Protein AF-0000000066505431 (afdb_homodimer)

Structure (mmCIF, N/CA/C/O backbone):
data_AF-0000000066505431-model_v1
#
loop_
_entity.id
_entity.type
_entity.pdbx_description
1 polymer 'Uncharacterized protein'
#
loop_
_atom_site.group_PDB
_atom_site.id
_atom_site.type_symbol
_atom_site.label_atom_id
_atom_site.label_alt_id
_atom_site.label_comp_id
_atom_site.label_asym_id
_atom_site.label_entity_id
_atom_site.label_seq_id
_atom_site.pdbx_PDB_ins_code
_atom_site.Cartn_x
_atom_site.Cartn_y
_atom_site.Cartn_z
_atom_site.occupancy
_atom_site.B_iso_or_equiv
_atom_site.auth_seq_id
_atom_site.auth_comp_id
_atom_site.auth_asym_id
_atom_site.auth_atom_id
_atom_site.pdbx_PDB_model_num
ATOM 1 N N . MET A 1 1 ? -15.086 11.805 -38.344 1 49.03 1 MET A N 1
ATOM 2 C CA . MET A 1 1 ? -14.008 11.016 -37.75 1 49.03 1 MET A CA 1
ATOM 3 C C . MET A 1 1 ? -12.883 11.922 -37.25 1 49.03 1 MET A C 1
ATOM 5 O O . MET A 1 1 ? -12.414 11.766 -36.125 1 49.03 1 MET A O 1
ATOM 9 N N . ASN A 1 2 ? -12.562 12.859 -38.062 1 56.5 2 ASN A N 1
ATOM 10 C CA . ASN A 1 2 ? -11.492 13.805 -37.75 1 56.5 2 ASN A CA 1
ATOM 11 C C . ASN A 1 2 ? -11.859 14.695 -36.594 1 56.5 2 ASN A C 1
ATOM 13 O O . ASN A 1 2 ? -11.023 14.977 -35.719 1 56.5 2 ASN A O 1
ATOM 17 N N . LEU A 1 3 ? -13.102 15.062 -36.594 1 54.44 3 LEU A N 1
ATOM 18 C CA . LEU A 1 3 ? -13.547 15.953 -35.531 1 54.44 3 LEU A CA 1
ATOM 19 C C . LEU A 1 3 ? -13.547 15.25 -34.188 1 54.44 3 LEU A C 1
ATOM 21 O O . LEU A 1 3 ? -13.141 15.828 -33.156 1 54.44 3 LEU A O 1
ATOM 25 N N . ILE A 1 4 ? -13.938 14.062 -34.219 1 53.78 4 ILE A N 1
ATOM 26 C CA . ILE A 1 4 ? -14.016 13.297 -32.969 1 53.78 4 ILE A CA 1
ATOM 27 C C . ILE A 1 4 ? -12.617 13.086 -32.406 1 53.78 4 ILE A C 1
ATOM 29 O O . ILE A 1 4 ? -12.398 13.234 -31.203 1 53.78 4 ILE A O 1
ATOM 33 N N . ILE A 1 5 ? -11.789 12.836 -33.281 1 57.16 5 ILE A N 1
ATOM 34 C CA . ILE A 1 5 ? -10.406 12.594 -32.875 1 57.16 5 ILE A CA 1
ATOM 35 C C . ILE A 1 5 ? -9.789 13.883 -32.344 1 57.16 5 ILE A C 1
ATOM 37 O O . ILE A 1 5 ? -9.055 13.875 -31.344 1 57.16 5 ILE A O 1
ATOM 41 N N . THR A 1 6 ? -10.07 14.969 -33.062 1 56.75 6 THR A N 1
ATOM 42 C CA . THR A 1 6 ? -9.578 16.266 -32.625 1 56.75 6 THR A CA 1
ATOM 43 C C . THR A 1 6 ? -10.141 16.594 -31.234 1 56.75 6 THR A C 1
ATOM 45 O O . THR A 1 6 ? -9.406 17.078 -30.359 1 56.75 6 THR A O 1
ATOM 48 N N . LEU A 1 7 ? -11.305 16.312 -31.109 1 54.47 7 LEU A N 1
ATOM 49 C CA . LEU A 1 7 ? -11.953 16.609 -29.844 1 54.47 7 LEU A CA 1
ATOM 50 C C . LEU A 1 7 ? -11.367 15.742 -28.719 1 54.47 7 LEU A C 1
ATOM 52 O O . LEU A 1 7 ? -11.156 16.219 -27.609 1 54.47 7 LEU A O 1
ATOM 56 N N . ILE A 1 8 ? -11.117 14.625 -29.125 1 58 8 ILE A N 1
ATOM 57 C CA . ILE A 1 8 ? -10.523 13.719 -28.141 1 58 8 ILE A CA 1
ATOM 58 C C . ILE A 1 8 ? -9.109 14.188 -27.797 1 58 8 ILE A C 1
ATOM 60 O O . ILE A 1 8 ? -8.719 14.172 -26.625 1 58 8 ILE A O 1
ATOM 64 N N . GLY A 1 9 ? -8.453 14.594 -28.797 1 58.84 9 GLY A N 1
ATOM 65 C CA . GLY A 1 9 ? -7.117 15.117 -28.578 1 58.84 9 GLY A CA 1
ATOM 66 C C . GLY A 1 9 ? -7.102 16.328 -27.672 1 58.84 9 GLY A C 1
ATOM 67 O O . GLY A 1 9 ? -6.273 16.422 -26.75 1 58.84 9 GLY A O 1
ATOM 68 N N . ILE A 1 10 ? -7.891 17.266 -28.016 1 58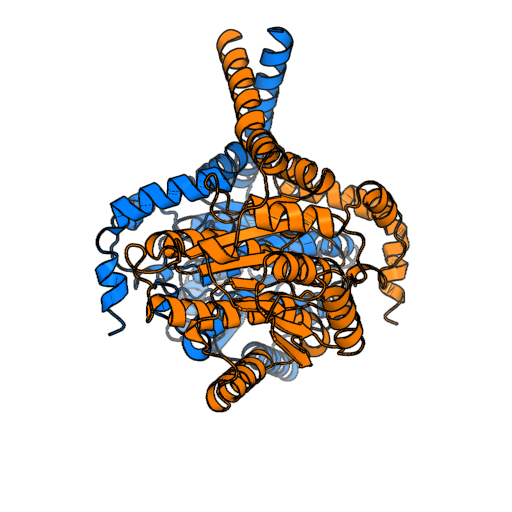.25 10 ILE A N 1
ATOM 69 C CA . ILE A 1 10 ? -7.977 18.484 -27.203 1 58.25 10 ILE A CA 1
ATOM 70 C C . ILE A 1 10 ? -8.359 18.109 -25.781 1 58.25 10 ILE A C 1
ATOM 72 O O . ILE A 1 10 ? -7.762 18.609 -24.812 1 58.25 10 ILE A O 1
ATOM 76 N N . LYS A 1 11 ? -9.219 17.25 -25.688 1 56.12 11 LYS A N 1
ATOM 77 C CA . LYS A 1 11 ? -9.664 16.844 -24.359 1 56.12 11 LYS A CA 1
ATOM 78 C C . LYS A 1 11 ? -8.547 16.156 -23.578 1 56.12 11 LYS A C 1
ATOM 80 O O . LYS A 1 11 ? -8.406 16.344 -22.375 1 56.12 11 LYS A O 1
ATOM 85 N N . PHE A 1 12 ? -7.848 15.5 -24.422 1 62.41 12 PHE A N 1
ATOM 86 C CA . PHE A 1 12 ? -6.719 14.844 -23.781 1 62.41 12 PHE A CA 1
ATOM 87 C C . PHE A 1 12 ? -5.703 15.875 -23.281 1 62.41 12 PHE A C 1
ATOM 89 O O . PHE A 1 12 ? -5.191 15.766 -22.172 1 62.41 12 PHE A O 1
ATOM 96 N N . ILE A 1 13 ? -5.457 16.797 -24.156 1 62.59 13 ILE A N 1
ATOM 97 C CA . ILE A 1 13 ? -4.523 17.844 -23.766 1 62.59 13 ILE A CA 1
ATOM 98 C C . ILE A 1 13 ? -5.07 18.594 -22.562 1 62.59 13 ILE A C 1
ATOM 100 O O . ILE A 1 13 ? -4.332 18.891 -21.609 1 62.59 13 ILE A O 1
ATOM 104 N N . ILE A 1 14 ? -6.246 18.906 -22.641 1 60.41 14 ILE A N 1
ATOM 105 C CA . ILE A 1 14 ? -6.887 19.609 -21.547 1 60.41 14 ILE A CA 1
ATOM 106 C C . ILE A 1 14 ? -6.828 18.75 -20.281 1 60.41 14 ILE A C 1
ATOM 108 O O . ILE A 1 14 ? -6.531 19.266 -19.188 1 60.41 14 ILE A O 1
ATOM 112 N N . PHE A 1 15 ? -6.969 17.547 -20.562 1 62.16 15 PHE A N 1
ATOM 113 C CA . PHE A 1 15 ? -6.938 16.625 -19.438 1 62.16 15 PHE A CA 1
ATOM 114 C C . PHE A 1 15 ? -5.551 16.578 -18.812 1 62.16 15 PHE A C 1
ATOM 116 O O . PHE A 1 15 ? -5.418 16.641 -17.578 1 62.16 15 PHE A O 1
ATOM 123 N N . LEU A 1 16 ? -4.633 16.484 -19.672 1 65.38 16 LEU A N 1
ATOM 124 C CA . LEU A 1 16 ? -3.254 16.5 -19.188 1 65.38 16 LEU A CA 1
ATOM 125 C C . LEU A 1 16 ? -2.955 17.797 -18.438 1 65.38 16 LEU A C 1
ATOM 127 O O . LEU A 1 16 ? -2.336 17.766 -17.375 1 65.38 16 LEU A O 1
ATOM 131 N N . ILE A 1 17 ? -3.416 18.781 -19.016 1 64.19 17 ILE A N 1
ATOM 132 C CA . ILE A 1 17 ? -3.15 20.094 -18.438 1 64.19 17 ILE A CA 1
ATOM 133 C C . ILE A 1 17 ? -3.877 20.219 -17.094 1 64.19 17 ILE A C 1
ATOM 135 O O . ILE A 1 17 ? -3.289 20.656 -16.109 1 64.19 17 ILE A O 1
ATOM 139 N N . LEU A 1 18 ? -5.047 19.797 -17.078 1 62.47 18 LEU A N 1
ATOM 140 C CA . LEU A 1 18 ? -5.879 20 -15.898 1 62.47 18 LEU A CA 1
ATOM 141 C C . LEU A 1 18 ? -5.441 19.094 -14.758 1 62.47 18 LEU A C 1
ATOM 143 O O . LEU A 1 18 ? -5.438 19.5 -13.594 1 62.47 18 LEU A O 1
ATOM 147 N N . ASN A 1 19 ? -4.98 18 -15.133 1 64.5 19 ASN A N 1
ATOM 148 C CA . ASN A 1 19 ? -4.781 17.031 -14.062 1 64.5 19 ASN A CA 1
ATOM 149 C C . ASN A 1 19 ? -3.33 17 -13.594 1 64.5 19 ASN A C 1
ATOM 151 O O . ASN A 1 19 ? -3.061 16.781 -12.406 1 64.5 19 ASN A O 1
ATOM 155 N N . TYR A 1 20 ? -2.496 17.312 -14.492 1 68.25 20 TYR A N 1
ATOM 156 C CA . TYR A 1 20 ? -1.1 17.094 -14.125 1 68.25 20 TYR A CA 1
ATOM 157 C C . TYR A 1 20 ? -0.352 18.422 -14.047 1 68.25 20 TYR A C 1
ATOM 159 O O . TYR A 1 20 ? 0.606 18.562 -13.281 1 68.25 20 TYR A O 1
ATOM 167 N N . ILE A 1 21 ? -0.882 19.328 -14.766 1 74 21 ILE A N 1
ATOM 168 C CA . ILE A 1 21 ? -0.105 20.562 -14.852 1 74 21 ILE A CA 1
ATOM 169 C C . ILE A 1 21 ? -0.743 21.641 -13.977 1 74 21 ILE A C 1
ATOM 171 O O . ILE A 1 21 ? -0.051 22.328 -13.219 1 74 21 ILE A O 1
ATOM 175 N N . LEU A 1 22 ? -2.004 21.719 -14 1 78 22 LEU A N 1
ATOM 176 C CA . LEU A 1 22 ? -2.701 22.828 -13.344 1 78 22 LEU A CA 1
ATOM 177 C C . LEU A 1 22 ? -2.488 22.781 -11.836 1 78 22 LEU A C 1
ATOM 179 O O . LEU A 1 22 ? -2.16 23.812 -11.227 1 78 22 LEU A O 1
ATOM 183 N N . PRO A 1 23 ? -2.598 21.609 -11.25 1 77.44 23 PRO A N 1
ATOM 184 C CA . PRO A 1 23 ? -2.34 21.609 -9.812 1 77.44 23 PRO A CA 1
ATOM 185 C C . PRO A 1 23 ? -0.921 22.047 -9.461 1 77.44 23 PRO A C 1
ATOM 187 O O . PRO A 1 23 ? -0.712 22.734 -8.453 1 77.44 23 PRO A O 1
ATOM 190 N N . ASN A 1 24 ? -0.057 21.703 -10.242 1 79.31 24 ASN A N 1
ATOM 191 C CA . ASN A 1 24 ? 1.325 22.109 -10.008 1 79.31 24 ASN A CA 1
ATOM 192 C C . ASN A 1 24 ? 1.494 23.625 -10.125 1 79.31 24 ASN A C 1
ATOM 194 O O . ASN A 1 24 ? 2.137 24.25 -9.281 1 79.31 24 ASN A O 1
ATOM 198 N N . ILE A 1 25 ? 0.875 24.156 -11.086 1 82.81 25 ILE A N 1
ATOM 199 C CA . ILE A 1 25 ? 0.976 25.594 -11.32 1 82.81 25 ILE A CA 1
ATOM 200 C C . ILE A 1 25 ? 0.284 26.359 -10.188 1 82.81 25 ILE A C 1
ATOM 202 O O . ILE A 1 25 ? 0.818 27.344 -9.68 1 82.81 25 ILE A O 1
ATOM 206 N N . LEU A 1 26 ? -0.803 25.828 -9.797 1 86.62 26 LEU A N 1
ATOM 207 C CA . LEU A 1 26 ? -1.568 26.5 -8.75 1 86.62 26 LEU A CA 1
ATOM 208 C C . LEU A 1 26 ? -0.814 26.469 -7.422 1 86.62 26 LEU A C 1
ATOM 210 O O . LEU A 1 26 ? -0.715 27.484 -6.734 1 86.62 26 LEU A O 1
ATOM 214 N N . ILE A 1 27 ? -0.223 25.344 -7.137 1 89.44 27 ILE A N 1
ATOM 215 C CA . ILE A 1 27 ? 0.47 25.188 -5.859 1 89.44 27 ILE A CA 1
ATOM 216 C C . ILE A 1 27 ? 1.789 25.953 -5.895 1 89.44 27 ILE A C 1
ATOM 218 O O . ILE A 1 27 ? 2.145 26.641 -4.926 1 89.44 27 ILE A O 1
ATOM 222 N N . MET A 1 28 ? 2.459 25.875 -6.957 1 84.62 28 MET A N 1
ATOM 223 C CA . MET A 1 28 ? 3.742 26.562 -7.074 1 84.62 28 MET A CA 1
ATOM 224 C C . MET A 1 28 ? 3.555 28.078 -7.027 1 84.62 28 MET A C 1
ATOM 226 O O . MET A 1 28 ? 4.426 28.812 -6.543 1 84.62 28 MET A O 1
ATOM 230 N N . GLY A 1 29 ? 2.461 28.516 -7.484 1 87.25 29 GLY A N 1
ATOM 231 C CA . GLY A 1 29 ? 2.184 29.938 -7.492 1 87.25 29 GLY A CA 1
ATOM 232 C C . GLY A 1 29 ? 1.552 30.438 -6.207 1 87.25 29 GLY A C 1
ATOM 233 O O . GLY A 1 29 ? 1.418 31.641 -5.996 1 87.25 29 GLY A O 1
ATOM 234 N N . SER A 1 30 ? 1.207 29.531 -5.355 1 91.31 30 SER A N 1
ATOM 235 C CA . SER A 1 30 ? 0.547 29.891 -4.105 1 91.31 30 SER A CA 1
ATOM 236 C C . SER A 1 30 ? 1.563 30.266 -3.031 1 91.31 30 SER A C 1
ATOM 238 O O . SER A 1 30 ? 2.713 29.828 -3.076 1 91.31 30 SER A O 1
ATOM 240 N N . ARG A 1 31 ? 1.166 31.109 -2.133 1 91.62 31 ARG A N 1
ATOM 241 C CA . ARG A 1 31 ? 1.974 31.422 -0.96 1 91.62 31 ARG A CA 1
ATOM 242 C C . ARG A 1 31 ? 1.764 30.391 0.146 1 91.62 31 ARG A C 1
ATOM 244 O O . ARG A 1 31 ? 0.761 29.672 0.153 1 91.62 31 ARG A O 1
ATOM 251 N N . ASP A 1 32 ? 2.68 30.359 1.025 1 94 32 ASP A N 1
ATOM 252 C CA . ASP A 1 32 ? 2.537 29.5 2.197 1 94 32 ASP A CA 1
ATOM 253 C C . ASP A 1 32 ? 1.276 29.859 2.984 1 94 32 ASP A C 1
ATOM 255 O O . ASP A 1 32 ? 0.952 31.031 3.152 1 94 32 ASP A O 1
ATOM 259 N N . GLN A 1 33 ? 0.61 28.828 3.352 1 95.81 33 GLN A N 1
ATOM 260 C CA . GLN A 1 33 ? -0.486 29.031 4.293 1 95.81 33 GLN A CA 1
ATOM 261 C C . GLN A 1 33 ? 0.038 29.25 5.707 1 95.81 33 GLN A C 1
ATOM 263 O O . GLN A 1 33 ? 1.168 28.875 6.023 1 95.81 33 GLN A O 1
ATOM 268 N N . ASP A 1 34 ? -0.69 29.969 6.52 1 95.62 34 ASP A N 1
ATOM 269 C CA . ASP A 1 34 ? -0.387 30.125 7.941 1 95.62 34 ASP A CA 1
ATOM 270 C C . ASP A 1 34 ? -0.918 28.953 8.75 1 95.62 34 ASP A C 1
ATOM 272 O O . ASP A 1 34 ? -2.062 28.969 9.203 1 95.62 34 ASP A O 1
ATOM 276 N N . PHE A 1 35 ? -0.098 27.938 8.977 1 96.88 35 PHE A N 1
ATOM 277 C CA . PHE A 1 35 ? -0.519 26.703 9.641 1 96.88 35 PHE A CA 1
ATOM 278 C C . PHE A 1 35 ? -0.917 26.984 11.086 1 96.88 35 PHE A C 1
ATOM 280 O O . PHE A 1 35 ? -1.815 26.328 11.617 1 96.88 35 PHE A O 1
ATOM 287 N N . LYS A 1 36 ? -0.24 27.953 11.703 1 94 36 LYS A N 1
ATOM 288 C CA . LYS A 1 36 ? -0.58 28.281 13.086 1 94 36 LYS A CA 1
ATOM 289 C C . LYS A 1 36 ? -2.02 28.766 13.195 1 94 36 LYS A C 1
ATOM 291 O O . LYS A 1 36 ? -2.775 28.312 14.047 1 94 36 LYS A O 1
ATOM 296 N N . LYS A 1 37 ? -2.371 29.625 12.312 1 93.5 37 LYS A N 1
ATOM 297 C CA . LYS A 1 37 ? -3.719 30.188 12.305 1 93.5 37 LYS A CA 1
ATOM 298 C C . LYS A 1 37 ? -4.742 29.156 11.852 1 93.5 37 LYS A C 1
ATOM 300 O O . LYS A 1 37 ? -5.852 29.094 12.391 1 93.5 37 LYS A O 1
ATOM 305 N N . LYS A 1 38 ? -4.387 28.328 10.953 1 94.56 38 LYS A N 1
ATOM 306 C CA . LYS A 1 38 ? -5.328 27.391 10.344 1 94.56 38 LYS A CA 1
ATOM 307 C C . LYS A 1 38 ? -5.543 26.172 11.227 1 94.56 38 LYS A C 1
ATOM 309 O O . LYS A 1 38 ? -6.656 25.641 11.32 1 94.56 38 LYS A O 1
ATOM 314 N N . TYR A 1 39 ? -4.473 25.719 11.875 1 95 39 TYR A N 1
ATOM 315 C CA . TYR A 1 39 ? -4.562 24.406 12.523 1 95 39 TYR A CA 1
ATOM 316 C C . TYR A 1 39 ? -4.266 24.516 14.016 1 95 39 TYR A C 1
ATOM 318 O O . TYR A 1 39 ? -4.938 23.891 14.836 1 95 39 TYR A O 1
ATOM 326 N N . GLY A 1 40 ? -3.1 25.219 14.359 1 92.81 40 GLY A N 1
ATOM 327 C CA . GLY A 1 40 ? -2.822 25.328 15.781 1 92.81 40 GLY A CA 1
ATOM 328 C C . GLY A 1 40 ? -1.35 25.516 16.094 1 92.81 40 GLY A C 1
ATOM 329 O O . GLY A 1 40 ? -0.554 25.797 15.195 1 92.81 40 GLY A O 1
ATOM 330 N N . LYS A 1 41 ? -1.034 25.297 17.406 1 93.06 41 LYS A N 1
ATOM 331 C CA . LYS A 1 41 ? 0.246 25.812 17.875 1 93.06 41 LYS A CA 1
ATOM 332 C C . LYS A 1 41 ? 1.237 24.672 18.109 1 93.06 41 LYS A C 1
ATOM 334 O O . LYS A 1 41 ? 2.398 24.906 18.453 1 93.06 41 LYS A O 1
ATOM 339 N N . TRP A 1 42 ? 0.837 23.359 17.938 1 96.5 42 TRP A N 1
ATOM 340 C CA . TRP A 1 42 ? 1.734 22.234 18.172 1 96.5 42 TRP A CA 1
ATOM 341 C C . TRP A 1 42 ? 1.76 21.297 16.969 1 96.5 42 TRP A C 1
ATOM 343 O O . TRP A 1 42 ? 0.713 20.984 16.391 1 96.5 42 TRP A O 1
ATOM 353 N N . ALA A 1 43 ? 2.945 20.891 16.609 1 98.25 43 ALA A N 1
ATOM 354 C CA . ALA A 1 43 ? 3.143 19.922 15.531 1 98.25 43 ALA A CA 1
ATOM 355 C C . ALA A 1 43 ? 4.027 18.766 15.984 1 98.25 43 ALA A C 1
ATOM 357 O O . ALA A 1 43 ? 4.965 18.953 16.766 1 98.25 43 ALA A O 1
ATOM 358 N N . LEU A 1 44 ? 3.682 17.609 15.602 1 98.62 44 LEU A N 1
ATOM 359 C CA . LEU A 1 44 ? 4.539 16.438 15.75 1 98.62 44 LEU A CA 1
ATOM 360 C C . LEU A 1 44 ? 5.141 16.031 14.414 1 98.62 44 LEU A C 1
ATOM 362 O O . LEU A 1 44 ? 4.418 15.867 13.43 1 98.62 44 LEU A O 1
ATOM 366 N N . VAL A 1 45 ? 6.469 15.93 14.344 1 97.81 45 VAL A N 1
ATOM 367 C CA . VAL A 1 45 ? 7.184 15.57 13.125 1 97.81 45 VAL A CA 1
ATOM 368 C C . VAL A 1 45 ? 8.023 14.312 13.367 1 97.81 45 VAL A C 1
ATOM 370 O O . VAL A 1 45 ? 8.938 14.328 14.188 1 97.81 45 VAL A O 1
ATOM 373 N N . THR A 1 46 ? 7.719 13.242 12.688 1 97.25 46 THR A N 1
ATOM 374 C CA . THR A 1 46 ? 8.57 12.062 12.742 1 97.25 46 THR A CA 1
ATOM 375 C C . THR A 1 46 ? 9.688 12.156 11.711 1 97.25 46 THR A C 1
ATOM 377 O O . THR A 1 46 ? 9.5 12.719 10.625 1 97.25 46 THR A O 1
ATOM 380 N N . GLY A 1 47 ? 10.828 11.523 12.008 1 93.31 47 GLY A N 1
ATOM 381 C CA . GLY A 1 47 ? 11.969 11.672 11.117 1 93.31 47 GLY A CA 1
ATOM 382 C C . GLY A 1 47 ? 12.406 13.117 10.953 1 93.31 47 GLY A C 1
ATOM 383 O O . GLY A 1 47 ? 12.578 13.602 9.836 1 93.31 47 GLY A O 1
ATOM 384 N N . SER A 1 48 ? 12.602 13.789 12.055 1 91 48 SER A N 1
ATOM 385 C CA . SER A 1 48 ? 12.734 15.242 12.055 1 91 48 SER A CA 1
ATOM 386 C C . SER A 1 48 ? 14.195 15.656 11.977 1 91 48 SER A C 1
ATOM 388 O O . SER A 1 48 ? 14.508 16.844 11.852 1 91 48 SER A O 1
ATOM 390 N N . SER A 1 49 ? 15.117 14.75 11.961 1 82.38 49 SER A N 1
ATOM 391 C CA . SER A 1 49 ? 16.5 15.109 12.227 1 82.38 49 SER A CA 1
ATOM 392 C C . SER A 1 49 ? 17.266 15.391 10.938 1 82.38 49 SER A C 1
ATOM 394 O O . SER A 1 49 ? 18.391 15.883 10.969 1 82.38 49 SER A O 1
ATOM 396 N N . SER A 1 50 ? 16.672 15.055 9.781 1 83.5 50 SER A N 1
ATOM 397 C CA . SER A 1 50 ? 17.422 15.258 8.547 1 83.5 50 SER A CA 1
ATOM 398 C C . SER A 1 50 ? 16.484 15.43 7.352 1 83.5 50 SER A C 1
ATOM 400 O O . SER A 1 50 ? 15.273 15.227 7.473 1 83.5 50 SER A O 1
ATOM 402 N N . GLY A 1 51 ? 17.047 15.984 6.336 1 89.56 51 GLY A N 1
ATOM 403 C CA . GLY A 1 51 ? 16.359 16.031 5.051 1 89.56 51 GLY A CA 1
ATOM 404 C C . GLY A 1 51 ? 15.047 16.781 5.094 1 89.56 51 GLY A C 1
ATOM 405 O O . GLY A 1 51 ? 15 17.922 5.543 1 89.56 51 GLY A O 1
ATOM 406 N N . ILE A 1 52 ? 14.039 16.141 4.648 1 93.62 52 ILE A N 1
ATOM 407 C CA . ILE A 1 52 ? 12.711 16.734 4.559 1 93.62 52 ILE A CA 1
ATOM 408 C C . ILE A 1 52 ? 12.203 17.062 5.957 1 93.62 52 ILE A C 1
ATOM 410 O O . ILE A 1 52 ? 11.625 18.125 6.18 1 93.62 52 ILE A O 1
ATOM 414 N N . GLY A 1 53 ? 12.508 16.188 6.945 1 94.06 53 GLY A N 1
ATOM 415 C CA . GLY A 1 53 ? 12.055 16.391 8.312 1 94.06 53 GLY A CA 1
ATOM 416 C C . GLY A 1 53 ? 12.648 17.641 8.953 1 94.06 53 GLY A C 1
ATOM 417 O O . GLY A 1 53 ? 11.938 18.406 9.609 1 94.06 53 GLY A O 1
ATOM 418 N N . LYS A 1 54 ? 13.906 17.812 8.711 1 91.62 54 LYS A N 1
ATOM 419 C CA . LYS A 1 54 ? 14.562 19.016 9.211 1 91.62 54 LYS A CA 1
ATOM 420 C C . LYS A 1 54 ? 13.969 20.281 8.594 1 91.62 54 LYS A C 1
ATOM 422 O O . LYS A 1 54 ? 13.711 21.25 9.297 1 91.62 54 LYS A O 1
ATOM 427 N N . SER A 1 55 ? 13.734 20.234 7.324 1 93.94 55 SER A N 1
ATOM 428 C CA . SER A 1 55 ? 13.148 21.359 6.609 1 93.94 55 SER A CA 1
ATOM 429 C C . SER A 1 55 ? 11.734 21.656 7.102 1 93.94 55 SER A C 1
ATOM 431 O O . SER A 1 55 ? 11.352 22.828 7.254 1 93.94 55 SER A O 1
ATOM 433 N N . ILE A 1 56 ? 10.945 20.625 7.391 1 96.56 56 ILE A N 1
ATOM 434 C CA . ILE A 1 56 ? 9.609 20.781 7.945 1 96.56 56 ILE A CA 1
ATOM 435 C C . ILE A 1 56 ? 9.68 21.5 9.289 1 96.56 56 ILE A C 1
ATOM 437 O O . ILE A 1 56 ? 8.938 22.453 9.531 1 96.56 56 ILE A O 1
ATOM 441 N N . SER A 1 57 ? 10.617 21.047 10.094 1 94.06 57 SER A N 1
ATOM 442 C CA . SER A 1 57 ? 10.766 21.594 11.438 1 94.06 57 SER A CA 1
ATOM 443 C C . SER A 1 57 ? 11.109 23.078 11.391 1 94.06 57 SER A C 1
ATOM 445 O O . SER A 1 57 ? 10.531 23.891 12.133 1 94.06 57 SER A O 1
ATOM 447 N N . HIS A 1 58 ? 11.977 23.422 10.492 1 92.75 58 HIS A N 1
ATOM 448 C CA . HIS A 1 58 ? 12.352 24.828 10.328 1 92.75 58 HIS A CA 1
ATOM 449 C C . HIS A 1 58 ? 11.164 25.672 9.891 1 92.75 58 HIS A C 1
ATOM 451 O O . HIS A 1 58 ? 10.953 26.766 10.414 1 92.75 58 HIS A O 1
ATOM 457 N N . ARG A 1 59 ? 10.43 25.156 8.93 1 94.75 59 ARG A N 1
ATOM 458 C CA . ARG A 1 59 ? 9.297 25.906 8.398 1 94.75 59 ARG A CA 1
ATOM 459 C C . ARG A 1 59 ? 8.219 26.109 9.461 1 94.75 59 ARG A C 1
ATOM 461 O O . ARG A 1 59 ? 7.652 27.188 9.578 1 94.75 59 ARG A O 1
ATOM 468 N N . LEU A 1 60 ? 7.953 25.094 10.258 1 95.81 60 LEU A N 1
ATOM 469 C CA . LEU A 1 60 ? 6.973 25.188 11.336 1 95.81 60 LEU A CA 1
ATOM 470 C C . LEU A 1 60 ? 7.406 26.203 12.383 1 95.81 60 LEU A C 1
ATOM 472 O O . LEU A 1 60 ? 6.605 27.047 12.812 1 95.81 60 LEU A O 1
ATOM 476 N N . ALA A 1 61 ? 8.633 26.156 12.766 1 93.12 61 ALA A N 1
ATOM 477 C CA . ALA A 1 61 ? 9.172 27.094 13.75 1 93.12 61 ALA A CA 1
ATOM 478 C C . ALA A 1 61 ? 9.07 28.531 13.25 1 93.12 61 ALA A C 1
ATOM 480 O O . ALA A 1 61 ? 8.766 29.453 14.016 1 93.12 61 ALA A O 1
ATOM 481 N N . SER A 1 62 ? 9.289 28.688 11.977 1 91.25 62 SER A N 1
ATOM 482 C CA . SER A 1 62 ? 9.227 30.016 11.383 1 91.25 62 SER A CA 1
ATOM 483 C C . SER A 1 62 ? 7.82 30.594 11.453 1 91.25 62 SER A C 1
ATOM 485 O O . SER A 1 62 ? 7.633 31.812 11.383 1 91.25 62 SER A O 1
ATOM 487 N N . GLN A 1 63 ? 6.824 29.766 11.617 1 93 63 GLN A N 1
ATOM 488 C CA . GLN A 1 63 ? 5.438 30.203 11.711 1 93 63 GLN A CA 1
ATOM 489 C C . GLN A 1 63 ? 4.988 30.281 13.172 1 93 63 GLN A C 1
ATOM 491 O O . GLN A 1 63 ? 3.801 30.469 13.445 1 93 63 GLN A O 1
ATOM 496 N N . GLY A 1 64 ? 5.941 30.047 14.094 1 91.38 64 GLY A N 1
ATOM 497 C CA . GLY A 1 64 ? 5.66 30.172 15.516 1 91.38 64 GLY A CA 1
ATOM 498 C C . GLY A 1 64 ? 4.969 28.953 16.094 1 91.38 64 GLY A C 1
ATOM 499 O O . GLY A 1 64 ? 4.191 29.062 17.047 1 91.38 64 GLY A O 1
ATOM 500 N N . ILE A 1 65 ? 5.152 27.797 15.516 1 94.56 65 ILE A N 1
ATOM 501 C CA . ILE A 1 65 ? 4.527 26.562 15.969 1 94.56 65 ILE A CA 1
ATOM 502 C C . ILE A 1 65 ? 5.52 25.766 16.812 1 94.56 65 ILE A C 1
ATOM 504 O O . ILE A 1 65 ? 6.664 25.562 16.391 1 94.56 65 ILE A O 1
ATOM 508 N N . SER A 1 66 ? 5.113 25.359 18.047 1 95.06 66 SER A N 1
ATOM 509 C CA . SER A 1 66 ? 5.93 24.5 18.891 1 95.06 66 SER A CA 1
ATOM 510 C C . SER A 1 66 ? 6.035 23.094 18.328 1 95.06 66 SER A C 1
ATOM 512 O O . SER A 1 66 ? 5.117 22.625 17.656 1 95.06 66 SER A O 1
ATOM 514 N N . LEU A 1 67 ? 7.207 22.43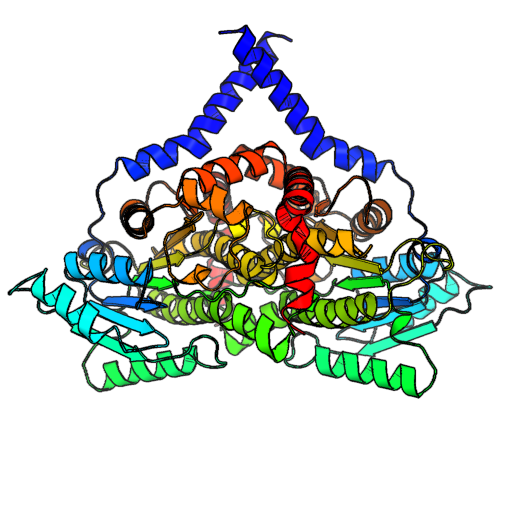8 18.641 1 95.75 67 LEU A N 1
ATOM 515 C CA . LEU A 1 67 ? 7.496 21.219 17.891 1 95.75 67 LEU A CA 1
ATOM 516 C C . LEU A 1 67 ? 7.754 20.062 18.844 1 95.75 67 LEU A C 1
ATOM 518 O O . LEU A 1 67 ? 8.422 20.219 19.859 1 95.75 67 LEU A O 1
ATOM 522 N N . ILE A 1 68 ? 7.117 18.938 18.547 1 96.94 68 ILE A N 1
ATOM 523 C CA . ILE A 1 68 ? 7.547 17.625 19.031 1 96.94 68 ILE A CA 1
ATOM 524 C C . ILE A 1 68 ? 8.352 16.906 17.938 1 96.94 68 ILE A C 1
ATOM 526 O O . ILE A 1 68 ? 7.797 16.516 16.906 1 96.94 68 ILE A O 1
ATOM 530 N N . LEU A 1 69 ? 9.656 16.75 18.234 1 95.25 69 LEU A N 1
ATOM 531 C CA . LEU A 1 69 ? 10.594 16.203 17.25 1 95.25 69 LEU A CA 1
ATOM 532 C C . LEU A 1 69 ? 10.945 14.75 17.594 1 95.25 69 LEU A C 1
ATOM 534 O O . LEU A 1 69 ? 11.461 14.461 18.672 1 95.25 69 LEU A O 1
ATOM 538 N N . VAL A 1 70 ? 10.625 13.828 16.641 1 96.12 70 VAL A N 1
ATOM 539 C CA . VAL A 1 70 ? 10.906 12.414 16.859 1 96.12 70 VAL A CA 1
ATOM 540 C C . VAL A 1 70 ? 11.969 11.945 15.867 1 96.12 70 VAL A C 1
ATOM 542 O O . VAL A 1 70 ? 11.82 12.109 14.656 1 96.12 70 VAL A O 1
ATOM 545 N N . ALA A 1 71 ? 13.039 11.367 16.344 1 93.19 71 ALA A N 1
ATOM 546 C CA . ALA A 1 71 ? 14.086 10.805 15.492 1 93.19 71 ALA A CA 1
ATOM 547 C C . ALA A 1 71 ? 14.891 9.742 16.234 1 93.19 71 ALA A C 1
ATOM 549 O O . ALA A 1 71 ? 14.789 9.625 17.453 1 93.19 71 ALA A O 1
ATOM 550 N N . LYS A 1 72 ? 15.617 8.953 15.438 1 89.94 72 LYS A N 1
ATOM 551 C CA . LYS A 1 72 ? 16.406 7.867 16 1 89.94 72 LYS A CA 1
ATOM 552 C C . LYS A 1 72 ? 17.656 8.398 16.703 1 89.94 72 LYS A C 1
ATOM 554 O O . LYS A 1 72 ? 18.078 7.848 17.719 1 89.94 72 LYS A O 1
ATOM 559 N N . ASP A 1 73 ? 18.312 9.398 16.062 1 81.25 73 ASP A N 1
ATOM 560 C CA . ASP A 1 73 ? 19.531 9.977 16.625 1 81.25 73 ASP A CA 1
ATOM 561 C C . ASP A 1 73 ? 19.297 11.414 17.062 1 81.25 73 ASP A C 1
ATOM 563 O O . ASP A 1 73 ? 18.578 12.172 16.406 1 81.25 73 ASP A O 1
ATOM 567 N N . ASP A 1 74 ? 19.641 11.703 18.219 1 67.81 74 ASP A N 1
ATOM 568 C CA . ASP A 1 74 ? 19.406 13.008 18.828 1 67.81 74 ASP A CA 1
ATOM 569 C C . ASP A 1 74 ? 20.547 13.969 18.531 1 67.81 74 ASP A C 1
ATOM 571 O O . ASP A 1 74 ? 20.5 15.133 18.922 1 67.81 74 ASP A O 1
ATOM 575 N N . GLN A 1 75 ? 21.531 13.523 17.812 1 71.06 75 GLN A N 1
ATOM 576 C CA . GLN A 1 75 ? 22.719 14.344 17.719 1 71.06 75 GLN A CA 1
ATOM 577 C C . GLN A 1 75 ? 22.422 15.68 17.031 1 71.06 75 GLN A C 1
ATOM 579 O O . GLN A 1 75 ? 23.078 16.688 17.328 1 71.06 75 GLN A O 1
ATOM 584 N N . TYR A 1 76 ? 21.281 15.672 16.328 1 73.31 76 TYR A N 1
ATOM 585 C CA . TYR A 1 76 ? 21.141 16.891 15.547 1 73.31 76 TYR A CA 1
ATOM 586 C C . TYR A 1 76 ? 19.969 17.734 16.062 1 73.31 76 TYR A C 1
ATOM 588 O O . TYR A 1 76 ? 19.656 18.781 15.492 1 73.31 76 TYR A O 1
ATOM 596 N N . PHE A 1 77 ? 19.422 17.344 17.219 1 82.44 77 PHE A N 1
ATOM 597 C CA . PHE A 1 77 ? 18.266 18.078 17.719 1 82.44 77 PHE A CA 1
ATOM 598 C C . PHE A 1 77 ? 18.672 19.453 18.25 1 82.44 77 PHE A C 1
ATOM 600 O O . PHE A 1 77 ? 18.078 20.469 17.891 1 82.44 77 PHE A O 1
ATOM 607 N N . ASN A 1 78 ? 19.719 19.328 19 1 79.88 78 ASN A N 1
ATOM 608 C CA . ASN A 1 78 ? 20.172 20.547 19.641 1 79.88 78 ASN A CA 1
ATOM 609 C C . ASN A 1 78 ? 20.672 21.562 18.609 1 79.88 78 ASN A C 1
ATOM 611 O O . ASN A 1 78 ? 20.375 22.766 18.734 1 79.88 78 ASN A O 1
ATOM 615 N N . GLU A 1 79 ? 21.344 21 17.703 1 81.31 79 GLU A N 1
ATOM 616 C CA . GLU A 1 79 ? 21.844 21.891 16.656 1 81.31 79 GLU A CA 1
ATOM 617 C C . GLU A 1 79 ? 20.688 22.516 15.875 1 81.31 79 GLU A C 1
ATOM 619 O O . GLU A 1 79 ? 20.703 23.719 15.602 1 81.31 79 GLU A O 1
ATOM 624 N N . MET A 1 80 ? 19.75 21.734 15.562 1 81.38 80 MET A N 1
ATOM 625 C CA . MET A 1 80 ? 18.594 22.219 14.812 1 81.38 80 MET A CA 1
ATOM 626 C C . MET A 1 80 ? 17.812 23.234 15.633 1 81.38 80 MET A C 1
ATOM 628 O O . MET A 1 80 ? 17.422 24.297 15.109 1 81.38 80 MET A O 1
ATOM 632 N N . VAL A 1 81 ? 17.656 22.938 16.859 1 82.19 81 VAL A N 1
ATOM 633 C CA . VAL A 1 81 ? 16.906 23.812 17.75 1 82.19 81 VAL A CA 1
ATOM 634 C C . VAL A 1 81 ? 17.641 25.141 17.906 1 82.19 81 VAL A C 1
ATOM 636 O O . VAL A 1 81 ? 17.016 26.219 17.859 1 82.19 81 VAL A O 1
ATOM 639 N N . ASN A 1 82 ? 18.891 24.984 18.031 1 81.69 82 ASN A N 1
ATOM 640 C CA . ASN A 1 82 ? 19.703 26.203 18.156 1 81.69 82 ASN A CA 1
ATOM 641 C C . ASN A 1 82 ? 19.641 27.047 16.891 1 81.69 82 ASN A C 1
ATOM 643 O O . ASN A 1 82 ? 19.562 28.266 16.953 1 81.69 82 ASN A O 1
ATOM 647 N N . GLU A 1 83 ? 19.719 26.391 15.836 1 82.56 83 GLU A N 1
ATOM 648 C CA . GLU A 1 83 ? 19.609 27.078 14.547 1 82.56 83 GLU A CA 1
ATOM 649 C C . GLU A 1 83 ? 18.281 27.812 14.422 1 82.56 83 GLU A C 1
ATOM 651 O O . GLU A 1 83 ? 18.234 28.953 13.953 1 82.56 83 GLU A O 1
ATOM 656 N N . ILE A 1 84 ? 17.297 27.172 14.836 1 80.88 84 ILE A N 1
ATOM 657 C CA . ILE A 1 84 ? 15.953 27.719 14.742 1 80.88 84 ILE A CA 1
ATOM 658 C C . ILE A 1 84 ? 15.828 28.922 15.68 1 80.88 84 ILE A C 1
ATOM 660 O O . ILE A 1 84 ? 15.312 29.969 15.297 1 80.88 84 ILE A O 1
ATOM 664 N N . LYS A 1 85 ? 16.344 28.781 16.875 1 78.38 85 LYS A N 1
ATOM 665 C CA . LYS A 1 85 ? 16.281 29.844 17.859 1 78.38 85 LYS A CA 1
ATOM 666 C C . LYS A 1 85 ? 17.062 31.078 17.406 1 78.38 85 LYS A C 1
ATOM 668 O O . LYS A 1 85 ? 16.641 32.219 17.609 1 78.38 85 LYS A O 1
ATOM 673 N N . ASN A 1 86 ? 18.188 30.781 16.875 1 81 86 ASN A N 1
ATOM 674 C CA . ASN A 1 86 ? 19.031 31.875 16.406 1 81 86 ASN A CA 1
ATOM 675 C C . ASN A 1 86 ? 18.406 32.594 15.227 1 81 86 ASN A C 1
ATOM 677 O O . ASN A 1 86 ? 18.531 33.812 15.102 1 81 86 ASN A O 1
ATOM 681 N N . LYS A 1 87 ? 17.922 31.797 14.375 1 78.31 87 LYS A N 1
ATOM 682 C CA . LYS A 1 87 ? 17.359 32.344 13.156 1 78.31 87 LYS A CA 1
ATOM 683 C C . LYS A 1 87 ? 16.094 33.156 13.453 1 78.31 87 LYS A C 1
ATOM 685 O O . LYS A 1 87 ? 15.828 34.156 12.82 1 78.31 87 LYS A O 1
ATOM 690 N N . TYR A 1 88 ? 15.43 32.594 14.367 1 70.81 88 TYR A N 1
ATOM 691 C CA . TYR A 1 88 ? 14.141 33.219 14.609 1 70.81 88 TYR A CA 1
ATOM 692 C C . TYR A 1 88 ? 14.117 33.875 15.984 1 70.81 88 TYR A C 1
ATOM 694 O O . TYR A 1 88 ? 13.062 34.344 16.453 1 70.81 88 TYR A O 1
ATOM 702 N N . LYS A 1 89 ? 15.555 34.656 16.344 1 59.12 89 LYS A N 1
ATOM 703 C CA . LYS A 1 89 ? 15.938 35.406 17.531 1 59.12 89 LYS A CA 1
ATOM 704 C C . LYS A 1 89 ? 14.797 35.438 18.547 1 59.12 89 LYS A C 1
ATOM 706 O O . LYS A 1 89 ? 14.992 35.125 19.719 1 59.12 89 LYS A O 1
ATOM 711 N N . SER A 1 90 ? 14.227 36.594 18.734 1 48.56 90 SER A N 1
ATOM 712 C CA . SER A 1 90 ? 13.578 37.438 19.734 1 48.56 90 SER A CA 1
ATOM 713 C C . SER A 1 90 ? 12.367 36.719 20.344 1 48.56 90 SER A C 1
ATOM 715 O O . SER A 1 90 ? 12.211 36.688 21.562 1 48.56 90 SER A O 1
ATOM 717 N N . ASN A 1 91 ? 11.164 36.812 19.75 1 47.03 91 ASN A N 1
ATOM 718 C CA . ASN A 1 91 ? 9.781 36.906 20.219 1 47.03 91 ASN A CA 1
ATOM 719 C C . ASN A 1 91 ? 9.18 35.531 20.469 1 47.03 91 ASN A C 1
ATOM 721 O O . ASN A 1 91 ? 7.977 35.406 20.719 1 47.03 91 ASN A O 1
ATOM 725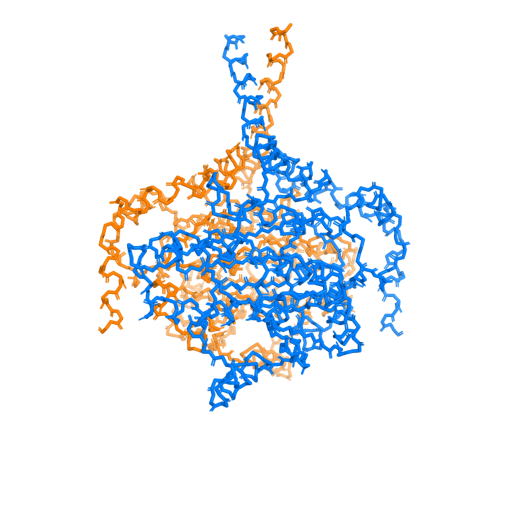 N N . ILE A 1 92 ? 9.797 34.281 20.031 1 57.25 92 ILE A N 1
ATOM 726 C CA . ILE A 1 92 ? 8.789 33.25 19.828 1 57.25 92 ILE A CA 1
ATOM 727 C C . ILE A 1 92 ? 8.883 32.219 20.953 1 57.25 92 ILE A C 1
ATOM 729 O O . ILE A 1 92 ? 9.945 31.656 21.188 1 57.25 92 ILE A O 1
ATOM 733 N N . ASN A 1 93 ? 8.148 32.375 21.984 1 78.12 93 ASN A N 1
ATOM 734 C CA . ASN A 1 93 ? 7.867 31.391 23.031 1 78.12 93 ASN A CA 1
ATOM 735 C C . ASN A 1 93 ? 7.562 30.016 22.438 1 78.12 93 ASN A C 1
ATOM 737 O O . ASN A 1 93 ? 6.461 29.484 22.609 1 78.12 93 ASN A O 1
ATOM 741 N N . LEU A 1 94 ? 8.602 29.516 21.625 1 88.56 94 LEU A N 1
ATOM 742 C CA . LEU A 1 94 ? 8.414 28.188 21.047 1 88.56 94 LEU A CA 1
ATOM 743 C C . LEU A 1 94 ? 9 27.109 21.953 1 88.56 94 LEU A C 1
ATOM 745 O O . LEU A 1 94 ? 10.062 27.297 22.547 1 88.56 94 LEU A O 1
ATOM 749 N N . LYS A 1 95 ? 8.367 26.078 22.094 1 91.69 95 LYS A N 1
ATOM 750 C CA . LYS A 1 95 ? 8.859 24.891 22.781 1 91.69 95 LYS A CA 1
ATOM 751 C C . LYS A 1 95 ? 9.289 23.812 21.797 1 91.69 95 LYS A C 1
ATOM 753 O O . LYS A 1 95 ? 8.625 23.594 20.781 1 91.69 95 LYS A O 1
ATOM 758 N N . PHE A 1 96 ? 10.438 23.234 22.062 1 92.5 96 PHE A N 1
ATOM 759 C CA . PHE A 1 96 ? 10.953 22.094 21.297 1 92.5 96 PHE A CA 1
ATOM 760 C C . PHE A 1 96 ? 11.094 20.859 22.188 1 92.5 96 PHE A C 1
ATOM 762 O O . PHE A 1 96 ? 11.898 20.859 23.125 1 92.5 96 PHE A O 1
ATOM 769 N N . LEU A 1 97 ? 10.281 19.906 21.953 1 93.75 97 LEU A N 1
ATOM 770 C CA . LEU A 1 97 ? 10.375 18.641 22.688 1 93.75 97 LEU A CA 1
ATOM 771 C C . LEU A 1 97 ? 10.961 17.547 21.812 1 93.75 97 LEU A C 1
ATOM 773 O O . LEU A 1 97 ? 10.398 17.203 20.766 1 93.75 97 LEU A O 1
ATOM 777 N N . SER A 1 98 ? 12.094 17.047 22.188 1 93 98 SER A N 1
ATOM 778 C CA . SER A 1 98 ? 12.773 16.016 21.406 1 93 98 SER A CA 1
ATOM 779 C C . SER A 1 98 ? 12.523 14.633 22.016 1 93 98 SER A C 1
ATOM 781 O O . SER A 1 98 ? 12.664 14.445 23.219 1 93 98 SER A O 1
ATOM 783 N N . ILE A 1 99 ? 12.117 13.734 21.203 1 94.75 99 ILE A N 1
ATOM 784 C CA . ILE A 1 99 ? 11.938 12.344 21.609 1 94.75 99 ILE A CA 1
ATOM 785 C C . ILE A 1 99 ? 12.852 11.445 20.766 1 94.75 99 ILE A C 1
ATOM 787 O O . ILE A 1 99 ? 12.633 11.266 19.578 1 94.75 99 ILE A O 1
ATOM 791 N N . LYS A 1 100 ? 13.93 10.969 21.406 1 94.38 100 LYS A N 1
ATOM 792 C CA . LYS A 1 100 ? 14.789 9.977 20.766 1 94.38 100 LYS A CA 1
ATOM 793 C C . LYS A 1 100 ? 14.133 8.602 20.75 1 94.38 100 LYS A C 1
ATOM 795 O O . LYS A 1 100 ? 13.961 7.977 21.797 1 94.38 100 LYS A O 1
ATOM 800 N N . LEU A 1 101 ? 13.766 8.156 19.531 1 95.31 101 LEU A N 1
ATOM 801 C CA . LEU A 1 101 ? 13.016 6.906 19.422 1 95.31 101 LEU A CA 1
ATOM 802 C C . LEU A 1 101 ? 13.25 6.258 18.062 1 95.31 101 LEU A C 1
ATOM 804 O O . LEU A 1 101 ? 13.188 6.926 17.031 1 95.31 101 LEU A O 1
ATOM 808 N N . ASP A 1 102 ? 13.555 4.984 18.078 1 95.19 102 ASP A N 1
ATOM 809 C CA . ASP A 1 102 ? 13.695 4.203 16.859 1 95.19 102 ASP A CA 1
ATOM 810 C C . ASP A 1 102 ? 12.352 3.645 16.406 1 95.19 102 ASP A C 1
ATOM 812 O O . ASP A 1 102 ? 11.883 2.633 16.938 1 95.19 102 ASP A O 1
ATOM 816 N N . LEU A 1 103 ? 11.828 4.246 15.375 1 95.5 103 LEU A N 1
ATOM 817 C CA . LEU A 1 103 ? 10.477 3.926 14.938 1 95.5 103 LEU A CA 1
ATOM 818 C C . LEU A 1 103 ? 10.453 2.648 14.102 1 95.5 103 LEU A C 1
ATOM 820 O O . LEU A 1 103 ? 9.398 2.217 13.641 1 95.5 103 LEU A O 1
ATOM 824 N N . THR A 1 104 ? 11.617 1.99 13.891 1 93.94 104 THR A N 1
ATOM 825 C CA . THR A 1 104 ? 11.664 0.688 13.234 1 93.94 104 THR A CA 1
ATOM 826 C C . THR A 1 104 ? 11.297 -0.423 14.211 1 93.94 104 THR A C 1
ATOM 828 O O . THR A 1 104 ? 11.055 -1.561 13.805 1 93.94 104 THR A O 1
ATOM 831 N N . LYS A 1 105 ? 11.312 -0.091 15.477 1 94 105 LYS A N 1
ATOM 832 C CA . LYS A 1 105 ? 11.055 -1.092 16.516 1 94 105 LYS A CA 1
ATOM 833 C C . LYS A 1 105 ? 9.562 -1.297 16.719 1 94 105 LYS A C 1
ATOM 835 O O . LYS A 1 105 ? 8.781 -0.341 16.672 1 94 105 LYS A O 1
ATOM 840 N N . PRO A 1 106 ? 9.359 -2.578 17.125 1 87.81 106 PRO A N 1
ATOM 841 C CA . PRO A 1 106 ? 7.961 -2.814 17.484 1 87.81 106 PRO A CA 1
ATOM 842 C C . PRO A 1 106 ? 7.516 -2.002 18.703 1 87.81 106 PRO A C 1
ATOM 844 O O . PRO A 1 106 ? 8.32 -1.724 19.594 1 87.81 106 PRO A O 1
ATOM 847 N N . GLU A 1 107 ? 6.414 -1.441 18.844 1 91.81 107 GLU A N 1
ATOM 848 C CA . GLU A 1 107 ? 5.801 -0.737 19.969 1 91.81 107 GLU A CA 1
ATOM 849 C C . GLU A 1 107 ? 6.344 0.683 20.094 1 91.81 107 GLU A C 1
ATOM 851 O O . GLU A 1 107 ? 6.113 1.354 21.094 1 91.81 107 GLU A O 1
ATOM 856 N N . SER A 1 108 ? 7.23 1.088 19.156 1 95.75 108 SER A N 1
ATOM 857 C CA . SER A 1 108 ? 7.824 2.42 19.188 1 95.75 108 SER A CA 1
ATOM 858 C C . SER A 1 108 ? 6.754 3.5 19.328 1 95.75 108 SER A C 1
ATOM 860 O O . SER A 1 108 ? 6.922 4.457 20.078 1 95.75 108 SER A O 1
ATOM 862 N N . VAL A 1 109 ? 5.598 3.35 18.688 1 97.38 109 VAL A N 1
ATOM 863 C CA . VAL A 1 109 ? 4.551 4.363 18.734 1 97.38 109 VAL A CA 1
ATOM 864 C C . VAL A 1 109 ? 3.893 4.371 20.109 1 97.38 109 VAL A C 1
ATOM 866 O O . VAL A 1 109 ? 3.518 5.434 20.609 1 97.38 109 VAL A O 1
ATOM 869 N N . LYS A 1 110 ? 3.756 3.213 20.719 1 96.81 110 LYS A N 1
ATOM 870 C CA . LYS A 1 110 ? 3.242 3.16 22.094 1 96.81 110 LYS A CA 1
ATOM 871 C C . LYS A 1 110 ? 4.152 3.924 23.047 1 96.81 110 LYS A C 1
ATOM 873 O O . LYS A 1 110 ? 3.67 4.648 23.922 1 96.81 110 LYS A O 1
ATOM 878 N N . GLU A 1 111 ? 5.43 3.734 22.875 1 97.81 111 GLU A N 1
ATOM 879 C CA . GLU A 1 111 ? 6.402 4.469 23.688 1 97.81 111 GLU A CA 1
ATOM 880 C C . GLU A 1 111 ? 6.297 5.973 23.438 1 97.81 111 GLU A C 1
ATOM 882 O O . GLU A 1 111 ? 6.383 6.766 24.375 1 97.81 111 GLU A O 1
ATOM 887 N N . LEU A 1 112 ? 6.117 6.328 22.172 1 98.12 112 LEU A N 1
ATOM 888 C CA . LEU A 1 112 ? 5.957 7.734 21.812 1 98.12 112 LEU A CA 1
ATOM 889 C C . LEU A 1 112 ? 4.734 8.336 22.5 1 98.12 112 LEU A C 1
ATOM 891 O O . LEU A 1 112 ? 4.809 9.438 23.047 1 98.12 112 LEU A O 1
ATOM 895 N N . ILE A 1 113 ? 3.617 7.633 22.516 1 97.88 113 ILE A N 1
ATOM 896 C CA . ILE A 1 113 ? 2.371 8.094 23.125 1 97.88 113 ILE A CA 1
ATOM 897 C C . ILE A 1 113 ? 2.549 8.242 24.625 1 97.88 113 ILE A C 1
ATOM 899 O O . ILE A 1 113 ? 2.064 9.203 25.234 1 97.88 113 ILE A O 1
ATOM 903 N N . LEU A 1 114 ? 3.273 7.312 25.203 1 98.06 114 LEU A N 1
ATOM 904 C CA . LEU A 1 114 ? 3.551 7.395 26.625 1 98.06 114 LEU A CA 1
ATOM 905 C C . LEU A 1 114 ? 4.348 8.656 26.953 1 98.06 114 LEU A C 1
ATOM 907 O O . LEU A 1 114 ? 4.074 9.328 27.953 1 98.06 114 LEU A O 1
ATOM 911 N N . LYS A 1 115 ? 5.285 8.961 26.141 1 97.88 115 LYS A N 1
ATOM 912 C CA . LYS A 1 115 ? 6.07 10.172 26.328 1 97.88 115 LYS A CA 1
ATOM 913 C C . LYS A 1 115 ? 5.199 11.422 26.219 1 97.88 115 LYS A C 1
ATOM 915 O O . LYS A 1 115 ? 5.375 12.383 26.969 1 97.88 115 LYS A O 1
ATOM 920 N N . LEU A 1 116 ? 4.32 11.438 25.266 1 98.38 116 LEU A N 1
ATOM 921 C CA . LEU A 1 116 ? 3.395 12.555 25.109 1 98.38 116 LEU A CA 1
ATOM 922 C C . LEU A 1 116 ? 2.529 12.727 26.344 1 98.38 116 LEU A C 1
ATOM 924 O O . LEU A 1 116 ? 2.297 13.844 26.797 1 98.38 116 LEU A O 1
ATOM 928 N N . LYS A 1 117 ? 2.088 11.609 26.875 1 98.06 117 LYS A N 1
ATOM 929 C CA . LYS A 1 117 ? 1.28 11.641 28.094 1 98.06 117 LYS A CA 1
ATOM 930 C C . LYS A 1 117 ? 2.084 12.188 29.266 1 98.06 117 LYS A C 1
ATOM 932 O O . LYS A 1 117 ? 1.543 12.891 30.125 1 98.06 117 LYS A O 1
ATOM 937 N N . GLU A 1 118 ? 3.322 11.805 29.266 1 98.12 118 GLU A N 1
ATOM 938 C CA . GLU A 1 118 ? 4.207 12.336 30.297 1 98.12 118 GLU A CA 1
ATOM 939 C C . GLU A 1 118 ? 4.344 13.852 30.188 1 98.12 118 GLU A C 1
ATOM 941 O O . GLU A 1 118 ? 4.305 14.562 31.188 1 98.12 118 GLU A O 1
ATOM 946 N N . PHE A 1 119 ? 4.523 14.328 28.969 1 97.88 119 PHE A N 1
ATOM 947 C CA . PHE A 1 119 ? 4.609 15.773 28.75 1 97.88 119 PHE A CA 1
ATOM 948 C C . PHE A 1 119 ? 3.344 16.469 29.234 1 97.88 119 PHE A C 1
ATOM 950 O O . PHE A 1 119 ? 3.41 17.562 29.812 1 97.88 119 PHE A O 1
ATOM 957 N N . GLU A 1 120 ? 2.211 15.883 28.969 1 97.75 120 GLU A N 1
ATOM 958 C CA . GLU A 1 120 ? 0.94 16.469 29.375 1 97.75 120 GLU A CA 1
ATOM 959 C C . GLU A 1 120 ? 0.809 16.469 30.906 1 97.75 120 GLU A C 1
ATOM 961 O O . GLU A 1 120 ? 0.379 17.469 31.484 1 97.75 120 GLU A O 1
ATOM 966 N N . SER A 1 121 ? 1.205 15.328 31.5 1 97.69 121 SER A N 1
ATOM 967 C CA . SER A 1 121 ? 1.141 15.219 32.938 1 97.69 121 SER A CA 1
ATOM 968 C C . SER A 1 121 ? 2.021 16.266 33.625 1 97.69 121 SER A C 1
ATOM 970 O O . SER A 1 121 ? 1.689 16.766 34.688 1 97.69 121 SER A O 1
ATOM 972 N N . ASN A 1 122 ? 3.07 16.641 33 1 97.62 122 ASN A N 1
ATOM 973 C CA . ASN A 1 122 ? 4.012 17.625 33.531 1 97.62 122 ASN A CA 1
ATOM 974 C C . ASN A 1 122 ? 3.637 19.047 33.094 1 97.62 122 ASN A C 1
ATOM 976 O O . ASN A 1 122 ? 4.434 19.969 33.25 1 97.62 122 ASN A O 1
ATOM 980 N N . LYS A 1 123 ? 2.512 19.172 32.438 1 96.62 123 LYS A N 1
ATOM 981 C CA . LYS A 1 123 ? 1.917 20.438 32.031 1 96.62 123 LYS A CA 1
ATOM 982 C C . LYS A 1 123 ? 2.789 21.172 31.016 1 96.62 123 LYS A C 1
ATOM 984 O O . LYS A 1 123 ? 2.859 22.406 31.016 1 96.62 123 LYS A O 1
ATOM 989 N N . ILE A 1 124 ? 3.436 20.375 30.25 1 95.5 124 ILE A N 1
ATOM 990 C CA . ILE A 1 124 ? 4.285 20.953 29.219 1 95.5 124 ILE A CA 1
ATOM 991 C C . ILE A 1 124 ? 3.449 21.266 27.984 1 95.5 124 ILE A C 1
ATOM 993 O O . ILE A 1 124 ? 3.689 22.266 27.297 1 95.5 124 ILE A O 1
ATOM 997 N N . LEU A 1 125 ? 2.508 20.359 27.719 1 95 125 LEU A N 1
ATOM 998 C CA . LEU A 1 125 ? 1.57 20.516 26.625 1 95 125 LEU A CA 1
ATOM 999 C C . LEU A 1 125 ? 0.27 19.781 26.891 1 95 125 LEU A C 1
ATOM 1001 O O . LEU A 1 125 ? 0.176 19.016 27.859 1 95 125 LEU A O 1
ATOM 1005 N N . LYS A 1 126 ? -0.703 20.094 26.141 1 95.31 126 LYS A N 1
ATOM 1006 C CA . LYS A 1 126 ? -1.907 19.281 26.062 1 95.31 126 LYS A CA 1
ATOM 1007 C C . LYS A 1 126 ? -1.969 18.516 24.75 1 95.31 126 LYS A C 1
ATOM 1009 O O . LYS A 1 126 ? -1.804 19.109 23.672 1 95.31 126 LYS A O 1
ATOM 1014 N N . ILE A 1 127 ? -2.23 17.281 24.828 1 96.62 127 ILE A N 1
ATOM 1015 C CA . ILE A 1 127 ? -2.221 16.422 23.656 1 96.62 127 ILE A CA 1
ATOM 1016 C C . ILE A 1 127 ? -3.273 16.906 22.656 1 96.62 127 ILE A C 1
ATOM 1018 O O . ILE A 1 127 ? -3.049 16.859 21.453 1 96.62 127 ILE A O 1
ATOM 1022 N N . ASN A 1 128 ? -4.375 17.391 23.156 1 93.5 128 ASN A N 1
ATOM 1023 C CA . ASN A 1 128 ? -5.457 17.859 22.297 1 93.5 128 ASN A CA 1
ATOM 1024 C C . ASN A 1 128 ? -5.043 19.094 21.484 1 93.5 128 ASN A C 1
ATOM 1026 O O . ASN A 1 128 ? -5.73 19.469 20.531 1 93.5 128 ASN A O 1
ATOM 1030 N N . GLU A 1 129 ? -3.922 19.703 21.828 1 93.94 129 GLU A N 1
ATOM 1031 C CA . GLU A 1 129 ? -3.449 20.891 21.125 1 93.94 129 GLU A CA 1
ATOM 1032 C C . GLU A 1 129 ? -2.545 20.516 19.953 1 93.94 129 GLU A C 1
ATOM 1034 O O . GLU A 1 129 ? -2.262 21.344 19.078 1 93.94 129 GLU A O 1
ATOM 1039 N N . ILE A 1 130 ? -2.111 19.281 19.891 1 97.19 130 ILE A N 1
ATOM 1040 C CA . ILE A 1 130 ? -1.325 18.797 18.766 1 97.19 130 ILE A CA 1
ATOM 1041 C C . ILE A 1 130 ? -2.242 18.531 17.578 1 97.19 130 ILE A C 1
ATOM 1043 O O . ILE A 1 130 ? -2.879 17.484 17.5 1 97.19 130 ILE A O 1
ATOM 1047 N N . ARG A 1 131 ? -2.279 19.484 16.641 1 97.12 131 ARG A N 1
ATOM 1048 C CA . ARG A 1 131 ? -3.262 19.391 15.562 1 97.12 131 ARG A CA 1
ATOM 1049 C C . ARG A 1 131 ? -2.578 19.281 14.203 1 97.12 131 ARG A C 1
ATOM 1051 O O . ARG A 1 131 ? -3.246 19.25 13.172 1 97.12 131 ARG A O 1
ATOM 1058 N N . ILE A 1 132 ? -1.231 19.281 14.25 1 98.56 132 ILE A N 1
ATOM 1059 C CA . ILE A 1 132 ? -0.445 19.141 13.023 1 98.56 132 ILE A CA 1
ATOM 1060 C C . ILE A 1 132 ? 0.454 17.922 13.125 1 98.56 132 ILE A C 1
ATOM 1062 O O . ILE A 1 132 ? 1.334 17.844 13.984 1 98.56 132 ILE A O 1
ATOM 1066 N N . LEU A 1 133 ? 0.208 16.922 12.273 1 98.81 133 LEU A N 1
ATOM 1067 C CA . LEU A 1 133 ? 0.968 15.68 12.281 1 98.81 133 LEU A CA 1
ATOM 1068 C C . LEU A 1 133 ? 1.686 15.477 10.953 1 98.81 133 LEU A C 1
ATOM 1070 O O . LEU A 1 133 ? 1.044 15.383 9.898 1 98.81 133 LEU A O 1
ATOM 1074 N N . PHE A 1 134 ? 3.004 15.469 10.984 1 98.81 134 PHE A N 1
ATOM 1075 C CA . PHE A 1 134 ? 3.811 15.094 9.836 1 98.81 134 PHE A CA 1
ATOM 1076 C C . PHE A 1 134 ? 4.328 13.664 9.984 1 98.81 134 PHE A C 1
ATOM 1078 O O . PHE A 1 134 ? 5.27 13.414 10.734 1 98.81 134 PHE A O 1
ATOM 1085 N N . ASN A 1 135 ? 3.711 12.758 9.297 1 98.56 135 ASN A N 1
ATOM 1086 C CA . ASN A 1 135 ? 4.27 11.422 9.102 1 98.56 135 ASN A CA 1
ATOM 1087 C C . ASN A 1 135 ? 5.371 11.422 8.047 1 98.56 135 ASN A C 1
ATOM 1089 O O . ASN A 1 135 ? 5.117 11.125 6.879 1 98.56 135 ASN A O 1
ATOM 1093 N N . ASN A 1 136 ? 6.59 11.672 8.5 1 97.38 136 ASN A N 1
ATOM 1094 C CA . ASN A 1 136 ? 7.672 11.93 7.559 1 97.38 136 ASN A CA 1
ATOM 1095 C C . ASN A 1 136 ? 8.766 10.867 7.664 1 97.38 136 ASN A C 1
ATOM 1097 O O . ASN A 1 136 ? 9.609 10.75 6.77 1 97.38 136 ASN A O 1
ATOM 1101 N N . VAL A 1 137 ? 8.742 10.07 8.719 1 93.44 137 VAL A N 1
ATOM 1102 C CA . VAL A 1 137 ? 9.82 9.109 8.938 1 93.44 137 VAL A CA 1
ATOM 1103 C C . VAL A 1 137 ? 9.867 8.117 7.781 1 93.44 137 VAL A C 1
ATOM 1105 O O . VAL A 1 137 ? 8.828 7.723 7.246 1 93.44 137 VAL A O 1
ATOM 1108 N N . GLY A 1 138 ? 11.016 7.797 7.402 1 90.38 138 GLY A N 1
ATOM 1109 C CA . GLY A 1 138 ? 11.234 6.789 6.375 1 90.38 138 GLY A CA 1
ATOM 1110 C C . GLY A 1 138 ? 12.516 6.008 6.562 1 90.38 138 GLY A C 1
ATOM 1111 O O . GLY A 1 138 ? 13.5 6.539 7.09 1 90.38 138 GLY A O 1
ATOM 1112 N N . TYR A 1 139 ? 12.492 4.84 6.219 1 86.56 139 TYR A N 1
ATOM 1113 C CA . TYR A 1 139 ? 13.625 3.916 6.254 1 86.56 139 TYR A CA 1
ATOM 1114 C C . TYR A 1 139 ? 13.68 3.072 4.988 1 86.56 139 TYR A C 1
ATOM 1116 O O . TYR A 1 139 ? 12.695 2.443 4.605 1 86.56 139 TYR A O 1
ATOM 1124 N N . VAL A 1 140 ? 14.836 3.182 4.242 1 84.94 140 VAL A N 1
ATOM 1125 C CA . VAL A 1 140 ? 14.945 2.42 3.004 1 84.94 140 VAL A CA 1
ATOM 1126 C C . VAL A 1 140 ? 16.266 1.639 2.996 1 84.94 140 VAL A C 1
ATOM 1128 O O . VAL A 1 140 ? 17.297 2.139 3.451 1 84.94 140 VAL A O 1
ATOM 1131 N N . THR A 1 141 ? 16.156 0.431 2.707 1 78.44 141 THR A N 1
ATOM 1132 C CA . THR A 1 141 ? 17.312 -0.375 2.34 1 78.44 141 THR A CA 1
ATOM 1133 C C . THR A 1 141 ? 17.219 -0.821 0.883 1 78.44 141 THR A C 1
ATOM 1135 O O . THR A 1 141 ? 16.156 -1.212 0.414 1 78.44 141 THR A O 1
ATOM 1138 N N . MET A 1 142 ? 18.25 -0.544 0.187 1 78.94 142 MET A N 1
ATOM 1139 C CA . MET A 1 142 ? 18.297 -1.008 -1.197 1 78.94 142 MET A CA 1
ATOM 1140 C C . MET A 1 142 ? 18.984 -2.365 -1.297 1 78.94 142 MET A C 1
ATOM 1142 O O . MET A 1 142 ? 20.188 -2.475 -1.05 1 78.94 142 MET A O 1
ATOM 1146 N N . GLU A 1 143 ? 18.266 -3.318 -1.478 1 81.5 143 GLU A N 1
ATOM 1147 C CA . GLU A 1 143 ? 18.734 -4.695 -1.61 1 81.5 143 GLU A CA 1
ATOM 1148 C C . GLU A 1 143 ? 17.734 -5.547 -2.389 1 81.5 143 GLU A C 1
ATOM 1150 O O . GLU A 1 143 ? 16.547 -5.207 -2.465 1 81.5 143 GLU A O 1
ATOM 1155 N N . GLY A 1 144 ? 18.312 -6.594 -3.004 1 85.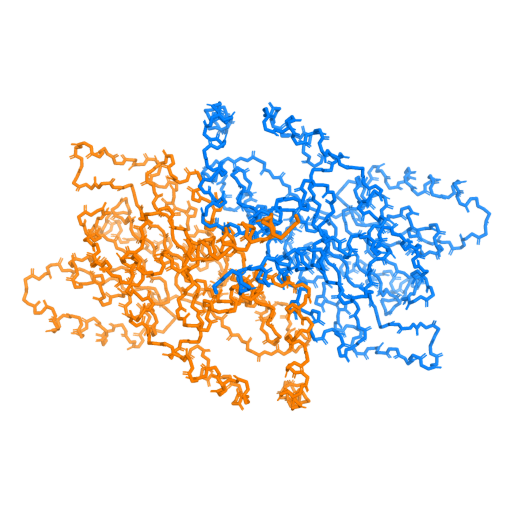06 144 GLY A N 1
ATOM 1156 C CA . GLY A 1 144 ? 17.406 -7.555 -3.619 1 85.06 144 GLY A CA 1
ATOM 1157 C C . GLY A 1 144 ? 16.438 -8.172 -2.637 1 85.06 144 GLY A C 1
ATOM 1158 O O . GLY A 1 144 ? 16.75 -8.344 -1.459 1 85.06 144 GLY A O 1
ATOM 1159 N N . PHE A 1 145 ? 15.242 -8.5 -3.15 1 90.38 145 PHE A N 1
ATOM 1160 C CA . PHE A 1 145 ? 14.195 -9.047 -2.293 1 90.38 145 PHE A CA 1
ATOM 1161 C C . PHE A 1 145 ? 14.68 -10.312 -1.597 1 90.38 145 PHE A C 1
ATOM 1163 O O . PHE A 1 145 ? 14.352 -10.555 -0.434 1 90.38 145 PHE A O 1
ATOM 1170 N N . ASN A 1 146 ? 15.516 -11.008 -2.264 1 88.06 146 ASN A N 1
ATOM 1171 C CA . ASN A 1 146 ? 16 -12.266 -1.715 1 88.06 146 ASN A CA 1
ATOM 1172 C C . ASN A 1 146 ? 17.188 -12.047 -0.779 1 88.06 146 ASN A C 1
ATOM 1174 O O . ASN A 1 146 ? 17.609 -12.977 -0.085 1 88.06 146 ASN A O 1
ATOM 1178 N N . GLN A 1 147 ? 17.688 -10.859 -0.709 1 85.56 147 GLN A N 1
ATOM 1179 C CA . GLN A 1 147 ? 18.891 -10.586 0.066 1 85.56 147 GLN A CA 1
ATOM 1180 C C . GLN A 1 147 ? 18.547 -10.156 1.489 1 85.56 147 GLN A C 1
ATOM 1182 O O . GLN A 1 147 ? 19.438 -9.992 2.326 1 85.56 147 GLN A O 1
ATOM 1187 N N . THR A 1 148 ? 17.312 -9.977 1.673 1 84.12 148 THR A N 1
ATOM 1188 C CA . THR A 1 148 ? 16.844 -9.594 3.002 1 84.12 148 THR A CA 1
ATOM 1189 C C . THR A 1 148 ? 15.805 -10.586 3.516 1 84.12 148 THR A C 1
ATOM 1191 O O . THR A 1 148 ? 15.125 -11.25 2.727 1 84.12 148 THR A O 1
ATOM 1194 N N . SER A 1 149 ? 15.836 -10.664 4.809 1 86 149 SER A N 1
ATOM 1195 C CA . SER A 1 149 ? 14.859 -11.562 5.41 1 86 149 SER A CA 1
ATOM 1196 C C . SER A 1 149 ? 13.648 -10.797 5.926 1 86 149 SER A C 1
ATOM 1198 O O . SER A 1 149 ? 13.727 -9.586 6.164 1 86 149 SER A O 1
ATOM 1200 N N . TYR A 1 150 ? 12.586 -11.492 6.078 1 90.88 150 TYR A N 1
ATOM 1201 C CA . TYR A 1 150 ? 11.344 -10.883 6.535 1 90.88 150 TYR A CA 1
ATOM 1202 C C . TYR A 1 150 ? 11.508 -10.289 7.93 1 90.88 150 TYR A C 1
ATOM 1204 O O . TYR A 1 150 ? 11.25 -9.094 8.141 1 90.88 150 TYR A O 1
ATOM 1212 N N . ASP A 1 151 ? 12.039 -11.062 8.891 1 85.81 151 ASP A N 1
ATOM 1213 C CA . ASP A 1 151 ? 12.047 -10.688 10.305 1 85.81 151 ASP A CA 1
ATOM 1214 C C . ASP A 1 151 ? 13.062 -9.578 10.57 1 85.81 151 ASP A C 1
ATOM 1216 O O . ASP A 1 151 ? 12.812 -8.695 11.391 1 85.81 151 ASP A O 1
ATOM 1220 N N . ASN A 1 152 ? 14.08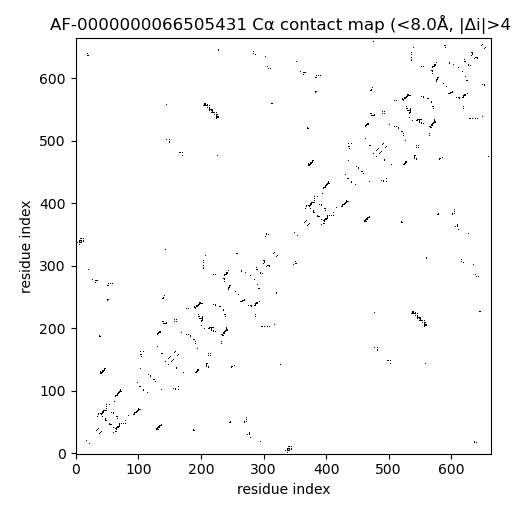6 -9.531 9.859 1 79.88 152 ASN A N 1
ATOM 1221 C CA . ASN A 1 152 ? 15.18 -8.625 10.203 1 79.88 152 ASN A CA 1
ATOM 1222 C C . ASN A 1 152 ? 15.102 -7.324 9.414 1 79.88 152 ASN A C 1
ATOM 1224 O O . ASN A 1 152 ? 15.516 -6.27 9.906 1 79.88 152 ASN A O 1
ATOM 1228 N N . ASP A 1 153 ? 14.547 -7.41 8.234 1 89.38 153 ASP A N 1
ATOM 1229 C CA . ASP A 1 153 ? 14.68 -6.246 7.359 1 89.38 153 ASP A CA 1
ATOM 1230 C C . ASP A 1 153 ? 13.312 -5.773 6.867 1 89.38 153 ASP A C 1
ATOM 1232 O O . ASP A 1 153 ? 12.922 -4.629 7.105 1 89.38 153 ASP A O 1
ATOM 1236 N N . LYS A 1 154 ? 12.633 -6.645 6.348 1 94 154 LYS A N 1
ATOM 1237 C CA . LYS A 1 154 ? 11.398 -6.258 5.668 1 94 154 LYS A CA 1
ATOM 1238 C C . LYS A 1 154 ? 10.352 -5.77 6.664 1 94 154 LYS A C 1
ATOM 1240 O O . LYS A 1 154 ? 9.68 -4.766 6.426 1 94 154 LYS A O 1
ATOM 1245 N N . LEU A 1 155 ? 10.273 -6.488 7.793 1 93.81 155 LEU A N 1
ATOM 1246 C CA . LEU A 1 155 ? 9.32 -6.09 8.82 1 93.81 155 LEU A CA 1
ATOM 1247 C C . LEU A 1 155 ? 9.688 -4.734 9.414 1 93.81 155 LEU A C 1
ATOM 1249 O O . LEU A 1 155 ? 8.805 -3.928 9.727 1 93.81 155 LEU A O 1
ATOM 1253 N N . LYS A 1 156 ? 10.977 -4.461 9.555 1 93.81 156 LYS A N 1
ATOM 1254 C CA . LYS A 1 156 ? 11.438 -3.168 10.055 1 93.81 156 LYS A CA 1
ATOM 1255 C C . LYS A 1 156 ? 11.039 -2.037 9.117 1 93.81 156 LYS A C 1
ATOM 1257 O O . LYS A 1 156 ? 10.617 -0.968 9.562 1 93.81 156 LYS A O 1
ATOM 1262 N N . MET A 1 157 ? 11.148 -2.299 7.883 1 94.69 157 MET A N 1
ATOM 1263 C CA . MET A 1 157 ? 10.773 -1.312 6.871 1 94.69 157 MET A CA 1
ATOM 1264 C C . MET A 1 157 ? 9.273 -1.038 6.906 1 94.69 157 MET A C 1
ATOM 1266 O O . MET A 1 157 ? 8.852 0.116 6.836 1 94.69 157 MET A O 1
ATOM 1270 N N . ILE A 1 158 ? 8.508 -2.127 7.047 1 96.94 158 ILE A N 1
ATOM 1271 C CA . ILE A 1 158 ? 7.059 -1.989 7.082 1 96.94 158 ILE A CA 1
ATOM 1272 C C . ILE A 1 158 ? 6.637 -1.27 8.359 1 96.94 158 ILE A C 1
ATOM 1274 O O . ILE A 1 158 ? 5.766 -0.4 8.328 1 96.94 158 ILE A O 1
ATOM 1278 N N . GLN A 1 159 ? 7.309 -1.595 9.438 1 96.31 159 GLN A N 1
ATOM 1279 C CA . GLN A 1 159 ? 7.039 -0.95 10.719 1 96.31 159 GLN A CA 1
ATOM 1280 C C . GLN A 1 159 ? 7.285 0.554 10.641 1 96.31 159 GLN A C 1
ATOM 1282 O O . GLN A 1 159 ? 6.418 1.351 11 1 96.31 159 GLN A O 1
ATOM 1287 N N . CYS A 1 160 ? 8.344 0.927 10.148 1 96.38 160 CYS A N 1
ATOM 1288 C CA . CYS A 1 160 ? 8.773 2.32 10.141 1 96.38 160 CYS A CA 1
ATOM 1289 C C . CYS A 1 160 ? 7.98 3.129 9.125 1 96.38 160 CYS A C 1
ATOM 1291 O O . CYS A 1 160 ? 7.504 4.223 9.43 1 96.38 160 CYS A O 1
ATOM 1293 N N . ASN A 1 161 ? 7.797 2.523 7.977 1 96.5 161 ASN A N 1
ATOM 1294 C CA . ASN A 1 161 ? 7.27 3.307 6.863 1 96.5 161 ASN A CA 1
ATOM 1295 C C . ASN A 1 161 ? 5.746 3.262 6.82 1 96.5 161 ASN A C 1
ATOM 1297 O O . ASN A 1 161 ? 5.113 4.102 6.18 1 96.5 161 ASN A O 1
ATOM 1301 N N . THR A 1 162 ? 5.145 2.271 7.469 1 97.25 162 THR A N 1
ATOM 1302 C CA . THR A 1 162 ? 3.701 2.107 7.324 1 97.25 162 THR A CA 1
ATOM 1303 C C . THR A 1 162 ? 3.021 2.066 8.688 1 97.25 162 THR A C 1
ATOM 1305 O O . THR A 1 162 ? 2.223 2.945 9.016 1 97.25 162 THR A O 1
ATOM 1308 N N . LEU A 1 163 ? 3.387 1.115 9.508 1 97.31 163 LEU A N 1
ATOM 1309 C CA . LEU A 1 163 ? 2.654 0.869 10.75 1 97.31 163 LEU A CA 1
ATOM 1310 C C . LEU A 1 163 ? 2.748 2.07 11.68 1 97.31 163 LEU A C 1
ATOM 1312 O O . LEU A 1 163 ? 1.778 2.41 12.359 1 97.31 163 LEU A O 1
ATOM 1316 N N . THR A 1 164 ? 3.893 2.715 11.68 1 97.94 164 THR A N 1
ATOM 1317 C CA . THR A 1 164 ? 4.086 3.902 12.5 1 97.94 164 THR A CA 1
ATOM 1318 C C . THR A 1 164 ? 3.1 5 12.109 1 97.94 164 THR A C 1
ATOM 1320 O O . THR A 1 164 ? 2.432 5.578 12.969 1 97.94 164 THR A O 1
ATOM 1323 N N . SER A 1 165 ? 2.957 5.25 10.844 1 98.06 165 SER A N 1
ATOM 1324 C CA . SER A 1 165 ? 2.064 6.297 10.359 1 98.06 165 SER A CA 1
ATOM 1325 C C . SER A 1 165 ? 0.605 5.957 10.641 1 98.06 165 SER A C 1
ATOM 1327 O O . SER A 1 165 ? -0.183 6.832 11 1 98.06 165 SER A O 1
ATOM 1329 N N . VAL A 1 166 ? 0.223 4.703 10.484 1 98.06 166 VAL A N 1
ATOM 1330 C CA . VAL A 1 166 ? -1.154 4.285 10.727 1 98.06 166 VAL A CA 1
ATOM 1331 C C . VAL A 1 166 ? -1.5 4.461 12.203 1 98.06 166 VAL A C 1
ATOM 1333 O O . VAL A 1 166 ? -2.551 5.012 12.539 1 98.06 166 VAL A O 1
ATOM 1336 N N . GLN A 1 167 ? -0.621 4.016 13.047 1 97.69 167 GLN A N 1
ATOM 1337 C CA . GLN A 1 167 ? -0.879 4.035 14.484 1 97.69 167 GLN A CA 1
ATOM 1338 C C . GLN A 1 167 ? -0.935 5.469 15.016 1 97.69 167 GLN A C 1
ATOM 1340 O O . GLN A 1 167 ? -1.814 5.809 15.805 1 97.69 167 GLN A O 1
ATOM 1345 N N . LEU A 1 168 ? -0.028 6.309 14.562 1 97.88 168 LEU A N 1
ATOM 1346 C CA . LEU A 1 168 ? -0.034 7.707 14.977 1 97.88 168 LEU A CA 1
ATOM 1347 C C . LEU A 1 168 ? -1.28 8.422 14.461 1 97.88 168 LEU A C 1
ATOM 1349 O O . LEU A 1 168 ? -1.904 9.195 15.195 1 97.88 168 LEU A O 1
ATOM 1353 N N . THR A 1 169 ? -1.586 8.172 13.203 1 98.25 169 THR A N 1
ATOM 1354 C CA . THR A 1 169 ? -2.783 8.766 12.617 1 98.25 169 THR A CA 1
ATOM 1355 C C . THR A 1 169 ? -4.031 8.328 13.375 1 98.25 169 THR A C 1
ATOM 1357 O O . THR A 1 169 ? -4.902 9.148 13.672 1 98.25 169 THR A O 1
ATOM 1360 N N . ASP A 1 170 ? -4.066 7.027 13.711 1 96.88 170 ASP A N 1
ATOM 1361 C CA . ASP A 1 170 ? -5.199 6.512 14.469 1 96.88 170 ASP A CA 1
ATOM 1362 C C . ASP A 1 170 ? -5.34 7.238 15.805 1 96.88 170 ASP A C 1
ATOM 1364 O O . ASP A 1 170 ? -6.441 7.648 16.188 1 96.88 170 ASP A O 1
ATOM 1368 N N . TYR A 1 171 ? -4.254 7.414 16.5 1 96.69 171 TYR A N 1
ATOM 1369 C CA . TYR A 1 171 ? -4.246 8.039 17.812 1 96.69 171 TYR A CA 1
ATOM 1370 C C . TYR A 1 171 ? -4.742 9.477 17.75 1 96.69 171 TYR A C 1
ATOM 1372 O O . TYR A 1 171 ? -5.688 9.844 18.453 1 96.69 171 TYR A O 1
ATOM 1380 N N . PHE A 1 172 ? -4.238 10.266 16.859 1 97.06 172 PHE A N 1
ATOM 1381 C CA . PHE A 1 172 ? -4.562 11.688 16.812 1 97.06 172 PHE A CA 1
ATOM 1382 C C . PHE A 1 172 ? -5.926 11.906 16.156 1 97.06 172 PHE A C 1
ATOM 1384 O O . PHE A 1 172 ? -6.684 12.781 16.578 1 97.06 172 PHE A O 1
ATOM 1391 N N . TYR A 1 173 ? -6.188 11.117 15.102 1 95.81 173 TYR A N 1
ATOM 1392 C CA . TYR A 1 173 ? -7.484 11.227 14.445 1 95.81 173 TYR A CA 1
ATOM 1393 C C . TYR A 1 173 ? -8.625 11.031 15.445 1 95.81 173 TYR A C 1
ATOM 1395 O O . TYR A 1 173 ? -9.578 11.805 15.461 1 95.81 173 TYR A O 1
ATOM 1403 N N . ARG A 1 174 ? -8.492 10.078 16.328 1 93.31 174 ARG A N 1
ATOM 1404 C CA . ARG A 1 174 ? -9.508 9.805 17.344 1 93.31 174 ARG A CA 1
ATOM 1405 C C . ARG A 1 174 ? -9.609 10.945 18.344 1 93.31 174 ARG A C 1
ATOM 1407 O O . ARG A 1 174 ? -10.711 11.391 18.672 1 93.31 174 ARG A O 1
ATOM 1414 N N . ILE A 1 175 ? -8.508 11.438 18.781 1 94.12 175 ILE A N 1
ATOM 1415 C CA . ILE A 1 175 ? -8.461 12.531 19.734 1 94.12 175 ILE A CA 1
ATOM 1416 C C . ILE A 1 175 ? -9.117 13.773 19.141 1 94.12 175 ILE A C 1
ATOM 1418 O O . ILE A 1 175 ? -9.875 14.469 19.812 1 94.12 175 ILE A O 1
ATOM 1422 N N . TRP A 1 176 ? -8.867 13.992 17.844 1 94.81 176 TRP A N 1
ATOM 1423 C CA . TRP A 1 176 ? -9.375 15.195 17.172 1 94.81 176 TRP A CA 1
ATOM 1424 C C . TRP A 1 176 ? -10.883 15.117 16.984 1 94.81 176 TRP A C 1
ATOM 1426 O O . TRP A 1 176 ? -11.586 16.125 17.109 1 94.81 176 TRP A O 1
ATOM 1436 N N . ILE A 1 177 ? -11.344 13.906 16.688 1 90.75 177 ILE A N 1
ATOM 1437 C CA . ILE A 1 177 ? -12.781 13.719 16.5 1 90.75 177 ILE A CA 1
ATOM 1438 C C . ILE A 1 177 ? -13.5 13.875 17.844 1 90.75 177 ILE A C 1
ATOM 1440 O O . ILE A 1 177 ? -14.578 14.477 17.906 1 90.75 177 ILE A O 1
ATOM 1444 N N . GLU A 1 178 ? -12.914 13.344 18.891 1 89.75 178 GLU A N 1
ATOM 1445 C CA . GLU A 1 178 ? -13.508 13.414 20.219 1 89.75 178 GLU A CA 1
ATOM 1446 C C . GLU A 1 178 ? -13.461 14.836 20.781 1 89.75 178 GLU A C 1
ATOM 1448 O O . GLU A 1 178 ? -14.266 15.203 21.641 1 89.75 178 GLU A O 1
ATOM 1453 N N . ASN A 1 179 ? -12.516 15.617 20.25 1 89.81 179 ASN A N 1
ATOM 1454 C CA . ASN A 1 179 ? -12.32 16.984 20.719 1 89.81 179 ASN A CA 1
ATOM 1455 C C . ASN A 1 179 ? -12.406 17.984 19.562 1 89.81 179 ASN A C 1
ATOM 1457 O O . ASN A 1 179 ? -11.531 18.828 19.406 1 89.81 179 ASN A O 1
ATOM 1461 N N . LYS A 1 180 ? -13.5 17.891 18.859 1 85.56 180 LYS A N 1
ATOM 1462 C CA . LYS A 1 180 ? -13.648 18.734 17.688 1 85.56 180 LYS A CA 1
ATOM 1463 C C . LYS A 1 180 ? -13.672 20.219 18.078 1 85.56 180 LYS A C 1
ATOM 1465 O O . LYS A 1 180 ? -14.281 20.578 19.094 1 85.56 180 LYS A O 1
ATOM 1470 N N . ILE A 1 181 ? -12.984 20.891 17.328 1 74.81 181 ILE A N 1
ATOM 1471 C CA . ILE A 1 181 ? -12.938 22.312 17.609 1 74.81 181 ILE A CA 1
ATOM 1472 C C . ILE A 1 181 ? -14.172 23 17.047 1 74.81 181 ILE A C 1
ATOM 1474 O O . ILE A 1 181 ? -14.805 22.484 16.109 1 74.81 181 ILE A O 1
ATOM 1478 N N . ASN A 1 182 ? -14.609 23.984 17.672 1 66.94 182 ASN A N 1
ATOM 1479 C CA . ASN A 1 182 ? -15.672 24.844 17.172 1 66.94 182 ASN A CA 1
ATOM 1480 C C . ASN A 1 182 ? -15.117 25.984 16.312 1 66.94 182 ASN A C 1
ATOM 1482 O O . ASN A 1 182 ? -14.539 26.938 16.844 1 66.94 182 ASN A O 1
ATOM 1486 N N . ILE A 1 183 ? -15.188 25.781 15.055 1 62.78 183 ILE A N 1
ATOM 1487 C CA . ILE A 1 183 ? -14.602 26.672 14.078 1 62.78 183 ILE A CA 1
ATOM 1488 C C . ILE A 1 183 ? -15.109 28.094 14.312 1 62.78 183 ILE A C 1
ATOM 1490 O O . ILE A 1 183 ? -14.383 29.078 14.078 1 62.78 183 ILE A O 1
ATOM 1494 N N . ASN A 1 184 ? -16.266 28.203 14.703 1 57.97 184 ASN A N 1
ATOM 1495 C CA . ASN A 1 184 ? -16.859 29.531 14.938 1 57.97 184 ASN A CA 1
ATOM 1496 C C . ASN A 1 184 ? -16.281 30.188 16.188 1 57.97 184 ASN A C 1
ATOM 1498 O O . ASN A 1 184 ? -16.297 31.406 16.312 1 57.97 184 ASN A O 1
ATOM 1502 N N . ASN A 1 185 ? -15.805 29.406 17 1 50.84 185 ASN A N 1
ATOM 1503 C CA . ASN A 1 185 ? -15.391 29.953 18.281 1 50.84 185 ASN A CA 1
ATOM 1504 C C . ASN A 1 185 ? -13.883 29.812 18.484 1 50.84 185 ASN A C 1
ATOM 1506 O O . ASN A 1 185 ? -13.297 30.516 19.312 1 50.84 185 ASN A O 1
ATOM 1510 N N . ASP A 1 186 ? -13.516 28.828 17.734 1 58.84 186 ASP A N 1
ATOM 1511 C CA . ASP A 1 186 ? -12.102 28.562 17.953 1 58.84 186 ASP A CA 1
ATOM 1512 C C . ASP A 1 186 ? -11.234 29.297 16.938 1 58.84 186 ASP A C 1
ATOM 1514 O O . ASP A 1 186 ? -11.734 29.734 15.891 1 58.84 186 ASP A O 1
ATOM 1518 N N . ASP A 1 187 ? -10.102 29.562 17.312 1 63.06 187 ASP A N 1
ATOM 1519 C CA . ASP A 1 187 ? -9.148 30.359 16.562 1 63.06 187 ASP A CA 1
ATOM 1520 C C . ASP A 1 187 ? -8.688 29.609 15.305 1 63.06 187 ASP A C 1
ATOM 1522 O O . ASP A 1 187 ? -8.102 30.219 14.398 1 63.06 187 ASP A O 1
ATOM 1526 N N . TYR A 1 188 ? -9.203 28.344 15.352 1 72.38 188 TYR A N 1
ATOM 1527 C CA . TYR A 1 188 ? -8.656 27.594 14.219 1 72.38 188 TYR A CA 1
ATOM 1528 C C . TYR A 1 188 ? -9.742 27.312 13.188 1 72.38 188 TYR A C 1
ATOM 1530 O O . TYR A 1 188 ? -10.938 27.391 13.484 1 72.38 188 TYR A O 1
ATOM 1538 N N . LYS A 1 189 ? -9.297 26.984 11.969 1 78.38 189 LYS A N 1
ATOM 1539 C CA . LYS A 1 189 ? -10.234 26.828 10.852 1 78.38 189 LYS A CA 1
ATOM 1540 C C . LYS A 1 189 ? -10.445 25.359 10.508 1 78.38 189 LYS A C 1
ATOM 1542 O O . LYS A 1 189 ? -11.383 25.016 9.781 1 78.38 189 LYS A O 1
ATOM 1547 N N . LYS A 1 190 ? -9.578 24.562 11.055 1 90.12 190 LYS A N 1
ATOM 1548 C CA . LYS A 1 190 ? -9.633 23.125 10.797 1 90.12 190 LYS A CA 1
ATOM 1549 C C . LYS A 1 190 ? -9.367 22.328 12.07 1 90.12 190 LYS A C 1
ATOM 1551 O O . LYS A 1 190 ? -8.695 22.812 12.984 1 90.12 190 LYS A O 1
ATOM 1556 N N . ASN A 1 191 ? -9.867 21.156 12.125 1 92.25 191 ASN A N 1
ATOM 1557 C CA . ASN A 1 191 ? -9.695 20.266 13.266 1 92.25 191 ASN A CA 1
ATOM 1558 C C . ASN A 1 191 ? -8.289 19.672 13.305 1 92.25 191 ASN A C 1
ATOM 1560 O O . ASN A 1 191 ? -7.867 19.141 14.336 1 92.25 191 ASN A O 1
ATOM 1564 N N . GLY A 1 192 ? -7.598 19.766 12.18 1 96.25 192 GLY A N 1
ATOM 1565 C CA . GLY A 1 192 ? -6.227 19.281 12.125 1 96.25 192 GLY A CA 1
ATOM 1566 C C . GLY A 1 192 ? -5.758 18.969 10.719 1 96.25 192 GLY A C 1
ATOM 1567 O O . GLY A 1 192 ? -6.523 19.094 9.758 1 96.25 192 GLY A O 1
ATOM 1568 N N . VAL A 1 193 ? -4.445 18.672 10.617 1 98.38 193 VAL A N 1
ATOM 1569 C CA . VAL A 1 193 ? -3.873 18.281 9.336 1 98.38 193 VAL A CA 1
ATOM 1570 C C . VAL A 1 193 ? -2.893 17.125 9.531 1 98.38 193 VAL A C 1
ATOM 1572 O O . VAL A 1 193 ? -2.145 17.109 10.516 1 98.38 193 VAL A O 1
ATOM 1575 N N . ILE A 1 194 ? -3.031 16.156 8.727 1 98.75 194 ILE A N 1
ATOM 1576 C CA . ILE A 1 194 ? -2.104 15.031 8.664 1 98.75 194 ILE A CA 1
ATOM 1577 C C . ILE A 1 194 ? -1.401 15.016 7.309 1 98.75 194 ILE A C 1
ATOM 1579 O O . ILE A 1 194 ? -2.057 14.953 6.266 1 98.75 194 ILE A O 1
ATOM 1583 N N . ILE A 1 195 ? -0.08 15.109 7.289 1 98.88 195 ILE A N 1
ATOM 1584 C CA . ILE A 1 195 ? 0.7 15.141 6.059 1 98.88 195 ILE A CA 1
ATOM 1585 C C . ILE A 1 195 ? 1.635 13.93 6.012 1 98.88 195 ILE A C 1
ATOM 1587 O O . ILE A 1 195 ? 2.33 13.641 6.984 1 98.88 195 ILE A O 1
ATOM 1591 N N . PHE A 1 196 ? 1.597 13.211 4.926 1 98.62 196 PHE A N 1
ATOM 1592 C CA . PHE A 1 196 ? 2.434 12.039 4.703 1 98.62 196 PHE A CA 1
ATOM 1593 C C . PHE A 1 196 ? 3.535 12.344 3.693 1 98.62 196 PHE A C 1
ATOM 1595 O O . PHE A 1 196 ? 3.297 13.023 2.691 1 98.62 196 PHE A O 1
ATOM 1602 N N . THR A 1 197 ? 4.746 11.891 3.992 1 97.31 197 THR A N 1
ATOM 1603 C CA . THR A 1 197 ? 5.809 11.867 2.994 1 97.31 197 THR A CA 1
ATOM 1604 C C . THR A 1 197 ? 5.867 10.508 2.303 1 97.31 197 THR A C 1
ATOM 1606 O O . THR A 1 197 ? 6.469 9.562 2.826 1 97.31 197 THR A O 1
ATOM 1609 N N . SER A 1 198 ? 5.277 10.453 1.209 1 96 198 SER A N 1
ATOM 1610 C CA . SER A 1 198 ? 5.316 9.25 0.389 1 96 198 SER A CA 1
ATOM 1611 C C . SER A 1 198 ? 6.496 9.281 -0.579 1 96 198 SER A C 1
ATOM 1613 O O . SER A 1 198 ? 7.609 9.641 -0.198 1 96 198 SER A O 1
ATOM 1615 N N . SER A 1 199 ? 6.312 8.734 -1.728 1 90.12 199 SER A N 1
ATOM 1616 C CA . SER A 1 199 ? 7.363 8.656 -2.738 1 90.12 199 SER A CA 1
ATOM 1617 C C . SER A 1 199 ? 6.781 8.359 -4.117 1 90.12 199 SER A C 1
ATOM 1619 O O . SER A 1 199 ? 5.68 7.816 -4.23 1 90.12 199 SER A O 1
ATOM 1621 N N . ILE A 1 200 ? 7.551 8.742 -5.074 1 88.94 200 ILE A N 1
ATOM 1622 C CA . ILE A 1 200 ? 7.18 8.352 -6.43 1 88.94 200 ILE A CA 1
ATOM 1623 C C . ILE A 1 200 ? 7.195 6.824 -6.547 1 88.94 200 ILE A C 1
ATOM 1625 O O . ILE A 1 200 ? 6.551 6.258 -7.43 1 88.94 200 ILE A O 1
ATOM 1629 N N . GLY A 1 201 ? 7.887 6.195 -5.656 1 90.56 201 GLY A N 1
ATOM 1630 C CA . GLY A 1 201 ? 7.879 4.742 -5.594 1 90.56 201 GLY A CA 1
ATOM 1631 C C . GLY A 1 201 ? 6.508 4.164 -5.297 1 90.56 201 GLY A C 1
ATOM 1632 O O . GLY A 1 201 ? 6.277 2.971 -5.488 1 90.56 201 GLY A O 1
ATOM 1633 N N . ALA A 1 202 ? 5.602 5.004 -4.863 1 92.19 202 ALA A N 1
ATOM 1634 C CA . ALA A 1 202 ? 4.238 4.559 -4.578 1 92.19 202 ALA A CA 1
ATOM 1635 C C . ALA A 1 202 ? 3.512 4.168 -5.863 1 92.19 202 ALA A C 1
ATOM 1637 O O . ALA A 1 202 ? 2.561 3.383 -5.832 1 92.19 202 ALA A O 1
ATOM 1638 N N . ILE A 1 203 ? 3.986 4.73 -6.973 1 88.44 203 ILE A N 1
ATOM 1639 C CA . ILE A 1 203 ? 3.27 4.492 -8.219 1 88.44 203 ILE A CA 1
ATOM 1640 C C . ILE A 1 203 ? 4.191 3.793 -9.219 1 88.44 203 ILE A C 1
ATOM 1642 O O . ILE A 1 203 ? 3.725 3.104 -10.125 1 88.44 203 ILE A O 1
ATOM 1646 N N . LEU A 1 204 ? 5.477 3.957 -9.031 1 89.56 204 LEU A N 1
ATOM 1647 C CA . LEU A 1 204 ? 6.43 3.367 -9.961 1 89.56 204 LEU A CA 1
ATOM 1648 C C . LEU A 1 204 ? 6.984 2.055 -9.414 1 89.56 204 LEU A C 1
ATOM 1650 O O . LEU A 1 204 ? 7.395 1.983 -8.258 1 89.56 204 LEU A O 1
ATOM 1654 N N . PRO A 1 205 ? 6.957 1.063 -10.281 1 89.38 205 PRO A N 1
ATOM 1655 C CA . PRO A 1 205 ? 7.672 -0.151 -9.875 1 89.38 205 PRO A CA 1
ATOM 1656 C C . PRO A 1 205 ? 9.141 0.106 -9.562 1 89.38 205 PRO A C 1
ATOM 1658 O O . PRO A 1 205 ? 9.844 0.752 -10.352 1 89.38 205 PRO A O 1
ATOM 1661 N N . THR A 1 206 ? 9.625 -0.397 -8.453 1 86.94 206 THR A N 1
ATOM 1662 C CA . THR A 1 206 ? 10.969 -0.075 -7.992 1 86.94 206 THR A CA 1
ATOM 1663 C C . THR A 1 206 ? 11.727 -1.343 -7.609 1 86.94 206 THR A C 1
ATOM 1665 O O . THR A 1 206 ? 11.57 -1.852 -6.496 1 86.94 206 THR A O 1
ATOM 1668 N N . PRO A 1 207 ? 12.594 -1.771 -8.484 1 83.94 207 PRO A N 1
ATOM 1669 C CA . PRO A 1 207 ? 13.43 -2.91 -8.094 1 83.94 207 PRO A CA 1
ATOM 1670 C C . PRO A 1 207 ? 14.414 -2.57 -6.977 1 83.94 207 PRO A C 1
ATOM 1672 O O . PRO A 1 207 ? 14.766 -1.404 -6.797 1 83.94 207 PRO A O 1
ATOM 1675 N N . PHE A 1 208 ? 14.797 -3.541 -6.102 1 83.81 208 PHE A N 1
ATOM 1676 C CA . PHE A 1 208 ? 15.789 -3.443 -5.035 1 83.81 208 PHE A CA 1
ATOM 1677 C C . PHE A 1 208 ? 15.289 -2.551 -3.908 1 83.81 208 PHE A C 1
ATOM 1679 O O . PHE A 1 208 ? 16.062 -2.119 -3.059 1 83.81 208 PHE A O 1
ATOM 1686 N N . SER A 1 209 ? 14.094 -2.182 -3.98 1 89.06 209 SER A N 1
ATOM 1687 C CA . SER A 1 209 ? 13.398 -1.46 -2.92 1 89.06 209 SER A CA 1
ATOM 1688 C C . SER A 1 209 ? 11.914 -1.821 -2.887 1 89.06 209 SER A C 1
ATOM 1690 O O . SER A 1 209 ? 11.062 -0.943 -2.758 1 89.06 209 SER A O 1
ATOM 1692 N N . VAL A 1 210 ? 11.734 -3.064 -3.041 1 93.75 210 VAL A N 1
ATOM 1693 C CA . VAL A 1 210 ? 10.398 -3.615 -3.252 1 93.75 210 VAL A CA 1
ATOM 1694 C C . VAL A 1 210 ? 9.516 -3.297 -2.049 1 93.75 210 VAL A C 1
ATOM 1696 O O . VAL A 1 210 ? 8.406 -2.779 -2.207 1 93.75 210 VAL A O 1
ATOM 1699 N N . ILE A 1 211 ? 10.016 -3.502 -0.84 1 95.38 211 ILE A N 1
ATOM 1700 C CA . ILE A 1 211 ? 9.219 -3.309 0.368 1 95.38 211 ILE A CA 1
ATOM 1701 C C . ILE A 1 211 ? 8.984 -1.818 0.597 1 95.38 211 ILE A C 1
ATOM 1703 O O . ILE A 1 211 ? 7.875 -1.407 0.943 1 95.38 211 ILE A O 1
ATOM 1707 N N . TYR A 1 212 ? 9.992 -1.015 0.365 1 92.94 212 TYR A N 1
ATOM 1708 C CA . TYR A 1 212 ? 9.867 0.427 0.552 1 92.94 212 TYR A CA 1
ATOM 1709 C C . TYR A 1 212 ? 8.781 1.003 -0.354 1 92.94 212 TYR A C 1
ATOM 1711 O O . TYR A 1 212 ? 7.887 1.708 0.112 1 92.94 212 TYR A O 1
ATOM 1719 N N . SER A 1 213 ? 8.875 0.705 -1.648 1 95.19 213 SER A N 1
ATOM 1720 C CA . SER A 1 213 ? 7.906 1.222 -2.605 1 95.19 213 SER A CA 1
ATOM 1721 C C . SER A 1 213 ? 6.496 0.736 -2.279 1 95.19 213 SER A C 1
ATOM 1723 O O . SER A 1 213 ? 5.527 1.482 -2.428 1 95.19 213 SER A O 1
ATOM 1725 N N . SER A 1 214 ? 6.402 -0.512 -1.83 1 97.62 214 SER A N 1
ATOM 1726 C CA . SER A 1 214 ? 5.105 -1.046 -1.427 1 97.62 214 SER A CA 1
ATOM 1727 C C . SER A 1 214 ? 4.535 -0.278 -0.238 1 97.62 214 SER A C 1
ATOM 1729 O O . SER A 1 214 ? 3.342 0.024 -0.202 1 97.62 214 SER A O 1
ATOM 1731 N N . CYS A 1 215 ? 5.387 0.057 0.725 1 97.62 215 CYS A N 1
ATOM 1732 C CA . CYS A 1 215 ? 4.98 0.832 1.893 1 97.62 215 CYS A CA 1
ATOM 1733 C C . CYS A 1 215 ? 4.473 2.209 1.482 1 97.62 215 CYS A C 1
ATOM 1735 O O . CYS A 1 215 ? 3.461 2.684 2.004 1 97.62 215 CYS A O 1
ATOM 1737 N N . LYS A 1 216 ? 5.168 2.773 0.591 1 97.38 216 LYS A N 1
ATOM 1738 C CA . LYS A 1 216 ? 4.793 4.117 0.164 1 97.38 216 LYS A CA 1
ATOM 1739 C C . LYS A 1 216 ? 3.492 4.098 -0.635 1 97.38 216 LYS A C 1
ATOM 1741 O O . LYS A 1 216 ? 2.701 5.039 -0.57 1 97.38 216 LYS A O 1
ATOM 1746 N N . SER A 1 217 ? 3.289 3.039 -1.366 1 97.88 217 SER A N 1
ATOM 1747 C CA . SER A 1 217 ? 2.002 2.861 -2.031 1 97.88 217 SER A CA 1
ATOM 1748 C C . SER A 1 217 ? 0.869 2.738 -1.017 1 97.88 217 SER A C 1
ATOM 1750 O O . SER A 1 217 ? -0.202 3.32 -1.202 1 97.88 217 SER A O 1
ATOM 1752 N N . PHE A 1 218 ? 1.122 1.97 0.059 1 98.25 218 PHE A N 1
ATOM 1753 C CA . PHE A 1 218 ? 0.169 1.887 1.16 1 98.25 218 PHE A CA 1
ATOM 1754 C C . PHE A 1 218 ? -0.18 3.275 1.68 1 98.25 218 PHE A C 1
ATOM 1756 O O . PHE A 1 218 ? -1.357 3.617 1.811 1 98.25 218 PHE A O 1
ATOM 1763 N N . LEU A 1 219 ? 0.762 4.117 1.876 1 98.12 219 LEU A N 1
ATOM 1764 C CA . LEU A 1 219 ? 0.575 5.434 2.477 1 98.12 219 LEU A CA 1
ATOM 1765 C C . LEU A 1 219 ? -0.247 6.34 1.563 1 98.12 219 LEU A C 1
ATOM 1767 O O . LEU A 1 219 ? -1.088 7.105 2.035 1 98.12 219 LEU A O 1
ATOM 1771 N N . SER A 1 220 ? 0.041 6.273 0.302 1 97.5 220 SER A N 1
ATOM 1772 C CA . SER A 1 220 ? -0.682 7.121 -0.641 1 97.5 220 SER A CA 1
ATOM 1773 C C . SER A 1 220 ? -2.16 6.75 -0.696 1 97.5 220 SER A C 1
ATOM 1775 O O . SER A 1 220 ? -3.025 7.625 -0.699 1 97.5 220 SER A O 1
ATOM 1777 N N . ASN A 1 221 ? -2.439 5.453 -0.749 1 97.94 221 ASN A N 1
ATOM 1778 C CA . ASN A 1 221 ? -3.836 5.031 -0.724 1 97.94 221 ASN A CA 1
ATOM 1779 C C . ASN A 1 221 ? -4.496 5.352 0.615 1 97.94 221 ASN A C 1
ATOM 1781 O O . ASN A 1 221 ? -5.656 5.758 0.657 1 97.94 221 ASN A O 1
ATOM 1785 N N . PHE A 1 222 ? -3.719 5.164 1.716 1 98.31 222 PHE A N 1
ATOM 1786 C CA . PHE A 1 222 ? -4.184 5.504 3.055 1 98.31 222 PHE A CA 1
ATOM 1787 C C . PHE A 1 222 ? -4.609 6.965 3.127 1 98.31 222 PHE A C 1
ATOM 1789 O O . PHE A 1 222 ? -5.688 7.281 3.641 1 98.31 222 PHE A O 1
ATOM 1796 N N . ALA A 1 223 ? -3.848 7.812 2.512 1 98.38 223 ALA A N 1
ATOM 1797 C CA . ALA A 1 223 ? -4.125 9.25 2.508 1 98.38 223 ALA A CA 1
ATOM 1798 C C . ALA A 1 223 ? -5.398 9.562 1.731 1 98.38 223 ALA A C 1
ATOM 1800 O O . ALA A 1 223 ? -6.277 10.266 2.229 1 98.38 223 ALA A O 1
ATOM 1801 N N . THR A 1 224 ? -5.535 9.023 0.552 1 97 224 THR A N 1
ATOM 1802 C CA . THR A 1 224 ? -6.688 9.328 -0.288 1 97 224 THR A CA 1
ATOM 1803 C C . THR A 1 224 ? -7.969 8.758 0.32 1 97 224 THR A C 1
ATOM 1805 O O . THR A 1 224 ? -8.984 9.453 0.4 1 97 224 THR A O 1
ATOM 1808 N N . SER A 1 225 ? -7.883 7.543 0.793 1 96.12 225 SER A N 1
ATOM 1809 C CA . SER A 1 225 ? -9.07 6.91 1.362 1 96.12 225 SER A CA 1
ATOM 1810 C C . SER A 1 225 ? -9.492 7.586 2.662 1 96.12 225 SER A C 1
ATOM 1812 O O . SER A 1 225 ? -10.672 7.852 2.877 1 96.12 225 SER A O 1
ATOM 1814 N N . LEU A 1 226 ? -8.539 7.891 3.498 1 96.75 226 LEU A N 1
ATOM 1815 C CA . LEU A 1 226 ? -8.836 8.531 4.773 1 96.75 226 LEU A CA 1
ATOM 1816 C C . LEU A 1 226 ? -9.375 9.945 4.555 1 96.75 226 LEU A C 1
ATOM 1818 O O . LEU A 1 226 ? -10.219 10.414 5.32 1 96.75 226 LEU A O 1
ATOM 1822 N N . SER A 1 227 ? -8.898 10.625 3.502 1 96.81 227 SER A N 1
ATOM 1823 C CA . SER A 1 227 ? -9.297 12.008 3.238 1 96.81 227 SER A CA 1
ATOM 1824 C C . SER A 1 227 ? -10.805 12.109 3.02 1 96.81 227 SER A C 1
ATOM 1826 O O . SER A 1 227 ? -11.406 13.141 3.318 1 96.81 227 SER A O 1
ATOM 1828 N N . LEU A 1 228 ? -11.383 11.062 2.51 1 93 228 LEU A N 1
ATOM 1829 C CA . LEU A 1 228 ? -12.82 11.062 2.262 1 93 228 LEU A CA 1
ATOM 1830 C C . LEU A 1 228 ? -13.602 11.18 3.568 1 93 228 LEU A C 1
ATOM 1832 O O . LEU A 1 228 ? -14.555 11.953 3.656 1 93 228 LEU A O 1
ATOM 1836 N N . GLU A 1 229 ? -13.141 10.469 4.551 1 90.75 229 GLU A N 1
ATOM 1837 C CA . GLU A 1 229 ? -13.781 10.531 5.863 1 90.75 229 GLU A CA 1
ATOM 1838 C C . GLU A 1 229 ? -13.352 11.781 6.629 1 90.75 229 GLU A C 1
ATOM 1840 O O . GLU A 1 229 ? -14.164 12.383 7.34 1 90.75 229 GLU A O 1
ATOM 1845 N N . ALA A 1 230 ? -12.133 12.164 6.438 1 93.81 230 ALA A N 1
ATOM 1846 C CA . ALA A 1 230 ? -11.539 13.289 7.164 1 93.81 230 ALA A CA 1
ATOM 1847 C C . ALA A 1 230 ? -12.211 14.602 6.777 1 93.81 230 ALA A C 1
ATOM 1849 O O . ALA A 1 230 ? -12.336 15.508 7.605 1 93.81 230 ALA A O 1
ATOM 1850 N N . LYS A 1 231 ? -12.602 14.68 5.559 1 89.75 231 LYS A N 1
ATOM 1851 C CA . LYS A 1 231 ? -13.25 15.891 5.074 1 89.75 231 LYS A CA 1
ATOM 1852 C C . LYS A 1 231 ? -14.5 16.203 5.891 1 89.75 231 LYS A C 1
ATOM 1854 O O . LYS A 1 231 ? -14.766 17.375 6.203 1 89.75 231 LYS A O 1
ATOM 1859 N N . SER A 1 232 ? -15.188 15.195 6.297 1 84.38 232 SER A N 1
ATOM 1860 C CA . SER A 1 232 ? -16.406 15.375 7.074 1 84.38 232 SER A CA 1
ATOM 1861 C C . SER A 1 232 ? -16.094 15.789 8.508 1 84.38 232 SER A C 1
ATOM 1863 O O . SER A 1 232 ? -16.969 16.234 9.242 1 84.38 232 SER A O 1
ATOM 1865 N N . ASN A 1 233 ? -14.891 15.672 8.875 1 88.94 233 ASN A N 1
ATOM 1866 C CA . ASN A 1 233 ? -14.469 16 10.234 1 88.94 233 ASN A CA 1
ATOM 1867 C C . ASN A 1 233 ? -13.523 17.203 10.25 1 88.94 233 ASN A C 1
ATOM 1869 O O . ASN A 1 233 ? -12.852 17.453 11.25 1 88.94 233 ASN A O 1
ATOM 1873 N N . ASP A 1 234 ? -13.406 17.875 9.125 1 91.81 234 ASP A N 1
ATOM 1874 C CA . ASP A 1 234 ? -12.602 19.078 8.969 1 91.81 234 ASP A CA 1
ATOM 1875 C C . ASP A 1 234 ? -11.125 18.812 9.266 1 91.81 234 ASP A C 1
ATOM 1877 O O . ASP A 1 234 ? -10.469 19.578 9.961 1 91.81 234 ASP A O 1
ATOM 1881 N N . ILE A 1 235 ? -10.727 17.688 8.945 1 95.62 235 ILE A N 1
ATOM 1882 C CA . ILE A 1 235 ? -9.32 17.312 9.008 1 95.62 235 ILE A CA 1
ATOM 1883 C C . ILE A 1 235 ? -8.734 17.234 7.598 1 95.62 235 ILE A C 1
ATOM 1885 O O . ILE A 1 235 ? -9.297 16.578 6.719 1 95.62 235 ILE A O 1
ATOM 1889 N N . ASP A 1 236 ? -7.672 17.969 7.336 1 97.62 236 ASP A N 1
ATOM 1890 C CA . ASP A 1 236 ? -7.027 17.969 6.027 1 97.62 236 ASP A CA 1
ATOM 1891 C C . ASP A 1 236 ? -5.988 16.844 5.934 1 97.62 236 ASP A C 1
ATOM 1893 O O . ASP A 1 236 ? -5.262 16.594 6.895 1 97.62 236 ASP A O 1
ATOM 1897 N N . ILE A 1 237 ? -5.953 16.172 4.809 1 98.44 237 ILE A N 1
ATOM 1898 C CA . ILE A 1 237 ? -4.992 15.117 4.535 1 98.44 237 ILE A CA 1
ATOM 1899 C C . ILE A 1 237 ? -4.199 15.453 3.273 1 98.44 237 ILE A C 1
ATOM 1901 O O . ILE A 1 237 ? -4.77 15.891 2.271 1 98.44 237 ILE A O 1
ATOM 1905 N N . LEU A 1 238 ? -2.885 15.297 3.33 1 98.31 238 LEU A N 1
ATOM 1906 C CA . LEU A 1 238 ? -2.027 15.469 2.164 1 98.31 238 LEU A CA 1
ATOM 1907 C C . LEU A 1 238 ? -0.907 14.438 2.15 1 98.31 238 LEU A C 1
ATOM 1909 O O . LEU A 1 238 ? -0.306 14.156 3.189 1 98.31 238 LEU A O 1
ATOM 1913 N N . ALA A 1 239 ? -0.681 13.836 1.039 1 98.25 239 ALA A N 1
ATOM 1914 C CA . ALA A 1 239 ? 0.513 13.031 0.807 1 98.25 239 ALA A CA 1
ATOM 1915 C C . ALA A 1 239 ? 1.348 13.602 -0.336 1 98.25 239 ALA A C 1
ATOM 1917 O O . ALA A 1 239 ? 0.836 13.828 -1.435 1 98.25 239 ALA A O 1
ATOM 1918 N N . VAL A 1 240 ? 2.582 13.875 -0.054 1 96.69 240 VAL A N 1
ATOM 1919 C CA . VAL A 1 240 ? 3.508 14.328 -1.085 1 96.69 240 VAL A CA 1
ATOM 1920 C C . VAL A 1 240 ? 4.363 13.156 -1.567 1 96.69 240 VAL A C 1
ATOM 1922 O O . VAL A 1 240 ? 4.844 12.359 -0.762 1 96.69 240 VAL A O 1
ATOM 1925 N N . GLN A 1 241 ? 4.477 13.016 -2.84 1 94.88 241 GLN A N 1
ATOM 1926 C CA . GLN A 1 241 ? 5.258 11.969 -3.482 1 94.88 241 GLN A CA 1
ATOM 1927 C C . GLN A 1 241 ? 6.48 12.547 -4.191 1 94.88 241 GLN A C 1
ATOM 1929 O O . GLN A 1 241 ? 6.445 12.789 -5.398 1 94.88 241 GLN A O 1
ATOM 1934 N N . PRO A 1 242 ? 7.527 12.617 -3.471 1 91.75 242 PRO A N 1
ATOM 1935 C CA . PRO A 1 242 ? 8.727 13.18 -4.09 1 91.75 242 PRO A CA 1
ATOM 1936 C C . PRO A 1 242 ? 9.445 12.188 -5 1 91.75 242 PRO A C 1
ATOM 1938 O O . PRO A 1 242 ? 9.414 10.984 -4.75 1 91.75 242 PRO A O 1
ATOM 1941 N N . GLY A 1 243 ? 10.016 12.68 -6.012 1 86.12 243 GLY A N 1
ATOM 1942 C CA . GLY A 1 243 ? 11.055 11.938 -6.703 1 86.12 243 GLY A CA 1
ATOM 1943 C C . GLY A 1 243 ? 12.375 11.906 -5.945 1 86.12 243 GLY A C 1
ATOM 1944 O O . GLY A 1 243 ? 12.383 11.766 -4.719 1 86.12 243 GLY A O 1
ATOM 1945 N N . ARG A 1 244 ? 13.5 11.969 -6.574 1 77.56 244 ARG A N 1
ATOM 1946 C CA . ARG A 1 244 ? 14.789 11.984 -5.895 1 77.56 244 ARG A CA 1
ATOM 1947 C C . ARG A 1 244 ? 15.008 13.305 -5.156 1 77.56 244 ARG A C 1
ATOM 1949 O O . ARG A 1 244 ? 14.797 14.375 -5.723 1 77.56 244 ARG A O 1
ATOM 1956 N N . VAL A 1 245 ? 15.203 13.109 -3.928 1 78.12 245 VAL A N 1
ATOM 1957 C CA . VAL A 1 245 ? 15.477 14.273 -3.092 1 78.12 245 VAL A CA 1
ATOM 1958 C C . VAL A 1 245 ? 16.906 14.188 -2.541 1 78.12 245 VAL A C 1
ATOM 1960 O O . VAL A 1 245 ? 17.375 13.102 -2.186 1 78.12 245 VAL A O 1
ATOM 1963 N N . ASP A 1 246 ? 17.594 15.211 -2.486 1 71.25 246 ASP A N 1
ATOM 1964 C CA . ASP A 1 246 ? 18.938 15.266 -1.931 1 71.25 246 ASP A CA 1
ATOM 1965 C C . ASP A 1 246 ? 18.906 15.102 -0.412 1 71.25 246 ASP A C 1
ATOM 1967 O O . ASP A 1 246 ? 18.906 16.094 0.323 1 71.25 246 ASP A O 1
ATOM 1971 N N . THR A 1 247 ? 18.781 13.859 0.042 1 70.31 247 THR A N 1
ATOM 1972 C CA . THR A 1 247 ? 18.766 13.531 1.465 1 70.31 247 THR A CA 1
ATOM 1973 C C . THR A 1 247 ? 19.703 12.359 1.762 1 70.31 247 THR A C 1
ATOM 1975 O O . THR A 1 247 ? 20.328 11.805 0.851 1 70.31 247 THR A O 1
ATOM 1978 N N . HIS A 1 248 ? 19.812 12.125 2.99 1 61.84 248 HIS A N 1
ATOM 1979 C CA . HIS A 1 248 ? 20.734 11.078 3.436 1 61.84 248 HIS A CA 1
ATOM 1980 C C . HIS A 1 248 ? 20.094 9.695 3.309 1 61.84 248 HIS A C 1
ATOM 1982 O O . HIS A 1 248 ? 20.766 8.68 3.512 1 61.84 248 HIS A O 1
ATOM 1988 N N . ILE A 1 249 ? 18.953 9.672 2.877 1 58.84 249 ILE A N 1
ATOM 1989 C CA . ILE A 1 249 ? 18.234 8.406 2.898 1 58.84 249 ILE A CA 1
ATOM 1990 C C . ILE A 1 249 ? 18.844 7.453 1.865 1 58.84 249 ILE A C 1
ATOM 1992 O O . ILE A 1 249 ? 18.859 6.238 2.068 1 58.84 249 ILE A O 1
ATOM 1996 N N . PHE A 1 250 ? 19.469 8.078 0.88 1 57.72 250 PHE A N 1
ATOM 1997 C CA . PHE A 1 250 ? 19.969 7.234 -0.202 1 57.72 250 PHE A CA 1
ATOM 1998 C C . PHE A 1 250 ? 21.484 7.16 -0.171 1 57.72 250 PHE A C 1
ATOM 2000 O O . PHE A 1 250 ? 22.109 6.559 -1.055 1 57.72 250 PHE A O 1
ATOM 2007 N N . ASP A 1 251 ? 22.078 7.82 0.822 1 57.75 251 ASP A N 1
ATOM 2008 C CA . ASP A 1 251 ? 23.547 7.895 0.896 1 57.75 251 ASP A CA 1
ATOM 2009 C C . ASP A 1 251 ? 24.156 6.496 0.945 1 57.75 251 ASP A C 1
ATOM 2011 O O . ASP A 1 251 ? 25.266 6.285 0.456 1 57.75 251 ASP A O 1
ATOM 2015 N N . LYS A 1 252 ? 23.438 5.621 1.517 1 53.09 252 LYS A N 1
ATOM 2016 C CA . LYS A 1 252 ? 24 4.285 1.666 1 53.09 252 LYS A CA 1
ATOM 2017 C C . LYS A 1 252 ? 23.734 3.432 0.43 1 53.09 252 LYS A C 1
ATOM 2019 O O . LYS A 1 252 ? 24.094 2.256 0.388 1 53.09 252 LYS A O 1
ATOM 2024 N N . LEU A 1 253 ? 23.172 4.078 -0.5 1 58.25 253 LEU A N 1
ATOM 2025 C CA . LEU A 1 253 ? 22.797 3.283 -1.664 1 58.25 253 LEU A CA 1
ATOM 2026 C C . LEU A 1 253 ? 23.922 3.248 -2.682 1 58.25 253 LEU A C 1
ATOM 2028 O O . LEU A 1 253 ? 24.688 4.219 -2.812 1 58.25 253 LEU A O 1
ATOM 2032 N N . PRO A 1 254 ? 24.125 2.047 -3.299 1 53.88 254 PRO A N 1
ATOM 2033 C CA . PRO A 1 254 ? 25.172 1.932 -4.305 1 53.88 254 PRO A CA 1
ATOM 2034 C C . PRO A 1 254 ? 25.031 2.949 -5.434 1 53.88 254 PRO A C 1
ATOM 2036 O O . PRO A 1 254 ? 23.922 3.398 -5.727 1 53.88 254 PRO A O 1
ATOM 2039 N N . ASN A 1 255 ? 26.188 3.605 -5.77 1 52.12 255 ASN A N 1
ATOM 2040 C CA . ASN A 1 255 ? 26.25 4.578 -6.855 1 52.12 255 ASN A CA 1
ATOM 2041 C C . ASN A 1 255 ? 25.812 3.967 -8.188 1 52.12 255 ASN A C 1
ATOM 2043 O O . ASN A 1 255 ? 26.641 3.443 -8.93 1 52.12 255 ASN A O 1
ATOM 2047 N N . LEU A 1 256 ? 24.578 3.635 -8.305 1 53.03 256 LEU A N 1
ATOM 2048 C CA . LEU A 1 256 ? 24.062 3.066 -9.547 1 53.03 256 LEU A CA 1
ATOM 2049 C C . LEU A 1 256 ? 23.797 4.16 -10.578 1 53.03 256 LEU A C 1
ATOM 2051 O O . LEU A 1 256 ? 23.438 5.281 -10.219 1 53.03 256 LEU A O 1
ATOM 2055 N N . LEU A 1 257 ? 24.266 3.926 -11.867 1 50.25 257 LEU A N 1
ATOM 2056 C CA . LEU A 1 257 ? 24.047 4.848 -12.977 1 50.25 257 LEU A CA 1
ATOM 2057 C C . LEU A 1 257 ? 22.641 5.418 -12.953 1 50.25 257 LEU A C 1
ATOM 2059 O O . LEU A 1 257 ? 22.438 6.609 -13.188 1 50.25 257 LEU A O 1
ATOM 2063 N N . ALA A 1 258 ? 21.688 4.574 -12.742 1 56.25 258 ALA A N 1
ATOM 2064 C CA . ALA A 1 258 ? 20.297 5.027 -12.688 1 56.25 258 ALA A CA 1
ATOM 2065 C C . ALA A 1 258 ? 20.109 6.082 -11.594 1 56.25 258 ALA A C 1
ATOM 2067 O O . ALA A 1 258 ? 19.375 7.051 -11.781 1 56.25 258 ALA A O 1
ATOM 2068 N N . LEU A 1 259 ? 20.844 5.902 -10.633 1 58.44 259 LEU A N 1
ATOM 2069 C CA . LEU A 1 259 ? 20.766 6.871 -9.539 1 58.44 259 LEU A CA 1
ATOM 2070 C C . LEU A 1 259 ? 21.422 8.188 -9.93 1 58.44 259 LEU A C 1
ATOM 2072 O O . LEU A 1 259 ? 21.016 9.258 -9.461 1 58.44 259 LEU A O 1
ATOM 2076 N N . LYS A 1 260 ? 22.297 8.055 -10.867 1 56.66 260 LYS A N 1
ATOM 2077 C CA . LYS A 1 260 ? 22.953 9.273 -11.344 1 56.66 260 LYS A CA 1
ATOM 2078 C C . LYS A 1 260 ? 21.969 10.117 -12.164 1 56.66 260 LYS A C 1
ATOM 2080 O O . LYS A 1 260 ? 21.969 11.344 -12.055 1 56.66 260 LYS A O 1
ATOM 2085 N N . PHE A 1 261 ? 21.281 9.414 -13.047 1 57.16 261 PHE A N 1
ATOM 2086 C CA . PHE A 1 261 ? 20.297 10.125 -13.828 1 57.16 261 PHE A CA 1
ATOM 2087 C C . PHE A 1 261 ? 19.234 10.758 -12.93 1 57.16 261 PHE A C 1
ATOM 2089 O O . PHE A 1 261 ? 18.797 11.891 -13.172 1 57.16 261 PHE A O 1
ATOM 2096 N N . LEU A 1 262 ? 18.938 10.031 -11.93 1 60.31 262 LEU A N 1
ATOM 2097 C CA . LEU A 1 262 ? 17.969 10.555 -10.984 1 60.31 262 LEU A CA 1
ATOM 2098 C C . LEU A 1 262 ? 18.516 11.758 -10.234 1 60.31 262 LEU A C 1
ATOM 2100 O O . LEU A 1 262 ? 17.766 12.664 -9.867 1 60.31 262 LEU A O 1
ATOM 2104 N N . LYS A 1 263 ? 19.766 11.797 -10.156 1 61.25 263 LYS A N 1
ATOM 2105 C CA . LYS A 1 263 ? 20.422 12.906 -9.477 1 61.25 263 LYS A CA 1
ATOM 2106 C C . LYS A 1 263 ? 20.219 14.211 -10.227 1 61.25 263 LYS A C 1
ATOM 2108 O O . LYS A 1 263 ? 20.078 15.273 -9.617 1 61.25 263 LYS A O 1
ATOM 2113 N N . LEU A 1 264 ? 20.109 14.039 -11.492 1 57.03 264 LEU A N 1
ATOM 2114 C CA . LEU A 1 264 ? 19.938 15.234 -12.312 1 57.03 264 LEU A CA 1
ATOM 2115 C C . LEU A 1 264 ? 18.578 15.859 -12.086 1 57.03 264 LEU A C 1
ATOM 2117 O O . LEU A 1 264 ? 18.406 17.062 -12.266 1 57.03 264 LEU A O 1
ATOM 2121 N N . MET A 1 265 ? 17.781 15.109 -11.594 1 68.81 265 MET A N 1
ATOM 2122 C CA . MET A 1 265 ? 16.422 15.625 -11.406 1 68.81 265 MET A CA 1
ATOM 2123 C C . MET A 1 265 ? 16.078 15.711 -9.922 1 68.81 265 MET A C 1
ATOM 2125 O O . MET A 1 265 ? 14.898 15.727 -9.555 1 68.81 265 MET A O 1
ATOM 2129 N N . SER A 1 266 ? 17.141 15.773 -9.203 1 78 266 SER A N 1
ATOM 2130 C CA . SER A 1 266 ? 16.938 15.797 -7.754 1 78 266 SER A CA 1
ATOM 2131 C C . SER A 1 266 ? 16.406 17.141 -7.289 1 78 266 SER A C 1
ATOM 2133 O O . SER A 1 266 ? 16.688 18.172 -7.914 1 78 266 SER A O 1
ATOM 2135 N N . GLN A 1 267 ? 15.555 17.141 -6.309 1 85.19 267 GLN A N 1
ATOM 2136 C CA . GLN A 1 267 ? 15.047 18.359 -5.68 1 85.19 267 GLN A CA 1
ATOM 2137 C C . GLN A 1 267 ? 15.578 18.5 -4.262 1 85.19 267 GLN A C 1
ATOM 2139 O O . GLN A 1 267 ? 16.078 17.547 -3.672 1 85.19 267 GLN A O 1
ATOM 2144 N N . LYS A 1 268 ? 15.531 19.766 -3.764 1 90.94 268 LYS A N 1
ATOM 2145 C CA . LYS A 1 268 ? 15.93 20.031 -2.387 1 90.94 268 LYS A CA 1
ATOM 2146 C C . LYS A 1 268 ? 14.797 19.734 -1.414 1 90.94 268 LYS A C 1
ATOM 2148 O O . LYS A 1 268 ? 13.617 19.812 -1.778 1 90.94 268 LYS A O 1
ATOM 2153 N N . PRO A 1 269 ? 15.156 19.406 -0.2 1 94.12 269 PRO A N 1
ATOM 2154 C CA . PRO A 1 269 ? 14.125 19.188 0.814 1 94.12 269 PRO A CA 1
ATOM 2155 C C . PRO A 1 269 ? 13.148 20.359 0.932 1 94.12 269 PRO A C 1
ATOM 2157 O O . PRO A 1 269 ? 11.938 20.141 1.061 1 94.12 269 PRO A O 1
ATOM 2160 N N . ASP A 1 270 ? 13.602 21.531 0.759 1 94.12 270 ASP A N 1
ATOM 2161 C CA . ASP A 1 270 ? 12.766 22.719 0.888 1 94.12 270 ASP A CA 1
ATOM 2162 C C . ASP A 1 270 ? 11.695 22.766 -0.196 1 94.12 270 ASP A C 1
ATOM 2164 O O . ASP A 1 270 ? 10.586 23.266 0.035 1 94.12 270 ASP A O 1
ATOM 2168 N N . ASP A 1 271 ? 12 22.234 -1.382 1 92.69 271 ASP A N 1
ATOM 2169 C CA . ASP A 1 271 ? 11.023 22.203 -2.467 1 92.69 271 ASP A CA 1
ATOM 2170 C C . ASP A 1 271 ? 9.828 21.328 -2.094 1 92.69 271 ASP A C 1
ATOM 2172 O O . ASP A 1 271 ? 8.68 21.672 -2.387 1 92.69 271 ASP A O 1
ATOM 2176 N N . VAL A 1 272 ? 10.094 20.25 -1.448 1 94.88 272 VAL A N 1
ATOM 2177 C CA . VAL A 1 272 ? 9.047 19.344 -1.008 1 94.88 272 VAL A CA 1
ATOM 2178 C C . VAL A 1 272 ? 8.203 20.016 0.076 1 94.88 272 VAL A C 1
ATOM 2180 O O . VAL A 1 272 ? 6.973 19.938 0.045 1 94.88 272 VAL A O 1
ATOM 2183 N N . VAL A 1 273 ? 8.867 20.703 0.992 1 96.88 273 VAL A N 1
ATOM 2184 C CA . VAL A 1 273 ? 8.203 21.328 2.131 1 96.88 273 VAL A CA 1
ATOM 2185 C C . VAL A 1 273 ? 7.34 22.484 1.653 1 96.88 273 VAL A C 1
ATOM 2187 O O . VAL A 1 273 ? 6.254 22.719 2.186 1 96.88 273 VAL A O 1
ATOM 2190 N N . ASP A 1 274 ? 7.812 23.203 0.591 1 95.94 274 ASP A N 1
ATOM 2191 C CA . ASP A 1 274 ? 6.996 24.25 -0.015 1 95.94 274 ASP A CA 1
ATOM 2192 C C . ASP A 1 274 ? 5.629 23.703 -0.428 1 95.94 274 ASP A C 1
ATOM 2194 O O . ASP A 1 274 ? 4.602 24.328 -0.159 1 95.94 274 ASP A O 1
ATOM 2198 N N . ILE A 1 275 ? 5.676 22.578 -1.014 1 95.19 275 ILE A N 1
ATOM 2199 C CA . ILE A 1 275 ? 4.441 21.953 -1.489 1 95.19 275 ILE A CA 1
ATOM 2200 C C . ILE A 1 275 ? 3.541 21.625 -0.303 1 95.19 275 ILE A C 1
ATOM 2202 O O . ILE A 1 275 ? 2.332 21.859 -0.345 1 95.19 275 ILE A O 1
ATOM 2206 N N . MET A 1 276 ? 4.078 21.125 0.764 1 97.69 276 MET A N 1
ATOM 2207 C CA . MET A 1 276 ? 3.305 20.734 1.934 1 97.69 276 MET A CA 1
ATOM 2208 C C . MET A 1 276 ? 2.551 21.922 2.52 1 97.69 276 MET A C 1
ATOM 2210 O O . MET A 1 276 ? 1.351 21.828 2.785 1 97.69 276 MET A O 1
ATOM 2214 N N . PHE A 1 277 ? 3.168 23.031 2.643 1 97.88 277 PHE A N 1
ATOM 2215 C CA . PHE A 1 277 ? 2.592 24.188 3.303 1 97.88 277 PHE A CA 1
ATOM 2216 C C . PHE A 1 277 ? 1.666 24.953 2.355 1 97.88 277 PHE A C 1
ATOM 2218 O O . PHE A 1 277 ? 0.787 25.688 2.801 1 97.88 277 PHE A O 1
ATOM 2225 N N . ARG A 1 278 ? 1.86 24.719 1.062 1 97.25 278 ARG A N 1
ATOM 2226 C CA . ARG A 1 278 ? 1.044 25.438 0.086 1 97.25 278 ARG A CA 1
ATOM 2227 C C . ARG A 1 278 ? -0.18 24.609 -0.308 1 97.25 278 ARG A C 1
ATOM 2229 O O . ARG A 1 278 ? -1.232 25.172 -0.626 1 97.25 278 ARG A O 1
ATOM 2236 N N . ALA A 1 279 ? -0.085 23.297 -0.183 1 96.44 279 ALA A N 1
ATOM 2237 C CA . ALA A 1 279 ? -1.097 22.453 -0.813 1 96.44 279 ALA A CA 1
ATOM 2238 C C . ALA A 1 279 ? -2.064 21.891 0.224 1 96.44 279 ALA A C 1
ATOM 2240 O O . ALA A 1 279 ? -3.195 21.531 -0.105 1 96.44 279 ALA A O 1
ATOM 2241 N N . ALA A 1 280 ? -1.713 21.797 1.472 1 97.12 280 ALA A N 1
ATOM 2242 C CA . ALA A 1 280 ? -2.521 21.125 2.479 1 97.12 280 ALA A CA 1
ATOM 2243 C C . ALA A 1 280 ? -3.924 21.719 2.553 1 97.12 280 ALA A C 1
ATOM 2245 O O . ALA A 1 280 ? -4.09 22.891 2.896 1 97.12 280 ALA A O 1
ATOM 2246 N N . GLY A 1 281 ? -4.941 20.859 2.189 1 94.94 281 GLY A N 1
ATOM 2247 C CA . GLY A 1 281 ? -6.328 21.281 2.311 1 94.94 281 GLY A CA 1
ATOM 2248 C C . GLY A 1 281 ? -6.766 22.219 1.203 1 94.94 281 GLY A C 1
ATOM 2249 O O . GLY A 1 281 ? -7.828 22.844 1.293 1 94.94 281 GLY A O 1
ATOM 2250 N N . ARG A 1 282 ? -5.965 22.344 0.165 1 92.81 282 ARG A N 1
ATOM 2251 C CA . ARG A 1 282 ? -6.312 23.297 -0.89 1 92.81 282 ARG A CA 1
ATOM 2252 C C . ARG A 1 282 ? -6.574 22.578 -2.207 1 92.81 282 ARG A C 1
ATOM 2254 O O . ARG A 1 282 ? -5.938 21.562 -2.506 1 92.81 282 ARG A O 1
ATOM 2261 N N . TYR A 1 283 ? -7.566 23.047 -2.939 1 89.06 283 TYR A N 1
ATOM 2262 C CA . TYR A 1 283 ? -7.867 22.734 -4.328 1 89.06 283 TYR A CA 1
ATOM 2263 C C . TYR A 1 283 ? -8.219 21.25 -4.488 1 89.06 283 TYR A C 1
ATOM 2265 O O . TYR A 1 283 ? -7.941 20.656 -5.527 1 89.06 283 TYR A O 1
ATOM 2273 N N . GLY A 1 284 ? -8.578 20.641 -3.42 1 90.06 284 GLY A N 1
ATOM 2274 C CA . GLY A 1 284 ? -8.992 19.25 -3.5 1 90.06 284 GLY A CA 1
ATOM 2275 C C . GLY A 1 284 ? -7.836 18.297 -3.752 1 90.06 284 GLY A C 1
ATOM 2276 O O . GLY A 1 284 ? -8.039 17.172 -4.219 1 90.06 284 GLY A O 1
ATOM 2277 N N . ILE A 1 285 ? -6.641 18.766 -3.377 1 93.44 285 ILE A N 1
ATOM 2278 C CA . ILE A 1 285 ? -5.445 17.969 -3.609 1 93.44 285 ILE A CA 1
ATOM 2279 C C . ILE A 1 285 ? -5.141 17.125 -2.373 1 93.44 285 ILE A C 1
ATOM 2281 O O . ILE A 1 285 ? -5.004 17.656 -1.269 1 93.44 285 ILE A O 1
ATOM 2285 N N . VAL A 1 286 ? -5.035 15.828 -2.6 1 96.06 286 VAL A N 1
ATOM 2286 C CA . VAL A 1 286 ? -4.672 14.922 -1.52 1 96.06 286 VAL A CA 1
ATOM 2287 C C . VAL A 1 286 ? -3.307 14.297 -1.809 1 96.06 286 VAL A C 1
ATOM 2289 O O . VAL A 1 286 ? -2.551 13.984 -0.885 1 96.06 286 VAL A O 1
ATOM 2292 N N . ILE A 1 287 ? -2.986 14.125 -3.08 1 95.38 287 ILE A N 1
ATOM 2293 C CA . ILE A 1 287 ? -1.695 13.617 -3.523 1 95.38 287 ILE A CA 1
ATOM 2294 C C . ILE A 1 287 ? -0.995 14.656 -4.391 1 95.38 287 ILE A C 1
ATOM 2296 O O . ILE A 1 287 ? -1.604 15.227 -5.301 1 95.38 287 ILE A O 1
ATOM 2300 N N . PHE A 1 288 ? 0.222 14.891 -4.098 1 94.5 288 PHE A N 1
ATOM 2301 C CA . PHE A 1 288 ? 0.986 15.805 -4.938 1 94.5 288 PHE A CA 1
ATOM 2302 C C . PHE A 1 288 ? 2.348 15.211 -5.281 1 94.5 288 PHE A C 1
ATOM 2304 O O . PHE A 1 288 ? 3.121 14.859 -4.387 1 94.5 288 PHE A O 1
ATOM 2311 N N . ASN A 1 289 ? 2.633 15.062 -6.543 1 91.25 289 ASN A N 1
ATOM 2312 C CA . ASN A 1 289 ? 3.943 14.625 -7.012 1 91.25 289 ASN A CA 1
ATOM 2313 C C . ASN A 1 289 ? 4.945 15.773 -7.039 1 91.25 289 ASN A C 1
ATOM 2315 O O . ASN A 1 289 ? 4.801 16.703 -7.832 1 91.25 289 ASN A O 1
ATOM 2319 N N . SER A 1 290 ? 5.918 15.695 -6.227 1 90.19 290 SER A N 1
ATOM 2320 C CA . SER A 1 290 ? 6.895 16.766 -6.125 1 90.19 290 SER A CA 1
ATOM 2321 C C . SER A 1 290 ? 8.125 16.484 -6.984 1 90.19 290 SER A C 1
ATOM 2323 O O . SER A 1 290 ? 8.734 15.43 -6.871 1 90.19 290 SER A O 1
ATOM 2325 N N . GLY A 1 291 ? 8.516 17.469 -7.824 1 86.94 291 GLY A N 1
ATOM 2326 C CA . GLY A 1 291 ? 9.664 17.344 -8.703 1 86.94 291 GLY A CA 1
ATOM 2327 C C . GLY A 1 291 ? 9.297 16.906 -10.109 1 86.94 291 GLY A C 1
ATOM 2328 O O . GLY A 1 291 ? 8.312 16.188 -10.305 1 86.94 291 GLY A O 1
ATOM 2329 N N . LEU A 1 292 ? 10.125 17.219 -11.062 1 82.75 292 LEU A N 1
ATOM 2330 C CA . LEU A 1 292 ? 9.844 16.969 -12.469 1 82.75 292 LEU A CA 1
ATOM 2331 C C . LEU A 1 292 ? 9.812 15.477 -12.766 1 82.75 292 LEU A C 1
ATOM 2333 O O . LEU A 1 292 ? 8.945 15.008 -13.508 1 82.75 292 LEU A O 1
ATOM 2337 N N . PHE A 1 293 ? 10.688 14.797 -12.172 1 84.44 293 PHE A N 1
ATOM 2338 C CA . PHE A 1 293 ? 10.742 13.359 -12.414 1 84.44 293 PHE A CA 1
ATOM 2339 C C . PHE A 1 293 ? 9.469 12.68 -11.938 1 84.44 293 PHE A C 1
ATOM 2341 O O . PHE A 1 293 ? 8.914 11.828 -12.641 1 84.44 293 PHE A O 1
ATOM 2348 N N . ALA A 1 294 ? 9.055 13.055 -10.742 1 88.31 294 ALA A N 1
ATOM 2349 C CA . ALA A 1 294 ? 7.84 12.453 -10.195 1 88.31 294 ALA A CA 1
ATOM 2350 C C . ALA A 1 294 ? 6.629 12.797 -11.055 1 88.31 294 ALA A C 1
ATOM 2352 O O . ALA A 1 294 ? 5.793 11.93 -11.336 1 88.31 294 ALA A O 1
ATOM 2353 N N . GLN A 1 295 ? 6.594 13.992 -11.477 1 85.38 295 GLN A N 1
ATOM 2354 C CA . GLN A 1 295 ? 5.469 14.438 -12.297 1 85.38 295 GLN A CA 1
ATOM 2355 C C . GLN A 1 295 ? 5.441 13.711 -13.641 1 85.38 295 GLN A C 1
ATOM 2357 O O . GLN A 1 295 ? 4.391 13.227 -14.07 1 85.38 295 GLN A O 1
ATOM 2362 N N . LEU A 1 296 ? 6.582 13.586 -14.242 1 82.94 296 LEU A N 1
ATOM 2363 C CA . LEU A 1 296 ? 6.656 12.961 -15.562 1 82.94 296 LEU A CA 1
ATOM 2364 C C . LEU A 1 296 ? 6.422 11.453 -15.453 1 82.94 296 LEU A C 1
ATOM 2366 O O . LEU A 1 296 ? 5.781 10.859 -16.328 1 82.94 296 LEU A O 1
ATOM 2370 N N . SER A 1 297 ? 6.953 10.898 -14.422 1 85.38 297 SER A N 1
ATOM 2371 C CA . SER A 1 297 ? 6.781 9.461 -14.234 1 85.38 297 SER A CA 1
ATOM 2372 C C . SER A 1 297 ? 5.32 9.109 -13.977 1 85.38 297 SER A C 1
ATOM 2374 O O . SER A 1 297 ? 4.816 8.109 -14.492 1 85.38 297 SER A O 1
ATOM 2376 N N . CYS A 1 298 ? 4.707 9.922 -13.156 1 86.12 298 CYS A N 1
ATOM 2377 C CA . CYS A 1 298 ? 3.289 9.711 -12.891 1 86.12 298 CYS A CA 1
ATOM 2378 C C . CYS A 1 298 ? 2.467 9.844 -14.164 1 86.12 298 CYS A C 1
ATOM 2380 O O . CYS A 1 298 ? 1.596 9.023 -14.438 1 86.12 298 CYS A O 1
ATOM 2382 N N . LEU A 1 299 ? 2.762 10.844 -14.906 1 80.81 299 LEU A N 1
ATOM 2383 C CA . LEU A 1 299 ? 2.062 11.055 -16.172 1 80.81 299 LEU A CA 1
ATOM 2384 C C . LEU A 1 299 ? 2.27 9.875 -17.109 1 80.81 299 LEU A C 1
ATOM 2386 O O . LEU A 1 299 ? 1.32 9.406 -17.734 1 80.81 299 LEU A O 1
ATOM 2390 N N . PHE A 1 300 ? 3.484 9.453 -17.156 1 81.25 300 PHE A N 1
ATOM 2391 C CA . PHE A 1 300 ? 3.809 8.336 -18.031 1 81.25 300 PHE A CA 1
ATOM 2392 C C . PHE A 1 300 ? 3.059 7.082 -17.609 1 81.25 300 PHE A C 1
ATOM 2394 O O . PHE A 1 300 ? 2.441 6.41 -18.438 1 81.25 300 PHE A O 1
ATOM 2401 N N . SER A 1 301 ? 3.117 6.797 -16.375 1 85.5 301 SER A N 1
ATOM 2402 C CA . SER A 1 301 ? 2.465 5.594 -15.875 1 85.5 301 SER A CA 1
ATOM 2403 C C . SER A 1 301 ? 0.956 5.652 -16.078 1 85.5 301 SER A C 1
ATOM 2405 O O . SER A 1 301 ? 0.327 4.641 -16.391 1 85.5 301 SER A O 1
ATOM 2407 N N . ASN A 1 302 ? 0.397 6.816 -15.859 1 82.31 302 ASN A N 1
ATOM 2408 C CA . ASN A 1 302 ? -1.041 6.969 -16.047 1 82.31 302 ASN A CA 1
ATOM 2409 C C . ASN A 1 302 ? -1.43 6.828 -17.516 1 82.31 302 ASN A C 1
ATOM 2411 O O . ASN A 1 302 ? -2.449 6.211 -17.844 1 82.31 302 ASN A O 1
ATOM 2415 N N . LEU A 1 303 ? -0.604 7.352 -18.359 1 77 303 LEU A N 1
ATOM 2416 C CA . LEU A 1 303 ? -0.93 7.355 -19.781 1 77 303 LEU A CA 1
ATOM 2417 C C . LEU A 1 303 ? -0.715 5.977 -20.391 1 77 303 LEU A C 1
ATOM 2419 O O . LEU A 1 303 ? -1.514 5.531 -21.219 1 77 303 LEU A O 1
ATOM 2423 N N . PHE A 1 304 ? 0.368 5.332 -19.953 1 78.94 304 PHE A N 1
ATOM 2424 C CA . PHE A 1 304 ? 0.744 4.117 -20.672 1 78.94 304 PHE A CA 1
ATOM 2425 C C . PHE A 1 304 ? 0.343 2.879 -19.875 1 78.94 304 PHE A C 1
ATOM 2427 O O . PHE A 1 304 ? 0.311 1.772 -20.422 1 78.94 304 PHE A O 1
ATOM 2434 N N . GLY A 1 305 ? -0.036 3.115 -18.672 1 83.44 305 GLY A N 1
ATOM 2435 C CA . GLY A 1 305 ? -0.469 1.994 -17.859 1 83.44 305 GLY A CA 1
ATOM 2436 C C . GLY A 1 305 ? 0.663 1.353 -17.078 1 83.44 305 GLY A C 1
ATOM 2437 O O . GLY A 1 305 ? 1.821 1.413 -17.484 1 83.44 305 GLY A O 1
ATOM 2438 N N . ILE A 1 306 ? 0.312 0.725 -16.094 1 89.25 306 ILE A N 1
ATOM 2439 C CA . ILE A 1 306 ? 1.28 0.226 -15.117 1 89.25 306 ILE A CA 1
ATOM 2440 C C . ILE A 1 306 ? 2.057 -0.945 -15.719 1 89.25 306 ILE A C 1
ATOM 2442 O O . ILE A 1 306 ? 3.244 -1.119 -15.438 1 89.25 306 ILE A O 1
ATOM 2446 N N . ASN A 1 307 ? 1.428 -1.808 -16.562 1 91.31 307 ASN A N 1
ATOM 2447 C CA . ASN A 1 307 ? 2.115 -2.965 -17.125 1 91.31 307 ASN A CA 1
ATOM 2448 C C . ASN A 1 307 ? 3.205 -2.549 -18.109 1 91.31 307 ASN A C 1
ATOM 2450 O O . ASN A 1 307 ? 4.316 -3.082 -18.078 1 91.31 307 ASN A O 1
ATOM 2454 N N . LEU A 1 308 ? 2.883 -1.589 -18.953 1 87.06 308 LEU A N 1
ATOM 2455 C CA . LEU A 1 308 ? 3.916 -1.088 -19.859 1 87.06 308 LEU A CA 1
ATOM 2456 C C . LEU A 1 308 ? 5.027 -0.396 -19.078 1 87.06 308 LEU A C 1
ATOM 2458 O O . LEU A 1 308 ? 6.211 -0.565 -19.391 1 87.06 308 LEU A O 1
ATOM 2462 N N . THR A 1 309 ? 4.621 0.41 -18.141 1 88.94 309 THR A N 1
ATOM 2463 C CA . THR A 1 309 ? 5.613 1.058 -17.281 1 88.94 309 THR A CA 1
ATOM 2464 C C . THR A 1 309 ? 6.535 0.024 -16.641 1 88.94 309 THR A C 1
ATOM 2466 O O . THR A 1 309 ? 7.758 0.186 -16.656 1 88.94 309 THR A O 1
ATOM 2469 N N . ASN A 1 310 ? 5.926 -0.996 -16.125 1 91.88 310 ASN A N 1
ATOM 2470 C CA . ASN A 1 310 ? 6.684 -2.07 -15.484 1 91.88 310 ASN A CA 1
ATOM 2471 C C . ASN A 1 310 ? 7.668 -2.715 -16.453 1 91.88 310 ASN A C 1
ATOM 2473 O O . ASN A 1 310 ? 8.82 -2.967 -16.109 1 91.88 310 ASN A O 1
ATOM 2477 N N . ASN A 1 311 ? 7.289 -3.008 -17.656 1 89.88 311 ASN A N 1
ATOM 2478 C CA . ASN A 1 311 ? 8.156 -3.615 -18.656 1 89.88 311 ASN A CA 1
ATOM 2479 C C . ASN A 1 311 ? 9.289 -2.682 -19.062 1 89.88 311 ASN A C 1
ATOM 2481 O O . ASN A 1 311 ? 10.422 -3.129 -19.281 1 89.88 311 ASN A O 1
ATOM 2485 N N . ILE A 1 312 ? 9.016 -1.41 -19.156 1 87.12 312 ILE A N 1
ATOM 2486 C CA . ILE A 1 312 ? 10.031 -0.428 -19.5 1 87.12 312 ILE A CA 1
ATOM 2487 C C . ILE A 1 312 ? 11.055 -0.327 -18.375 1 87.12 312 ILE A C 1
ATOM 2489 O O . ILE A 1 312 ? 12.266 -0.312 -18.609 1 87.12 312 ILE A O 1
ATOM 2493 N N . VAL A 1 313 ? 10.539 -0.251 -17.141 1 87.81 313 VAL A N 1
ATOM 2494 C CA . VAL A 1 313 ? 11.438 -0.185 -15.992 1 87.81 313 VAL A CA 1
ATOM 2495 C C . VAL A 1 313 ? 12.32 -1.432 -15.953 1 87.81 313 VAL A C 1
ATOM 2497 O O . VAL A 1 313 ? 13.508 -1.349 -15.641 1 87.81 313 VAL A O 1
ATOM 2500 N N . TYR A 1 314 ? 11.742 -2.551 -16.281 1 87.44 314 TYR A N 1
ATOM 2501 C CA . TYR A 1 314 ? 12.523 -3.785 -16.328 1 87.44 314 TYR A CA 1
ATOM 2502 C C . TYR A 1 314 ? 13.648 -3.672 -17.359 1 87.44 314 TYR A C 1
ATOM 2504 O O . TYR A 1 314 ? 14.797 -4.023 -17.062 1 87.44 314 TYR A O 1
ATOM 2512 N N . LEU A 1 315 ? 13.344 -3.172 -18.547 1 83.62 315 LEU A N 1
ATOM 2513 C CA . LEU A 1 315 ? 14.328 -3.041 -19.625 1 83.62 315 LEU A CA 1
ATOM 2514 C C . LEU A 1 315 ? 15.453 -2.094 -19.203 1 83.62 315 LEU A C 1
ATOM 2516 O O . LEU A 1 315 ? 16.625 -2.365 -19.469 1 83.62 315 LEU A O 1
ATOM 2520 N N . ILE A 1 316 ? 15.047 -1.062 -18.516 1 77.19 316 ILE A N 1
ATOM 2521 C CA . ILE A 1 316 ? 16.031 -0.076 -18.062 1 77.19 316 ILE A CA 1
ATOM 2522 C C . ILE A 1 316 ? 16.875 -0.662 -16.938 1 77.19 316 ILE A C 1
ATOM 2524 O O . ILE A 1 316 ? 18.094 -0.468 -16.906 1 77.19 316 ILE A O 1
ATOM 2528 N N . SER A 1 317 ? 16.234 -1.37 -16.078 1 76.19 317 SER A N 1
ATOM 2529 C CA . SER A 1 317 ? 16.938 -1.902 -14.914 1 76.19 317 SER A CA 1
ATOM 2530 C C . SER A 1 317 ? 17.891 -3.027 -15.305 1 76.19 317 SER A C 1
ATOM 2532 O O . SER A 1 317 ? 18.938 -3.186 -14.695 1 76.19 317 SER A O 1
ATOM 2534 N N . LYS A 1 318 ? 17.484 -3.836 -16.234 1 71 318 LYS A N 1
ATOM 2535 C CA . LYS A 1 318 ? 18.344 -4.934 -16.703 1 71 318 LYS A CA 1
ATOM 2536 C C . LYS A 1 318 ? 19.641 -4.406 -17.297 1 71 318 LYS A C 1
ATOM 2538 O O . LYS A 1 318 ? 20.688 -5.027 -17.141 1 71 318 LYS A O 1
ATOM 2543 N N . TYR A 1 319 ? 19.531 -3.291 -17.984 1 62.62 319 TYR A N 1
ATOM 2544 C CA . TYR A 1 319 ? 20.703 -2.734 -18.672 1 62.62 319 TYR A CA 1
ATOM 2545 C C . TYR A 1 319 ? 21.531 -1.894 -17.703 1 62.62 319 TYR A C 1
ATOM 2547 O O . TYR A 1 319 ? 22.766 -1.857 -17.812 1 62.62 319 TYR A O 1
ATOM 2555 N N . ILE A 1 320 ? 20.797 -1.241 -16.953 1 59.28 320 ILE A N 1
ATOM 2556 C CA . ILE A 1 320 ? 21.484 -0.311 -16.078 1 59.28 320 ILE A CA 1
ATOM 2557 C C . ILE A 1 320 ? 22.031 -1.059 -14.867 1 59.28 320 ILE A C 1
ATOM 2559 O O . ILE A 1 320 ? 23.094 -0.715 -14.336 1 59.28 320 ILE A O 1
ATOM 2563 N N . LEU A 1 321 ? 21.234 -2.027 -14.461 1 54.56 321 LEU A N 1
ATOM 2564 C CA . LEU A 1 321 ? 21.641 -2.701 -13.227 1 54.56 321 LEU A CA 1
ATOM 2565 C C . LEU A 1 321 ? 22.547 -3.889 -13.539 1 54.56 321 LEU A C 1
ATOM 2567 O O . LEU A 1 321 ? 22.125 -5.043 -13.422 1 54.56 321 LEU A O 1
ATOM 2571 N N . THR A 1 322 ? 23.312 -3.766 -14.602 1 48.53 322 THR A N 1
ATOM 2572 C CA . THR A 1 322 ? 24.234 -4.855 -14.875 1 48.53 322 THR A CA 1
ATOM 2573 C C . THR A 1 322 ? 24.812 -5.43 -13.578 1 48.53 322 THR A C 1
ATOM 2575 O O . THR A 1 322 ? 25.141 -6.617 -13.516 1 48.53 322 THR A O 1
ATOM 2578 N N . ASP A 1 323 ? 25.438 -4.566 -12.664 1 44.94 323 ASP A N 1
ATOM 2579 C CA . ASP A 1 323 ? 26.078 -5.27 -11.562 1 44.94 323 ASP A CA 1
ATOM 2580 C C . ASP A 1 323 ? 25.031 -5.793 -10.57 1 44.94 323 ASP A C 1
ATOM 2582 O O . ASP A 1 323 ? 24.859 -5.223 -9.492 1 44.94 323 ASP A O 1
ATOM 2586 N N . TYR A 1 324 ? 24.016 -6.207 -11.008 1 48.59 324 TYR A N 1
ATOM 2587 C CA . TYR A 1 324 ? 23.062 -7 -10.25 1 48.59 324 TYR A CA 1
ATOM 2588 C C . TYR A 1 324 ? 23.781 -7.938 -9.289 1 48.59 324 TYR A C 1
ATOM 2590 O O . TYR A 1 324 ? 23.312 -8.172 -8.172 1 48.59 324 TYR A O 1
ATOM 2598 N N . SER A 1 325 ? 24.859 -8.453 -9.797 1 46.25 325 SER A N 1
ATOM 2599 C CA . SER A 1 325 ? 25.703 -9.344 -9.008 1 46.25 325 SER A CA 1
ATOM 2600 C C . SER A 1 325 ? 26.219 -8.656 -7.75 1 46.25 325 SER A C 1
ATOM 2602 O O . SER A 1 325 ? 26.406 -9.305 -6.719 1 46.25 325 SER A O 1
ATOM 2604 N N . GLN A 1 326 ? 26.547 -7.484 -7.871 1 45.91 326 GLN A N 1
ATOM 2605 C CA . GLN A 1 326 ? 27.062 -6.77 -6.711 1 45.91 326 GLN A CA 1
ATOM 2606 C C . GLN A 1 326 ? 25.984 -6.578 -5.652 1 45.91 326 GLN A C 1
ATOM 2608 O O . GLN A 1 326 ? 26.281 -6.531 -4.457 1 45.91 326 GLN A O 1
ATOM 2613 N N . TYR A 1 327 ? 24.812 -6.398 -6.012 1 48.5 327 TYR A N 1
ATOM 2614 C CA . TYR A 1 327 ? 23.75 -6.367 -5.02 1 48.5 327 TYR A CA 1
ATOM 2615 C C . TYR A 1 327 ? 23.422 -7.773 -4.527 1 48.5 327 TYR A C 1
ATOM 2617 O O . TYR A 1 327 ? 23 -7.953 -3.381 1 48.5 327 TYR A O 1
ATOM 2625 N N . ARG A 1 328 ? 23.625 -8.75 -5.348 1 46.91 328 ARG A N 1
ATOM 2626 C CA . ARG A 1 328 ? 23.531 -10.164 -4.988 1 46.91 328 ARG A CA 1
ATOM 2627 C C . ARG A 1 328 ? 24.578 -10.531 -3.939 1 46.91 328 ARG A C 1
ATOM 2629 O O . ARG A 1 328 ? 24.312 -11.359 -3.062 1 46.91 328 ARG A O 1
ATOM 2636 N N . LYS A 1 329 ? 25.984 -10.172 -4.117 1 38.44 329 LYS A N 1
ATOM 2637 C CA . LYS A 1 329 ? 27.172 -10.57 -3.373 1 38.44 329 LYS A CA 1
ATOM 2638 C C . LYS A 1 329 ? 27.281 -9.805 -2.059 1 38.44 329 LYS A C 1
ATOM 2640 O O . LYS A 1 329 ? 28.047 -10.188 -1.175 1 38.44 329 LYS A O 1
ATOM 2645 N N . ILE A 1 330 ? 26.859 -8.688 -1.907 1 35.19 330 ILE A N 1
ATOM 2646 C CA . ILE A 1 330 ? 27.203 -8 -0.662 1 35.19 330 ILE A CA 1
ATOM 2647 C C . ILE A 1 330 ? 26.594 -8.758 0.52 1 35.19 330 ILE A C 1
ATOM 2649 O O . ILE A 1 330 ? 27.016 -8.57 1.664 1 35.19 330 ILE A O 1
ATOM 2653 N N . ASN A 1 331 ? 25.422 -9.352 0.528 1 31.06 331 ASN A N 1
ATOM 2654 C CA . ASN A 1 331 ? 25.016 -10 1.77 1 31.06 331 ASN A CA 1
ATOM 2655 C C . ASN A 1 331 ? 25.641 -11.391 1.902 1 31.06 331 ASN A C 1
ATOM 2657 O O . ASN A 1 331 ? 25.141 -12.234 2.648 1 31.06 331 ASN A O 1
ATOM 2661 N N . LYS A 1 332 ? 26.625 -11.82 1.049 1 27.48 332 LYS A N 1
ATOM 2662 C CA . LYS A 1 332 ? 27.453 -12.891 1.607 1 27.48 332 LYS A CA 1
ATOM 2663 C C . LYS A 1 332 ? 28.469 -12.336 2.59 1 27.48 332 LYS A C 1
ATOM 2665 O O . LYS A 1 332 ? 29.141 -11.336 2.309 1 27.48 332 LYS A O 1
ATOM 2670 N N . MET B 1 1 ? -2.406 23.016 -36.406 1 49.44 1 MET B N 1
ATOM 2671 C CA . MET B 1 1 ? -2.92 22.891 -35.031 1 49.44 1 MET B CA 1
ATOM 2672 C C . MET B 1 1 ? -3.92 21.75 -34.938 1 49.44 1 MET B C 1
ATOM 2674 O O . MET B 1 1 ? -3.826 20.906 -34.031 1 49.44 1 MET B O 1
ATOM 2678 N N . ASN B 1 2 ? -4.762 21.703 -35.938 1 56.53 2 ASN B N 1
ATOM 2679 C CA . ASN B 1 2 ? -5.809 20.688 -35.969 1 56.53 2 ASN B CA 1
ATOM 2680 C C . ASN B 1 2 ? -5.223 19.297 -36.188 1 56.53 2 ASN B C 1
ATOM 2682 O O . ASN B 1 2 ? -5.68 18.328 -35.562 1 56.53 2 ASN B O 1
ATOM 2686 N N . LEU B 1 3 ? -4.23 19.266 -37 1 54.06 3 LEU B N 1
ATOM 2687 C CA . LEU B 1 3 ? -3.635 17.969 -37.312 1 54.06 3 LEU B CA 1
ATOM 2688 C C . LEU B 1 3 ? -2.918 17.406 -36.094 1 54.06 3 LEU B C 1
ATOM 2690 O O . LEU B 1 3 ? -3.012 16.203 -35.812 1 54.06 3 LEU B O 1
ATOM 2694 N N . ILE B 1 4 ? -2.291 18.25 -35.406 1 53.69 4 ILE B N 1
ATOM 2695 C CA . ILE B 1 4 ? -1.527 17.828 -34.25 1 53.69 4 ILE B CA 1
ATOM 2696 C C . ILE B 1 4 ? -2.477 17.297 -33.156 1 53.69 4 ILE B C 1
ATOM 2698 O O . ILE B 1 4 ? -2.225 16.266 -32.562 1 53.69 4 ILE B O 1
ATOM 2702 N N . ILE B 1 5 ? -3.5 17.953 -33.062 1 57.22 5 ILE B N 1
ATOM 2703 C CA . ILE B 1 5 ? -4.488 17.562 -32.062 1 57.22 5 ILE B CA 1
ATOM 2704 C C . ILE B 1 5 ? -5.137 16.234 -32.438 1 57.22 5 ILE B C 1
ATOM 2706 O O . ILE B 1 5 ? -5.383 15.383 -31.594 1 57.22 5 ILE B O 1
ATOM 2710 N N . THR B 1 6 ? -5.426 16.141 -33.75 1 56.28 6 THR B N 1
ATOM 2711 C CA . THR B 1 6 ? -5.992 14.898 -34.25 1 56.28 6 THR B CA 1
ATOM 2712 C C . THR B 1 6 ? -5.031 13.734 -34 1 56.28 6 THR B C 1
ATOM 2714 O O . THR B 1 6 ? -5.445 12.656 -33.562 1 56.28 6 THR B O 1
ATOM 2717 N N . LEU B 1 7 ? -3.891 14 -34.25 1 54.41 7 LEU B N 1
ATOM 2718 C CA . LEU B 1 7 ? -2.881 12.961 -34.094 1 54.41 7 LEU B CA 1
ATOM 2719 C C . LEU B 1 7 ? -2.727 12.586 -32.625 1 54.41 7 LEU B C 1
ATOM 2721 O O . LEU B 1 7 ? -2.584 11.406 -32.312 1 54.41 7 LEU B O 1
ATOM 2725 N N . ILE B 1 8 ? -2.84 13.547 -31.891 1 57.91 8 ILE B N 1
ATOM 2726 C CA . ILE B 1 8 ? -2.738 13.297 -30.453 1 57.91 8 ILE B CA 1
ATOM 2727 C C . ILE B 1 8 ? -3.953 12.5 -29.984 1 57.91 8 ILE B C 1
ATOM 2729 O O . ILE B 1 8 ? -3.822 11.578 -29.188 1 57.91 8 ILE B O 1
ATOM 2733 N N . GLY B 1 9 ? -5.012 12.875 -30.531 1 58.25 9 GLY B N 1
ATOM 2734 C CA . GLY B 1 9 ? -6.23 12.164 -30.188 1 58.25 9 GLY B CA 1
ATOM 2735 C C . GLY B 1 9 ? -6.199 10.703 -30.594 1 58.25 9 GLY B C 1
ATOM 2736 O O . GLY B 1 9 ? -6.582 9.828 -29.797 1 58.25 9 GLY B O 1
ATOM 2737 N N . ILE B 1 10 ? -5.867 10.484 -31.844 1 57.69 10 ILE B N 1
ATOM 2738 C CA . ILE B 1 10 ? -5.793 9.109 -32.312 1 57.69 10 ILE B CA 1
ATOM 2739 C C . ILE B 1 10 ? -4.793 8.32 -31.484 1 57.69 10 ILE B C 1
ATOM 2741 O O . ILE B 1 10 ? -5.082 7.191 -31.062 1 57.69 10 ILE B O 1
ATOM 2745 N N . LYS B 1 11 ? -3.766 8.938 -31.234 1 55.44 11 LYS B N 1
ATOM 2746 C CA . LYS B 1 11 ? -2.736 8.266 -30.453 1 55.44 11 LYS B CA 1
ATOM 2747 C C . LYS B 1 11 ? -3.236 7.957 -29.031 1 55.44 11 LYS B C 1
ATOM 2749 O O . LYS B 1 11 ? -2.924 6.906 -28.484 1 55.44 11 LYS B O 1
ATOM 2754 N N . PHE B 1 12 ? -4.016 8.875 -28.656 1 62.06 12 PHE B N 1
ATOM 2755 C CA . PHE B 1 12 ? -4.566 8.648 -27.328 1 62.06 12 PHE B CA 1
ATOM 2756 C C . PHE B 1 12 ? -5.547 7.48 -27.344 1 62.06 12 PHE B C 1
ATOM 2758 O O . PHE B 1 12 ? -5.527 6.641 -26.438 1 62.06 12 PHE B O 1
ATOM 2765 N N . ILE B 1 13 ? -6.344 7.504 -28.344 1 61.78 13 ILE B N 1
ATOM 2766 C CA . ILE B 1 13 ? -7.297 6.406 -28.453 1 61.78 13 ILE B CA 1
ATOM 2767 C C . ILE B 1 13 ? -6.547 5.082 -28.609 1 61.78 13 ILE B C 1
ATOM 2769 O O . ILE B 1 13 ? -6.898 4.09 -27.953 1 61.78 13 ILE B O 1
ATOM 2773 N N . ILE B 1 14 ? -5.625 5.102 -29.406 1 59.81 14 ILE B N 1
ATOM 2774 C CA . ILE B 1 14 ? -4.824 3.902 -29.609 1 59.81 14 ILE B CA 1
ATOM 2775 C C . ILE B 1 14 ? -4.156 3.498 -28.297 1 59.81 14 ILE B C 1
ATOM 2777 O O . ILE B 1 14 ? -4.129 2.316 -27.938 1 59.81 14 ILE B O 1
ATOM 2781 N N . PHE B 1 15 ? -3.805 4.523 -27.688 1 61.28 15 PHE B N 1
ATOM 2782 C CA . PHE B 1 15 ? -3.131 4.266 -26.406 1 61.28 15 PHE B CA 1
ATOM 2783 C C . PHE B 1 15 ? -4.094 3.646 -25.406 1 61.28 15 PHE B C 1
ATOM 2785 O O . PHE B 1 15 ? -3.75 2.676 -24.734 1 61.28 15 PHE B O 1
ATOM 2792 N N . LEU B 1 16 ? -5.215 4.246 -25.406 1 64.12 16 LEU B N 1
ATOM 2793 C CA . LEU B 1 16 ? -6.234 3.695 -24.516 1 64.12 16 LEU B CA 1
ATOM 2794 C C . LEU B 1 16 ? -6.566 2.256 -24.891 1 64.12 16 LEU B C 1
ATOM 2796 O O . LEU B 1 16 ? -6.688 1.393 -24.016 1 64.12 16 LEU B O 1
ATOM 2800 N N . ILE B 1 17 ? -6.695 2.107 -26.125 1 63.66 17 ILE B N 1
ATOM 2801 C CA . ILE B 1 17 ? -7.047 0.783 -26.609 1 63.66 17 ILE B CA 1
ATOM 2802 C C . ILE B 1 17 ? -5.922 -0.201 -26.312 1 63.66 17 ILE B C 1
ATOM 2804 O O . ILE B 1 17 ? -6.172 -1.305 -25.812 1 63.66 17 ILE B O 1
ATOM 2808 N N . LEU B 1 18 ? -4.766 0.229 -26.5 1 61.5 18 LEU B N 1
ATOM 2809 C CA . LEU B 1 18 ? -3.625 -0.67 -26.359 1 61.5 18 LEU B CA 1
ATOM 2810 C C . LEU B 1 18 ? -3.361 -0.986 -24.891 1 61.5 18 LEU B C 1
ATOM 2812 O O . LEU B 1 18 ? -3.031 -2.123 -24.547 1 61.5 18 LEU B O 1
ATOM 2816 N N . ASN B 1 19 ? -3.629 -0.047 -24.109 1 63.09 19 ASN B N 1
ATOM 2817 C CA . ASN B 1 19 ? -3.182 -0.243 -22.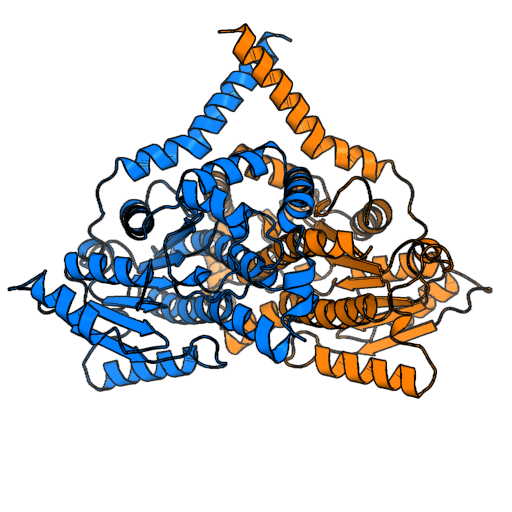734 1 63.09 19 ASN B CA 1
ATOM 2818 C C . ASN B 1 19 ? -4.289 -0.828 -21.875 1 63.09 19 ASN B C 1
ATOM 2820 O O . ASN B 1 19 ? -4.023 -1.637 -20.984 1 63.09 19 ASN B O 1
ATOM 2824 N N . TYR B 1 20 ? -5.465 -0.448 -22.219 1 66.31 20 TYR B N 1
ATOM 2825 C CA . TYR B 1 20 ? -6.523 -0.823 -21.297 1 66.31 20 TYR B CA 1
ATOM 2826 C C . TYR B 1 20 ? -7.438 -1.877 -21.906 1 66.31 20 TYR B C 1
ATOM 2828 O O . TYR B 1 20 ? -8.031 -2.688 -21.188 1 66.31 20 TYR B O 1
ATOM 2836 N N . ILE B 1 21 ? -7.41 -1.903 -23.188 1 72.75 21 ILE B N 1
ATOM 2837 C CA . ILE B 1 21 ? -8.398 -2.779 -23.797 1 72.75 21 ILE B CA 1
ATOM 2838 C C . ILE B 1 21 ? -7.707 -4.02 -24.359 1 72.75 21 ILE B C 1
ATOM 2840 O O . ILE B 1 21 ? -8.18 -5.145 -24.172 1 72.75 21 ILE B O 1
ATOM 2844 N N . LEU B 1 22 ? -6.594 -3.824 -24.938 1 77.12 22 LEU B N 1
ATOM 2845 C CA . LEU B 1 22 ? -5.945 -4.914 -25.656 1 77.12 22 LEU B CA 1
ATOM 2846 C C . LEU B 1 22 ? -5.555 -6.035 -24.703 1 77.12 22 LEU B C 1
ATOM 2848 O O . LEU B 1 22 ? -5.836 -7.207 -24.969 1 77.12 22 LEU B O 1
ATOM 2852 N N . PRO B 1 23 ? -4.98 -5.668 -23.578 1 76.19 23 PRO B N 1
ATOM 2853 C CA . PRO B 1 23 ? -4.652 -6.77 -22.672 1 76.19 23 PRO B CA 1
ATOM 2854 C C . PRO B 1 23 ? -5.887 -7.547 -22.219 1 76.19 23 PRO B C 1
ATOM 2856 O O . PRO B 1 23 ? -5.828 -8.773 -22.062 1 76.19 23 PRO B O 1
ATOM 2859 N N . ASN B 1 24 ? -6.895 -6.875 -22.062 1 78.25 24 ASN B N 1
ATOM 2860 C CA . ASN B 1 24 ? -8.133 -7.535 -21.672 1 78.25 24 ASN B CA 1
ATOM 2861 C C . ASN B 1 24 ? -8.648 -8.477 -22.75 1 78.25 24 ASN B C 1
ATOM 2863 O O . ASN B 1 24 ? -9.039 -9.609 -22.469 1 78.25 24 ASN B O 1
ATOM 2867 N N . ILE B 1 25 ? -8.562 -8.031 -23.922 1 81.56 25 ILE B N 1
ATOM 2868 C CA . ILE B 1 25 ? -9.047 -8.828 -25.047 1 81.56 25 ILE B CA 1
ATOM 2869 C C . ILE B 1 25 ? -8.148 -10.055 -25.234 1 81.56 25 ILE B C 1
ATOM 2871 O O . ILE B 1 25 ? -8.633 -11.164 -25.453 1 81.56 25 ILE B O 1
ATOM 2875 N N . LEU B 1 26 ? -6.91 -9.82 -25.062 1 85.75 26 LEU B N 1
ATOM 2876 C CA . LEU B 1 26 ? -5.957 -10.914 -25.266 1 85.75 26 LEU B CA 1
ATOM 2877 C C . LEU B 1 26 ? -6.137 -11.984 -24.188 1 85.75 26 LEU B C 1
ATOM 2879 O O . LEU B 1 26 ? -6.18 -13.172 -24.5 1 85.75 26 LEU B O 1
ATOM 2883 N N . ILE B 1 27 ? -6.328 -11.562 -22.984 1 88.88 27 ILE B N 1
ATOM 2884 C CA . ILE B 1 27 ? -6.449 -12.5 -21.891 1 88.88 27 ILE B CA 1
ATOM 2885 C C . ILE B 1 27 ? -7.805 -13.195 -21.938 1 88.88 27 ILE B C 1
ATOM 2887 O O . ILE B 1 27 ? -7.895 -14.414 -21.75 1 88.88 27 ILE B O 1
ATOM 2891 N N . MET B 1 28 ? -8.789 -12.469 -22.234 1 84.19 28 MET B N 1
ATOM 2892 C CA . MET B 1 28 ? -10.125 -13.039 -22.281 1 84.19 28 MET B CA 1
ATOM 2893 C C . MET B 1 28 ? -10.25 -14.031 -23.438 1 84.19 28 MET B C 1
ATOM 2895 O O . MET B 1 28 ? -11.008 -15.008 -23.344 1 84.19 28 MET B O 1
ATOM 2899 N N . GLY B 1 29 ? -9.508 -13.812 -24.422 1 86.5 29 GLY B N 1
ATOM 2900 C CA . GLY B 1 29 ? -9.555 -14.695 -25.578 1 86.5 29 GLY B CA 1
ATOM 2901 C C . GLY B 1 29 ? -8.594 -15.867 -25.469 1 86.5 29 GLY B C 1
ATOM 2902 O O . GLY B 1 29 ? -8.633 -16.781 -26.297 1 86.5 29 GLY B O 1
ATOM 2903 N N . SER B 1 30 ? -7.781 -15.852 -24.484 1 90.94 30 SER B N 1
ATOM 2904 C CA . SER B 1 30 ? -6.777 -16.906 -24.312 1 90.94 30 SER B CA 1
ATOM 2905 C C . SER B 1 30 ? -7.355 -18.109 -23.594 1 90.94 30 SER B C 1
ATOM 2907 O O . SER B 1 30 ? -8.336 -17.984 -22.844 1 90.94 30 SER B O 1
ATOM 2909 N N . ARG B 1 31 ? -6.797 -19.25 -23.844 1 91.44 31 ARG B N 1
ATOM 2910 C CA . ARG B 1 31 ? -7.141 -20.469 -23.109 1 91.44 31 ARG B CA 1
ATOM 2911 C C . ARG B 1 31 ? -6.336 -20.562 -21.828 1 91.44 31 ARG B C 1
ATOM 2913 O O . ARG B 1 31 ? -5.293 -19.922 -21.688 1 91.44 31 ARG B O 1
ATOM 2920 N N . ASP B 1 32 ? -6.805 -21.359 -20.953 1 93.94 32 ASP B N 1
ATOM 2921 C CA . ASP B 1 32 ? -6.07 -21.625 -19.719 1 93.94 32 ASP B CA 1
ATOM 2922 C C . ASP B 1 32 ? -4.691 -22.203 -20.016 1 93.94 32 ASP B C 1
ATOM 2924 O O . ASP B 1 32 ? -4.547 -23.047 -20.922 1 93.94 32 ASP B O 1
ATOM 2928 N N . GLN B 1 33 ? -3.756 -21.688 -19.312 1 95.75 33 GLN B N 1
ATOM 2929 C CA . GLN B 1 33 ? -2.441 -22.312 -19.359 1 95.75 33 GLN B CA 1
ATOM 2930 C C . GLN B 1 33 ? -2.42 -23.594 -18.516 1 95.75 33 GLN B C 1
ATOM 2932 O O . GLN B 1 33 ? -3.254 -23.766 -17.625 1 95.75 33 GLN B O 1
ATOM 2937 N N . ASP B 1 34 ? -1.583 -24.531 -18.875 1 95.62 34 ASP B N 1
ATOM 2938 C CA . ASP B 1 34 ? -1.349 -25.734 -18.062 1 95.62 34 ASP B CA 1
ATOM 2939 C C . ASP B 1 34 ? -0.352 -25.453 -16.953 1 95.62 34 ASP B C 1
ATOM 2941 O O . ASP B 1 34 ? 0.858 -25.594 -17.141 1 95.62 34 ASP B O 1
ATOM 2945 N N . PHE B 1 35 ? -0.829 -25.109 -15.773 1 96.94 35 PHE B N 1
ATOM 2946 C CA . PHE B 1 35 ? 0.02 -24.719 -14.656 1 96.94 35 PHE B CA 1
ATOM 2947 C C . PHE B 1 35 ? 0.881 -25.891 -14.188 1 96.94 35 PHE B C 1
ATOM 2949 O O . PHE B 1 35 ? 2.016 -25.688 -13.75 1 96.94 35 PHE B O 1
ATOM 2956 N N . LYS B 1 36 ? 0.328 -27.094 -14.281 1 94.19 36 LYS B N 1
ATOM 2957 C CA . LYS B 1 36 ? 1.103 -28.25 -13.875 1 94.19 36 LYS B CA 1
ATOM 2958 C C . LYS B 1 36 ? 2.363 -28.406 -14.719 1 94.19 36 LYS B C 1
ATOM 2960 O O . LYS B 1 36 ? 3.457 -28.594 -14.18 1 94.19 36 LYS B O 1
ATOM 2965 N N . LYS B 1 37 ? 2.191 -28.266 -15.977 1 93.5 37 LYS B N 1
ATOM 2966 C CA . LYS B 1 37 ? 3.314 -28.391 -16.906 1 93.5 37 LYS B CA 1
ATOM 2967 C C . LYS B 1 37 ? 4.258 -27.203 -16.781 1 93.5 37 LYS B C 1
ATOM 2969 O O . LYS B 1 37 ? 5.48 -27.359 -16.859 1 93.5 37 LYS B O 1
ATOM 2974 N N . LYS B 1 38 ? 3.742 -26.062 -16.547 1 94.56 38 LYS B N 1
ATOM 2975 C CA . LYS B 1 38 ? 4.531 -24.828 -16.562 1 94.56 38 LYS B CA 1
ATOM 2976 C C . LYS B 1 38 ? 5.273 -24.641 -15.242 1 94.56 38 LYS B C 1
ATOM 2978 O O . LYS B 1 38 ? 6.414 -24.172 -15.227 1 94.56 38 LYS B O 1
ATOM 2983 N N . TYR B 1 39 ? 4.637 -25.016 -14.141 1 95.06 39 TYR B N 1
ATOM 2984 C CA . TYR B 1 39 ? 5.195 -24.609 -12.852 1 95.06 39 TYR B CA 1
ATOM 2985 C C . TYR B 1 39 ? 5.465 -25.828 -11.984 1 95.06 39 TYR B C 1
ATOM 2987 O O . TYR B 1 39 ? 6.496 -25.906 -11.312 1 95.06 39 TYR B O 1
ATOM 2995 N N . GLY B 1 40 ? 4.422 -26.75 -11.859 1 92.94 40 GLY B N 1
ATOM 2996 C CA . GLY B 1 40 ? 4.691 -27.906 -11.023 1 92.94 40 GLY B CA 1
ATOM 2997 C C . GLY B 1 40 ? 3.434 -28.516 -10.438 1 92.94 40 GLY B C 1
ATOM 2998 O O . GLY B 1 40 ? 2.32 -28.188 -10.844 1 92.94 40 GLY B O 1
ATOM 2999 N N . LYS B 1 41 ? 3.684 -29.391 -9.422 1 93.25 41 LYS B N 1
ATOM 3000 C CA . LYS B 1 41 ? 2.613 -30.312 -9.039 1 93.25 41 LYS B CA 1
ATOM 3001 C C . LYS B 1 41 ? 1.998 -29.906 -7.703 1 93.25 41 LYS B C 1
ATOM 3003 O O . LYS B 1 41 ? 1.026 -30.531 -7.254 1 93.25 41 LYS B O 1
ATOM 3008 N N . TRP B 1 42 ? 2.527 -28.859 -6.992 1 96.56 42 TRP B N 1
ATOM 3009 C CA . TRP B 1 42 ? 2 -28.453 -5.695 1 96.56 42 TRP B CA 1
ATOM 3010 C C . TRP B 1 42 ? 1.687 -26.953 -5.672 1 96.56 42 TRP B C 1
ATOM 3012 O O . TRP B 1 42 ? 2.473 -26.141 -6.164 1 96.56 42 TRP B O 1
ATOM 3022 N N . ALA B 1 43 ? 0.542 -26.641 -5.133 1 98.25 43 ALA B N 1
ATOM 3023 C CA . ALA B 1 43 ? 0.128 -25.25 -4.957 1 98.25 43 ALA B CA 1
ATOM 3024 C C . ALA B 1 43 ? -0.299 -24.984 -3.516 1 98.25 43 ALA B C 1
ATOM 3026 O O . ALA B 1 43 ? -0.901 -25.844 -2.869 1 98.25 43 ALA B O 1
ATOM 3027 N N . LEU B 1 44 ? 0.084 -23.875 -3.01 1 98.62 44 LEU B N 1
ATOM 3028 C CA . LEU B 1 44 ? -0.432 -23.375 -1.742 1 98.62 44 LEU B CA 1
ATOM 3029 C C . LEU B 1 44 ? -1.414 -22.234 -1.971 1 98.62 44 LEU B C 1
ATOM 3031 O O . LEU B 1 44 ? -1.104 -21.266 -2.684 1 98.62 44 LEU B O 1
ATOM 3035 N N . VAL B 1 45 ? -2.627 -22.344 -1.431 1 97.75 45 VAL B N 1
ATOM 3036 C CA . VAL B 1 45 ? -3.674 -21.344 -1.586 1 97.75 45 VAL B CA 1
ATOM 3037 C C . VAL B 1 45 ? -4.121 -20.844 -0.213 1 97.75 45 VAL B C 1
ATOM 3039 O O . VAL B 1 45 ? -4.652 -21.625 0.59 1 97.75 45 VAL B O 1
ATOM 3042 N N . THR B 1 46 ? -3.91 -19.594 0.073 1 97.25 46 THR B N 1
ATOM 3043 C CA . THR B 1 46 ? -4.457 -19.016 1.295 1 97.25 46 THR B CA 1
ATOM 3044 C C . THR B 1 46 ? -5.879 -18.516 1.067 1 97.25 46 THR B C 1
ATOM 3046 O O . THR B 1 46 ? -6.215 -18.062 -0.027 1 97.25 46 THR B O 1
ATOM 3049 N N . GLY B 1 47 ? -6.684 -18.531 2.146 1 93.25 47 GLY B N 1
ATOM 3050 C CA . GLY B 1 47 ? -8.086 -18.172 1.965 1 93.25 47 GLY B CA 1
ATOM 3051 C C . GLY B 1 47 ? -8.805 -19.078 0.981 1 93.25 47 GLY B C 1
ATOM 3052 O O . GLY B 1 47 ? -9.469 -18.594 0.064 1 93.25 47 GLY B O 1
ATOM 3053 N N . SER B 1 48 ? -8.688 -20.344 1.182 1 91.06 48 SER B N 1
ATOM 3054 C CA . SER B 1 48 ? -9.062 -21.328 0.162 1 91.06 48 SER B CA 1
ATOM 3055 C C . SER B 1 48 ? -10.492 -21.812 0.367 1 91.06 48 SER B C 1
ATOM 3057 O O . SER B 1 48 ? -11.023 -22.547 -0.464 1 91.06 48 SER B O 1
ATOM 3059 N N . SER B 1 49 ? -11.18 -21.375 1.362 1 82.69 49 SER B N 1
ATOM 3060 C CA . SER B 1 49 ? -12.398 -22.062 1.773 1 82.69 49 SER B CA 1
ATOM 3061 C C . SER B 1 49 ? -13.633 -21.438 1.126 1 82.69 49 SER B C 1
ATOM 3063 O O . SER B 1 49 ? -14.727 -21.984 1.202 1 82.69 49 SER B O 1
ATOM 3065 N N . SER B 1 50 ? -13.469 -20.266 0.506 1 83.5 50 SER B N 1
ATOM 3066 C CA . SER B 1 50 ? -14.648 -19.625 -0.056 1 83.5 50 SER B CA 1
ATOM 3067 C C . SER B 1 50 ? -14.281 -18.688 -1.204 1 83.5 50 SER B C 1
ATOM 3069 O O . SER B 1 50 ? -13.102 -18.438 -1.45 1 83.5 50 SER B O 1
ATOM 3071 N N . GLY B 1 51 ? -15.281 -18.406 -1.977 1 89.62 51 GLY B N 1
ATOM 3072 C CA . GLY B 1 51 ? -15.156 -17.375 -2.984 1 89.62 51 GLY B CA 1
ATOM 3073 C C . GLY B 1 51 ? -14.078 -17.656 -4.016 1 89.62 51 GLY B C 1
ATOM 3074 O O . GLY B 1 51 ? -14.07 -18.734 -4.621 1 89.62 51 GLY B O 1
ATOM 3075 N N . ILE B 1 52 ? -13.227 -16.719 -4.176 1 93.69 52 ILE B N 1
ATOM 3076 C CA . ILE B 1 52 ? -12.164 -16.812 -5.172 1 93.69 52 ILE B CA 1
ATOM 3077 C C . ILE B 1 52 ? -11.219 -17.969 -4.82 1 93.69 52 ILE B C 1
ATOM 3079 O O . ILE B 1 52 ? -10.805 -18.719 -5.699 1 93.69 52 ILE B O 1
ATOM 3083 N N . GLY B 1 53 ? -10.961 -18.172 -3.506 1 94.06 53 GLY B N 1
ATOM 3084 C CA . GLY B 1 53 ? -10.078 -19.234 -3.061 1 94.06 53 GLY B CA 1
ATOM 3085 C C . GLY B 1 53 ? -10.586 -20.625 -3.393 1 94.06 53 GLY B C 1
ATOM 3086 O O . GLY B 1 53 ? -9.828 -21.469 -3.848 1 94.06 53 GLY B O 1
ATOM 3087 N N . LYS B 1 54 ? -11.844 -20.766 -3.176 1 91.69 54 LYS B N 1
ATOM 3088 C CA . LYS B 1 54 ? -12.469 -22.047 -3.523 1 91.69 54 LYS B CA 1
ATOM 3089 C C . LYS B 1 54 ? -12.383 -22.312 -5.023 1 91.69 54 LYS B C 1
ATOM 3091 O O . LYS B 1 54 ? -12.055 -23.422 -5.445 1 91.69 54 LYS B O 1
ATOM 3096 N N . SER B 1 55 ? -12.656 -21.312 -5.797 1 93.88 55 SER B N 1
ATOM 3097 C CA . SER B 1 55 ? -12.594 -21.422 -7.25 1 93.88 55 SER B CA 1
ATOM 3098 C C . SER B 1 55 ? -11.18 -21.719 -7.723 1 93.88 55 SER B C 1
ATOM 3100 O O . SER B 1 55 ? -10.977 -22.531 -8.633 1 93.88 55 SER B O 1
ATOM 3102 N N . ILE B 1 56 ? -10.164 -21.109 -7.109 1 96.56 56 ILE B N 1
ATOM 3103 C CA . ILE B 1 56 ? -8.766 -21.375 -7.418 1 96.56 56 ILE B CA 1
ATOM 3104 C C . ILE B 1 56 ? -8.453 -22.859 -7.16 1 96.56 56 ILE B C 1
ATOM 3106 O O . ILE B 1 56 ? -7.859 -23.531 -8.008 1 96.56 56 ILE B O 1
ATOM 3110 N N . SER B 1 57 ? -8.906 -23.312 -6.023 1 94.06 57 SER B N 1
ATOM 3111 C CA . SER B 1 57 ? -8.633 -24.688 -5.613 1 94.06 57 SER B CA 1
ATOM 3112 C C . SER B 1 57 ? -9.227 -25.688 -6.598 1 94.06 57 SER B C 1
ATOM 3114 O O . SER B 1 57 ? -8.562 -26.656 -6.992 1 94.06 57 SER B O 1
ATOM 3116 N N . HIS B 1 58 ? -10.414 -25.406 -7.023 1 92.75 58 HIS B N 1
ATOM 3117 C CA . HIS B 1 58 ? -11.07 -26.266 -8 1 92.75 58 HIS B CA 1
ATOM 3118 C C . HIS B 1 58 ? -10.305 -26.297 -9.32 1 92.75 58 HIS B C 1
ATOM 3120 O O . HIS B 1 58 ? -10.109 -27.359 -9.914 1 92.75 58 HIS B O 1
ATOM 3126 N N . ARG B 1 59 ? -9.914 -25.125 -9.758 1 94.69 59 ARG B N 1
ATOM 3127 C CA . ARG B 1 59 ? -9.219 -25.016 -11.039 1 94.69 59 ARG B CA 1
ATOM 3128 C C . ARG B 1 59 ? -7.875 -25.734 -10.992 1 94.69 59 ARG B C 1
ATOM 3130 O O . ARG B 1 59 ? -7.508 -26.438 -11.938 1 94.69 59 ARG B O 1
ATOM 3137 N N . LEU B 1 60 ? -7.152 -25.625 -9.906 1 95.81 60 LEU B N 1
ATOM 3138 C CA . LEU B 1 60 ? -5.867 -26.297 -9.742 1 95.81 60 LEU B CA 1
ATOM 3139 C C . LEU B 1 60 ? -6.047 -27.812 -9.734 1 95.81 60 LEU B C 1
ATOM 3141 O O . LEU B 1 60 ? -5.309 -28.531 -10.406 1 95.81 60 LEU B O 1
ATOM 3145 N N . ALA B 1 61 ? -7.004 -28.281 -9.016 1 93.06 61 ALA B N 1
ATOM 3146 C CA . ALA B 1 61 ? -7.289 -29.719 -8.945 1 93.06 61 ALA B CA 1
ATOM 3147 C C . ALA B 1 61 ? -7.645 -30.281 -10.328 1 93.06 61 ALA B C 1
ATOM 3149 O O . ALA B 1 61 ? -7.234 -31.391 -10.68 1 93.06 61 ALA B O 1
ATOM 3150 N N . SER B 1 62 ? -8.352 -29.469 -11.07 1 91.25 62 SER B N 1
ATOM 3151 C CA . SER B 1 62 ? -8.758 -29.906 -12.406 1 91.25 62 SER B CA 1
ATOM 3152 C C . SER B 1 62 ? -7.547 -30.078 -13.32 1 91.25 62 SER B C 1
ATOM 3154 O O . SER B 1 62 ? -7.625 -30.797 -14.32 1 91.25 62 SER B O 1
ATOM 3156 N N . GLN B 1 63 ? -6.43 -29.469 -13 1 93 63 GLN B N 1
ATOM 3157 C CA . GLN B 1 63 ? -5.211 -29.594 -13.789 1 93 63 GLN B CA 1
ATOM 3158 C C . GLN B 1 63 ? -4.266 -30.625 -13.195 1 93 63 GLN B C 1
ATOM 3160 O O . GLN B 1 63 ? -3.109 -30.734 -13.617 1 93 63 GLN B O 1
ATOM 3165 N N . GLY B 1 64 ? -4.75 -31.328 -12.141 1 91.31 64 GLY B N 1
ATOM 3166 C CA . GLY B 1 64 ? -3.977 -32.406 -11.531 1 91.31 64 GLY B CA 1
ATOM 3167 C C . GLY B 1 64 ? -2.914 -31.906 -10.57 1 91.31 64 GLY B C 1
ATOM 3168 O O . GLY B 1 64 ? -1.869 -32.531 -10.406 1 91.31 64 GLY B O 1
ATOM 3169 N N . ILE B 1 65 ? -3.096 -30.766 -9.984 1 94.62 65 ILE B N 1
ATOM 3170 C CA . ILE B 1 65 ? -2.139 -30.172 -9.055 1 94.62 65 ILE B CA 1
ATOM 3171 C C . ILE B 1 65 ? -2.582 -30.438 -7.617 1 94.62 65 ILE B C 1
ATOM 3173 O O . ILE B 1 65 ? -3.744 -30.203 -7.27 1 94.62 65 ILE B O 1
ATOM 3177 N N . SER B 1 66 ? -1.676 -31 -6.781 1 95.06 66 SER B N 1
ATOM 3178 C CA . SER B 1 66 ? -1.94 -31.219 -5.363 1 95.06 66 SER B CA 1
ATOM 3179 C C . SER B 1 66 ? -2.006 -29.891 -4.613 1 95.06 66 SER B C 1
ATOM 3181 O O . SER B 1 66 ? -1.344 -28.922 -4.992 1 95.06 66 SER B O 1
ATOM 3183 N N . LEU B 1 67 ? -2.834 -29.906 -3.508 1 95.75 67 LEU B N 1
ATOM 3184 C CA . LEU B 1 67 ? -3.158 -28.609 -2.918 1 95.75 67 LEU B CA 1
ATOM 3185 C C . LEU B 1 67 ? -2.826 -28.594 -1.431 1 95.75 67 LEU B C 1
ATOM 3187 O O . LEU B 1 67 ? -3.076 -29.562 -0.722 1 95.75 67 LEU B O 1
ATOM 3191 N N . ILE B 1 68 ? -2.158 -27.516 -1.027 1 96.94 68 ILE B N 1
ATOM 3192 C CA . ILE B 1 68 ? -2.131 -27.094 0.367 1 96.94 68 ILE B CA 1
ATOM 3193 C C . ILE B 1 68 ? -3.143 -25.969 0.584 1 96.94 68 ILE B C 1
ATOM 3195 O O . ILE B 1 68 ? -2.963 -24.859 0.081 1 96.94 68 ILE B O 1
ATOM 3199 N N . LEU B 1 69 ? -4.188 -26.312 1.371 1 95.19 69 LEU B N 1
ATOM 3200 C CA . LEU B 1 69 ? -5.312 -25.406 1.575 1 95.19 69 LEU B CA 1
ATOM 3201 C C . LEU B 1 69 ? -5.246 -24.75 2.953 1 95.19 69 LEU B C 1
ATOM 3203 O O . LEU B 1 69 ? -5.25 -25.453 3.973 1 95.19 69 LEU B O 1
ATOM 3207 N N . VAL B 1 70 ? -5.16 -23.406 2.98 1 96.12 70 VAL B N 1
ATOM 3208 C CA . VAL B 1 70 ? -5.086 -22.688 4.246 1 96.12 70 VAL B CA 1
ATOM 3209 C C . VAL B 1 70 ? -6.344 -21.844 4.434 1 96.12 70 VAL B C 1
ATOM 3211 O O . VAL B 1 70 ? -6.691 -21.031 3.566 1 96.12 70 VAL B O 1
ATOM 3214 N N . ALA B 1 71 ? -7.039 -22 5.535 1 93.06 71 ALA B N 1
ATOM 3215 C CA . ALA B 1 71 ? -8.211 -21.188 5.859 1 93.06 71 ALA B CA 1
ATOM 3216 C C . ALA B 1 71 ? -8.469 -21.172 7.363 1 93.06 71 ALA B C 1
ATOM 3218 O O . ALA B 1 71 ? -7.906 -21.984 8.102 1 93.06 71 ALA B O 1
ATOM 3219 N N . LYS B 1 72 ? -9.273 -20.203 7.77 1 89.81 72 LYS B N 1
ATOM 3220 C CA . LYS B 1 72 ? -9.594 -20.047 9.188 1 89.81 72 LYS B CA 1
ATOM 3221 C C . LYS B 1 72 ? -10.555 -21.141 9.656 1 89.81 72 LYS B C 1
ATOM 3223 O O . LYS B 1 72 ? -10.469 -21.594 10.797 1 89.81 72 LYS B O 1
ATOM 3228 N N . ASP B 1 73 ? -11.555 -21.422 8.812 1 81.06 73 ASP B N 1
ATOM 3229 C CA . ASP B 1 73 ? -12.555 -22.422 9.164 1 81.06 73 ASP B CA 1
ATOM 3230 C C . ASP B 1 73 ? -12.422 -23.656 8.266 1 81.06 73 ASP B C 1
ATOM 3232 O O . ASP B 1 73 ? -12.148 -23.531 7.07 1 81.06 73 ASP B O 1
ATOM 3236 N N . ASP B 1 74 ? -12.375 -24.75 8.844 1 67.69 74 ASP B N 1
ATOM 3237 C CA . ASP B 1 74 ? -12.156 -26.016 8.148 1 67.69 74 ASP B CA 1
ATOM 3238 C C . ASP B 1 74 ? -13.484 -26.641 7.711 1 67.69 74 ASP B C 1
ATOM 3240 O O . ASP B 1 74 ? -13.5 -27.703 7.082 1 67.69 74 ASP B O 1
ATOM 3244 N N . GLN B 1 75 ? -14.547 -25.969 7.996 1 70.62 75 GLN B N 1
ATOM 3245 C CA . GLN B 1 75 ? -15.82 -26.656 7.797 1 70.62 75 GLN B CA 1
ATOM 3246 C C . GLN B 1 75 ? -16.031 -27 6.328 1 70.62 75 GLN B C 1
ATOM 3248 O O . GLN B 1 75 ? -16.688 -27.984 6.008 1 70.62 75 GLN B O 1
ATOM 3253 N N . TYR B 1 76 ? -15.266 -26.297 5.5 1 72.56 76 TYR B N 1
ATOM 3254 C CA . TYR B 1 76 ? -15.641 -26.484 4.105 1 72.56 76 TYR B CA 1
ATOM 3255 C C . TYR B 1 76 ? -14.547 -27.219 3.344 1 72.56 76 TYR B C 1
ATOM 3257 O O . TYR B 1 76 ? -14.656 -27.438 2.135 1 72.56 76 TYR B O 1
ATOM 3265 N N . PHE B 1 77 ? -13.531 -27.719 4.078 1 82.19 77 PHE B N 1
ATOM 3266 C CA . PHE B 1 77 ? -12.422 -28.359 3.383 1 82.19 77 PHE B CA 1
ATOM 3267 C C . PHE B 1 77 ? -12.844 -29.719 2.83 1 82.19 77 PHE B C 1
ATOM 3269 O O . PHE B 1 77 ? -12.609 -30.016 1.656 1 82.19 77 PHE B O 1
ATOM 3276 N N . ASN B 1 78 ? -13.5 -30.375 3.727 1 79.69 78 ASN B N 1
ATOM 3277 C CA . ASN B 1 78 ? -13.891 -31.719 3.34 1 79.69 78 ASN B CA 1
ATOM 3278 C C . ASN B 1 78 ? -14.914 -31.703 2.203 1 79.69 78 ASN B C 1
ATOM 3280 O O . ASN B 1 78 ? -14.828 -32.5 1.272 1 79.69 78 ASN B O 1
ATOM 3284 N N . GLU B 1 79 ? -15.766 -30.781 2.383 1 80.81 79 GLU B N 1
ATOM 3285 C CA . GLU B 1 79 ? -16.766 -30.672 1.328 1 80.81 79 GLU B CA 1
ATOM 3286 C C . GLU B 1 79 ? -16.125 -30.297 -0.006 1 80.81 79 GLU B C 1
ATOM 3288 O O . GLU B 1 79 ? -16.453 -30.875 -1.043 1 80.81 79 GLU B O 1
ATOM 3293 N N . MET B 1 80 ? -15.25 -29.406 0.051 1 81.06 80 MET B N 1
ATOM 3294 C CA . MET B 1 80 ? -14.57 -28.969 -1.163 1 81.06 80 MET B CA 1
ATOM 3295 C C . MET B 1 80 ? -13.734 -30.094 -1.763 1 81.06 80 MET B C 1
ATOM 3297 O O . MET B 1 80 ? -13.781 -30.328 -2.971 1 81.06 80 MET B O 1
ATOM 3301 N N . VAL B 1 81 ? -13.07 -30.781 -0.91 1 81.94 81 VAL B N 1
ATOM 3302 C CA . VAL B 1 81 ? -12.219 -31.891 -1.35 1 81.94 81 VAL B CA 1
ATOM 3303 C C . VAL B 1 81 ? -13.07 -33 -1.967 1 81.94 81 VAL B C 1
ATOM 3305 O O . VAL B 1 81 ? -12.727 -33.531 -3.02 1 81.94 81 VAL B O 1
ATOM 3308 N N . ASN B 1 82 ? -14.133 -33.188 -1.306 1 81.56 82 ASN B N 1
ATOM 3309 C CA . ASN B 1 82 ? -15.039 -34.219 -1.829 1 81.56 82 ASN B CA 1
ATOM 3310 C C . ASN B 1 82 ? -15.625 -33.812 -3.178 1 81.56 82 ASN B C 1
ATOM 3312 O O . ASN B 1 82 ? -15.75 -34.625 -4.082 1 81.56 82 ASN B O 1
ATOM 3316 N N . GLU B 1 83 ? -15.961 -32.625 -3.254 1 82.25 83 GLU B N 1
ATOM 3317 C CA . GLU B 1 83 ? -16.469 -32.094 -4.516 1 82.25 83 GLU B CA 1
ATOM 3318 C C . GLU B 1 83 ? -15.438 -32.25 -5.633 1 82.25 83 GLU B C 1
ATOM 3320 O O . GLU B 1 83 ? -15.789 -32.625 -6.754 1 82.25 83 GLU B O 1
ATOM 3325 N N . ILE B 1 84 ? -14.281 -31.953 -5.301 1 80.81 84 ILE B N 1
ATOM 3326 C CA . ILE B 1 84 ? -13.195 -32 -6.277 1 80.81 84 ILE B CA 1
ATOM 3327 C C . ILE B 1 84 ? -12.953 -33.469 -6.688 1 80.81 84 ILE B C 1
ATOM 3329 O O . ILE B 1 84 ? -12.82 -33.75 -7.879 1 80.81 84 ILE B O 1
ATOM 3333 N N . LYS B 1 85 ? -12.953 -34.344 -5.727 1 78.19 85 LYS B N 1
ATOM 3334 C CA . LYS B 1 85 ? -12.719 -35.75 -5.992 1 78.19 85 LYS B CA 1
ATOM 3335 C C . LYS B 1 85 ? -13.836 -36.344 -6.852 1 78.19 85 LYS B C 1
ATOM 3337 O O . LYS B 1 85 ? -13.578 -37.156 -7.746 1 78.19 85 LYS B O 1
ATOM 3342 N N . ASN B 1 86 ? -14.992 -35.938 -6.508 1 80.88 86 ASN B N 1
ATOM 3343 C CA . ASN B 1 86 ? -16.141 -36.438 -7.25 1 80.88 86 ASN B CA 1
ATOM 3344 C C . ASN B 1 86 ? -16.156 -35.938 -8.688 1 80.88 86 ASN B C 1
ATOM 3346 O O . ASN B 1 86 ? -16.531 -36.656 -9.609 1 80.88 86 ASN B O 1
ATOM 3350 N N . LYS B 1 87 ? -15.875 -34.688 -8.75 1 78.31 87 LYS B N 1
ATOM 3351 C CA . LYS B 1 87 ? -15.914 -34.031 -10.062 1 78.31 87 LYS B CA 1
ATOM 3352 C C . LYS B 1 87 ? -14.797 -34.531 -10.961 1 78.31 87 LYS B C 1
ATOM 3354 O O . LYS B 1 87 ? -14.977 -34.656 -12.172 1 78.31 87 LYS B O 1
ATOM 3359 N N . TYR B 1 88 ? -13.719 -34.688 -10.305 1 70.88 88 TYR B N 1
ATOM 3360 C CA . TYR B 1 88 ? -12.57 -35.031 -11.125 1 70.88 88 TYR B CA 1
ATOM 3361 C C . TYR B 1 88 ? -12.148 -36.469 -10.867 1 70.88 88 TYR B C 1
ATOM 3363 O O . TYR B 1 88 ? -11.109 -36.938 -11.367 1 70.88 88 TYR B O 1
ATOM 3371 N N . LYS B 1 89 ? -13.367 -37.469 -10.938 1 58.66 89 LYS B N 1
ATOM 3372 C CA . LYS B 1 89 ? -13.398 -38.906 -10.75 1 58.66 89 LYS B CA 1
ATOM 3373 C C . LYS B 1 89 ? -12.023 -39.438 -10.359 1 58.66 89 LYS B C 1
ATOM 3375 O O . LYS B 1 89 ? -11.086 -38.656 -10.172 1 58.66 89 LYS B O 1
ATOM 3380 N N . SER B 1 90 ? -11.633 -40.688 -10.789 1 49.16 90 SER B N 1
ATOM 3381 C CA . SER B 1 90 ? -10.859 -41.906 -10.633 1 49.16 90 SER B CA 1
ATOM 3382 C C . SER B 1 90 ? -9.367 -41.625 -10.523 1 49.16 90 SER B C 1
ATOM 3384 O O . SER B 1 90 ? -8.633 -42.344 -9.859 1 49.16 90 SER B O 1
ATOM 3386 N N . ASN B 1 91 ? -8.688 -41.062 -11.547 1 47.97 91 ASN B N 1
ATOM 3387 C CA . ASN B 1 91 ? -7.312 -41.312 -11.961 1 47.97 91 ASN B CA 1
ATOM 3388 C C . ASN B 1 91 ? -6.348 -40.344 -11.25 1 47.97 91 ASN B C 1
ATOM 3390 O O . ASN B 1 91 ? -5.172 -40.281 -11.602 1 47.97 91 ASN B O 1
ATOM 3394 N N . ILE B 1 92 ? -6.844 -39.312 -10.391 1 58.09 92 ILE B N 1
ATOM 3395 C CA . ILE B 1 92 ? -5.801 -38.312 -10.172 1 58.09 92 ILE B CA 1
ATOM 3396 C C . ILE B 1 92 ? -5.254 -38.438 -8.75 1 58.09 92 ILE B C 1
ATOM 3398 O O . ILE B 1 92 ? -6.016 -38.438 -7.781 1 58.09 92 ILE B O 1
ATOM 3402 N N . ASN B 1 93 ? -4.176 -39.062 -8.57 1 78.38 93 ASN B N 1
ATOM 3403 C CA . ASN B 1 93 ? -3.367 -39.125 -7.359 1 78.38 93 ASN B CA 1
ATOM 3404 C C . ASN B 1 93 ? -3.068 -37.75 -6.809 1 78.38 93 ASN B C 1
ATOM 3406 O O . ASN B 1 93 ? -1.917 -37.312 -6.809 1 78.38 93 ASN B O 1
ATOM 3410 N N . LEU B 1 94 ? -4.227 -37 -6.48 1 88.5 94 LEU B N 1
ATOM 3411 C CA . LEU B 1 94 ? -4.043 -35.656 -5.91 1 88.5 94 LEU B CA 1
ATOM 3412 C C . LEU B 1 94 ? -4.035 -35.719 -4.387 1 88.5 94 LEU B C 1
ATOM 3414 O O . LEU B 1 94 ? -4.801 -36.469 -3.787 1 88.5 94 LEU B O 1
ATOM 3418 N N . LYS B 1 95 ? -3.225 -35.031 -3.785 1 91.69 95 LYS B N 1
ATOM 3419 C CA . LYS B 1 95 ? -3.189 -34.844 -2.338 1 91.69 95 LYS B CA 1
ATOM 3420 C C . LYS B 1 95 ? -3.764 -33.469 -1.938 1 91.69 95 LYS B C 1
ATOM 3422 O O . LYS B 1 95 ? -3.512 -32.469 -2.602 1 91.69 95 LYS B O 1
ATOM 3427 N N . PHE B 1 96 ? -4.613 -33.5 -0.925 1 92.5 96 PHE B N 1
ATOM 3428 C CA . PHE B 1 96 ? -5.168 -32.281 -0.328 1 92.5 96 PHE B CA 1
ATOM 3429 C C . PHE B 1 96 ? -4.742 -32.156 1.128 1 92.5 96 PHE B C 1
ATOM 3431 O O . PHE B 1 96 ? -5.117 -32.969 1.968 1 92.5 96 PHE B O 1
ATOM 3438 N N . LEU B 1 97 ? -3.91 -31.219 1.402 1 93.81 97 LEU B N 1
ATOM 3439 C CA . LEU B 1 97 ? -3.484 -30.938 2.77 1 93.81 97 LEU B CA 1
ATOM 3440 C C . LEU B 1 97 ? -4.156 -29.688 3.307 1 93.81 97 LEU B C 1
ATOM 3442 O O . LEU B 1 97 ? -3.965 -28.594 2.766 1 93.81 97 LEU B O 1
ATOM 3446 N N . SER B 1 98 ? -4.977 -29.844 4.305 1 93.06 98 SER B N 1
ATOM 3447 C CA . SER B 1 98 ? -5.699 -28.719 4.887 1 93.06 98 SER B CA 1
ATOM 3448 C C . SER B 1 98 ? -5.008 -28.203 6.148 1 93.06 98 SER B C 1
ATOM 3450 O O . SER B 1 98 ? -4.641 -29 7.023 1 93.06 98 SER B O 1
ATOM 3452 N N . ILE B 1 99 ? -4.773 -26.953 6.188 1 94.75 99 ILE B N 1
ATOM 3453 C CA . ILE B 1 99 ? -4.211 -26.297 7.367 1 94.75 99 ILE B CA 1
ATOM 3454 C C . ILE B 1 99 ? -5.195 -25.266 7.902 1 94.75 99 ILE B C 1
ATOM 3456 O O . ILE B 1 99 ? -5.414 -24.219 7.273 1 94.75 99 ILE B O 1
ATOM 3460 N N . LYS B 1 100 ? -5.859 -25.594 9.008 1 94.31 100 LYS B N 1
ATOM 3461 C CA . LYS B 1 100 ? -6.715 -24.625 9.695 1 94.31 100 LYS B CA 1
ATOM 3462 C C . LYS B 1 100 ? -5.879 -23.609 10.453 1 94.31 100 LYS B C 1
ATOM 3464 O O . LYS B 1 100 ? -5.219 -23.938 11.438 1 94.31 100 LYS B O 1
ATOM 3469 N N . LEU B 1 101 ? -5.91 -22.359 9.961 1 95.19 101 LEU B N 1
ATOM 3470 C CA . LEU B 1 101 ? -5.055 -21.328 10.531 1 95.19 101 LEU B CA 1
ATOM 3471 C C . LEU B 1 101 ? -5.664 -19.938 10.336 1 95.19 101 LEU B C 1
ATOM 3473 O O . LEU B 1 101 ? -6.109 -19.609 9.234 1 95.19 101 LEU B O 1
ATOM 3477 N N . ASP B 1 102 ? -5.723 -19.188 11.391 1 95.12 102 ASP B N 1
ATOM 3478 C CA . ASP B 1 102 ? -6.172 -17.797 11.336 1 95.12 102 ASP B CA 1
ATOM 3479 C C . ASP B 1 102 ? -5.02 -16.859 10.977 1 95.12 102 ASP B C 1
ATOM 3481 O O . ASP B 1 102 ? -4.215 -16.5 11.836 1 95.12 102 ASP B O 1
ATOM 3485 N N . LEU B 1 103 ? -5.043 -16.406 9.766 1 95.56 103 LEU B N 1
ATOM 3486 C CA . LEU B 1 103 ? -3.918 -15.633 9.242 1 95.56 103 LEU B CA 1
ATOM 3487 C C . LEU B 1 103 ? -3.99 -14.188 9.703 1 95.56 103 LEU B C 1
ATOM 3489 O O . LEU B 1 103 ? -3.123 -13.375 9.359 1 95.56 103 LEU B O 1
ATOM 3493 N N . THR B 1 104 ? -5.016 -13.805 10.5 1 93.94 104 THR B N 1
ATOM 3494 C CA . THR B 1 104 ? -5.074 -12.477 11.102 1 93.94 104 THR B CA 1
ATOM 3495 C C . THR B 1 104 ? -4.172 -12.406 12.336 1 93.94 104 THR B C 1
ATOM 3497 O O . THR B 1 104 ? -3.902 -11.32 12.852 1 93.94 104 THR B O 1
ATOM 3500 N N . LYS B 1 105 ? -3.756 -13.547 12.812 1 94 105 LYS B N 1
ATOM 3501 C CA . LYS B 1 105 ? -2.955 -13.609 14.031 1 94 105 LYS B CA 1
ATOM 3502 C C . LYS B 1 105 ? -1.479 -13.359 13.734 1 94 105 LYS B C 1
ATOM 3504 O O . LYS B 1 105 ? -0.966 -13.812 12.703 1 94 105 LYS B O 1
ATOM 3509 N N . PRO B 1 106 ? -0.928 -12.773 14.812 1 87.81 106 PRO B N 1
ATOM 3510 C CA . PRO B 1 106 ? 0.521 -12.633 14.656 1 87.81 106 PRO B CA 1
ATOM 3511 C C . PRO B 1 106 ? 1.241 -13.977 14.578 1 87.81 106 PRO B C 1
ATOM 3513 O O . PRO B 1 106 ? 0.798 -14.953 15.188 1 87.81 106 PRO B O 1
ATOM 3516 N N . GLU B 1 107 ? 2.211 -14.258 13.836 1 91.88 107 GLU B N 1
ATOM 3517 C CA . GLU B 1 107 ? 3.066 -15.438 13.719 1 91.88 107 GLU B CA 1
ATOM 3518 C C . GLU B 1 107 ? 2.367 -16.547 12.953 1 91.88 107 GLU B C 1
ATOM 3520 O O . GLU B 1 107 ? 2.838 -17.688 12.938 1 91.88 107 GLU B O 1
ATOM 3525 N N . SER B 1 108 ? 1.14 -16.297 12.469 1 95.75 108 SER B N 1
ATOM 3526 C CA . SER B 1 108 ? 0.377 -17.297 11.727 1 95.75 108 SER B CA 1
ATOM 3527 C C . SER B 1 108 ? 1.209 -17.906 10.609 1 95.75 108 SER B C 1
ATOM 3529 O O . SER B 1 108 ? 1.177 -19.125 10.398 1 95.75 108 SER B O 1
ATOM 3531 N N . VAL B 1 109 ? 2.037 -17.141 9.93 1 97.38 109 VAL B N 1
ATOM 3532 C CA . VAL B 1 109 ? 2.828 -17.641 8.812 1 97.38 109 VAL B CA 1
ATOM 3533 C C . VAL B 1 109 ? 3.945 -18.547 9.336 1 97.38 109 VAL B C 1
ATOM 3535 O O . VAL B 1 109 ? 4.289 -19.547 8.703 1 97.38 109 VAL B O 1
ATOM 3538 N N . LYS B 1 110 ? 4.508 -18.219 10.477 1 96.88 110 LYS B N 1
ATOM 3539 C CA . LYS B 1 110 ? 5.504 -19.094 11.094 1 96.88 110 LYS B CA 1
ATOM 3540 C C . LYS B 1 110 ? 4.906 -20.453 11.414 1 96.88 110 LYS B C 1
ATOM 3542 O O . LYS B 1 110 ? 5.547 -21.484 11.188 1 96.88 110 LYS B O 1
ATOM 3547 N N . GLU B 1 111 ? 3.715 -20.438 11.945 1 97.81 111 GLU B N 1
ATOM 3548 C CA . GLU B 1 111 ? 3.006 -21.688 12.227 1 97.81 111 GLU B CA 1
ATOM 3549 C C . GLU B 1 111 ? 2.746 -22.469 10.945 1 97.81 111 GLU B C 1
ATOM 3551 O O . GLU B 1 111 ? 2.887 -23.688 10.922 1 97.81 111 GLU B O 1
ATOM 3556 N N . LEU B 1 112 ? 2.367 -21.75 9.898 1 98.12 112 LEU B N 1
ATOM 3557 C CA . LEU B 1 112 ? 2.127 -22.359 8.602 1 98.12 112 LEU B CA 1
ATOM 3558 C C . LEU B 1 112 ? 3.389 -23.047 8.086 1 98.12 112 LEU B C 1
ATOM 3560 O O . LEU B 1 112 ? 3.338 -24.188 7.613 1 98.12 112 LEU B O 1
ATOM 3564 N N . ILE B 1 113 ? 4.535 -22.406 8.188 1 97.88 113 ILE B N 1
ATOM 3565 C CA . ILE B 1 113 ? 5.812 -22.922 7.723 1 97.88 113 ILE B CA 1
ATOM 3566 C C . ILE B 1 113 ? 6.191 -24.172 8.531 1 97.88 113 ILE B C 1
ATOM 3568 O O . ILE B 1 113 ? 6.688 -25.156 7.98 1 97.88 113 ILE B O 1
ATOM 3572 N N . LEU B 1 114 ? 5.922 -24.109 9.812 1 98.06 114 LEU B N 1
ATOM 3573 C CA . LEU B 1 114 ? 6.195 -25.25 10.664 1 98.06 114 LEU B CA 1
ATOM 3574 C C . LEU B 1 114 ? 5.375 -26.469 10.227 1 98.06 114 LEU B C 1
ATOM 3576 O O . LEU B 1 114 ? 5.883 -27.578 10.195 1 98.06 114 LEU B O 1
ATOM 3580 N N . LYS B 1 115 ? 4.152 -26.219 9.891 1 97.88 115 LYS B N 1
ATOM 3581 C CA . LYS B 1 115 ? 3.297 -27.297 9.406 1 97.88 115 LYS B CA 1
ATOM 3582 C C . LYS B 1 115 ? 3.822 -27.875 8.094 1 97.88 115 LYS B C 1
ATOM 3584 O O . LYS B 1 115 ? 3.781 -29.094 7.879 1 97.88 115 LYS B O 1
ATOM 3589 N N . LEU B 1 116 ? 4.266 -27.031 7.207 1 98.38 116 LEU B N 1
ATOM 3590 C CA . LEU B 1 116 ? 4.848 -27.484 5.949 1 98.38 116 LEU B CA 1
ATOM 3591 C C . LEU B 1 116 ? 6.074 -28.359 6.199 1 98.38 116 LEU B C 1
ATOM 3593 O O . LEU B 1 116 ? 6.258 -29.391 5.543 1 98.38 116 LEU B O 1
ATOM 3597 N N . LYS B 1 117 ? 6.871 -27.938 7.145 1 98.06 117 LYS B N 1
ATOM 3598 C CA . LYS B 1 117 ? 8.062 -28.703 7.5 1 98.06 117 LYS B CA 1
ATOM 3599 C C . LYS B 1 117 ? 7.68 -30.078 8.062 1 98.06 117 LYS B C 1
ATOM 3601 O O . LYS B 1 117 ? 8.367 -31.062 7.824 1 98.06 117 LYS B O 1
ATOM 3606 N N . GLU B 1 118 ? 6.617 -30.047 8.82 1 98.19 118 GLU B N 1
ATOM 3607 C CA . GLU B 1 118 ? 6.109 -31.312 9.344 1 98.19 118 GLU B CA 1
ATOM 3608 C C . GLU B 1 118 ? 5.668 -32.25 8.211 1 98.19 118 GLU B C 1
ATOM 3610 O O . GLU B 1 118 ? 5.965 -33.438 8.234 1 98.19 118 GLU B O 1
ATOM 3615 N N . PHE B 1 119 ? 4.965 -31.688 7.25 1 97.88 119 PHE B N 1
ATOM 3616 C CA . PHE B 1 119 ? 4.547 -32.5 6.102 1 97.88 119 PHE B CA 1
ATOM 3617 C C . PHE B 1 119 ? 5.75 -33.062 5.379 1 97.88 119 PHE B C 1
ATOM 3619 O O . PHE B 1 119 ? 5.715 -34.219 4.93 1 97.88 119 PHE B O 1
ATOM 3626 N N . GLU B 1 120 ? 6.785 -32.281 5.227 1 97.75 120 GLU B N 1
ATOM 3627 C CA . GLU B 1 120 ? 7.992 -32.75 4.551 1 97.75 120 GLU B CA 1
ATOM 3628 C C . GLU B 1 120 ? 8.688 -33.844 5.359 1 97.75 120 GLU B C 1
ATOM 3630 O O . GLU B 1 120 ? 9.125 -34.875 4.797 1 97.75 120 GLU B O 1
ATOM 3635 N N . SER B 1 121 ? 8.758 -33.625 6.68 1 97.69 121 SER B N 1
ATOM 3636 C CA . SER B 1 121 ? 9.383 -34.594 7.555 1 97.69 121 SER B CA 1
ATOM 3637 C C . SER B 1 121 ? 8.648 -35.938 7.5 1 97.69 121 SER B C 1
ATOM 3639 O O . SER B 1 121 ? 9.266 -37 7.598 1 97.69 121 SER B O 1
ATOM 3641 N N . ASN B 1 122 ? 7.398 -35.906 7.27 1 97.62 122 ASN B N 1
ATOM 3642 C CA . ASN B 1 122 ? 6.562 -37.094 7.199 1 97.62 122 ASN B CA 1
ATOM 3643 C C . ASN B 1 122 ? 6.488 -37.656 5.777 1 97.62 122 ASN B C 1
ATOM 3645 O O . ASN B 1 122 ? 5.648 -38.5 5.48 1 97.62 122 ASN B O 1
ATOM 3649 N N . LYS B 1 123 ? 7.238 -37.031 4.883 1 96.62 123 LYS B N 1
ATOM 3650 C CA . LYS B 1 123 ? 7.406 -37.469 3.504 1 96.62 123 LYS B CA 1
ATOM 3651 C C . LYS B 1 123 ? 6.098 -37.375 2.725 1 96.62 123 LYS B C 1
ATOM 3653 O O . LYS B 1 123 ? 5.812 -38.188 1.851 1 96.62 123 LYS B O 1
ATOM 3658 N N . ILE B 1 124 ? 5.359 -36.406 3.121 1 95.56 124 ILE B N 1
ATOM 3659 C CA . ILE B 1 124 ? 4.094 -36.156 2.441 1 95.56 124 ILE B CA 1
ATOM 3660 C C . ILE B 1 124 ? 4.328 -35.312 1.195 1 95.56 124 ILE B C 1
ATOM 3662 O O . ILE B 1 124 ? 3.674 -35.5 0.168 1 95.56 124 ILE B O 1
ATOM 3666 N N . LEU B 1 125 ? 5.25 -34.375 1.354 1 95.12 125 LEU B N 1
ATOM 3667 C CA . LEU B 1 125 ? 5.652 -33.5 0.254 1 95.12 125 LEU B CA 1
ATOM 3668 C C . LEU B 1 125 ? 7.07 -32.969 0.462 1 95.12 125 LEU B C 1
ATOM 3670 O O . LEU B 1 125 ? 7.66 -33.188 1.527 1 95.12 125 LEU B O 1
ATOM 3674 N N . LYS B 1 126 ? 7.617 -32.469 -0.56 1 95.38 126 LYS B N 1
ATOM 3675 C CA . LYS B 1 126 ? 8.828 -31.672 -0.458 1 95.38 126 LYS B CA 1
ATOM 3676 C C . LYS B 1 126 ? 8.523 -30.188 -0.663 1 95.38 126 LYS B C 1
ATOM 3678 O O . LYS B 1 126 ? 7.871 -29.812 -1.64 1 95.38 126 LYS B O 1
ATOM 3683 N N . ILE B 1 127 ? 9.008 -29.391 0.193 1 96.69 127 ILE B N 1
ATOM 3684 C CA . ILE B 1 127 ? 8.703 -27.969 0.169 1 96.69 127 ILE B CA 1
ATOM 3685 C C . ILE B 1 127 ? 9.195 -27.359 -1.141 1 96.69 127 ILE B C 1
ATOM 3687 O O . ILE B 1 127 ? 8.539 -26.484 -1.712 1 96.69 127 ILE B O 1
ATOM 3691 N N . ASN B 1 128 ? 10.305 -27.844 -1.631 1 93.56 128 ASN B N 1
ATOM 3692 C CA . ASN B 1 128 ? 10.875 -27.328 -2.865 1 93.56 128 ASN B CA 1
ATOM 3693 C C . ASN B 1 128 ? 9.977 -27.609 -4.066 1 93.56 128 ASN B C 1
ATOM 3695 O O . ASN B 1 128 ? 10.188 -27.047 -5.145 1 93.56 128 ASN B O 1
ATOM 3699 N N . GLU B 1 129 ? 8.977 -28.453 -3.912 1 94.06 129 GLU B N 1
ATOM 3700 C CA . GLU B 1 129 ? 8.078 -28.797 -5.004 1 94.06 129 GLU B CA 1
ATOM 3701 C C . GLU B 1 129 ? 6.875 -27.844 -5.043 1 94.06 129 GLU B C 1
ATOM 3703 O O . GLU B 1 129 ? 6.141 -27.812 -6.035 1 94.06 129 GLU B O 1
ATOM 3708 N N . ILE B 1 130 ? 6.68 -27.094 -4.004 1 97.31 130 ILE B N 1
ATOM 3709 C CA . ILE B 1 130 ? 5.621 -26.094 -3.992 1 97.31 130 ILE B CA 1
ATOM 3710 C C . ILE B 1 130 ? 6.047 -24.875 -4.816 1 97.31 130 ILE B C 1
ATOM 3712 O O . ILE B 1 130 ? 6.781 -24.016 -4.328 1 97.31 130 ILE B O 1
ATOM 3716 N N . ARG B 1 131 ? 5.555 -24.812 -6.043 1 97.19 131 ARG B N 1
ATOM 3717 C CA . ARG B 1 131 ? 6.055 -23.781 -6.953 1 97.19 131 ARG B CA 1
ATOM 3718 C C . ARG B 1 131 ? 4.938 -22.844 -7.383 1 97.19 131 ARG B C 1
ATOM 3720 O O . ARG B 1 131 ? 5.152 -21.938 -8.203 1 97.19 131 ARG B O 1
ATOM 3727 N N . ILE B 1 132 ? 3.732 -23.094 -6.855 1 98.56 132 ILE B N 1
ATOM 3728 C CA . ILE B 1 132 ? 2.578 -22.25 -7.148 1 98.56 132 ILE B CA 1
ATOM 3729 C C . ILE B 1 132 ? 2.016 -21.672 -5.852 1 98.56 132 ILE B C 1
ATOM 3731 O O . ILE B 1 132 ? 1.548 -22.422 -4.984 1 98.56 132 ILE B O 1
ATOM 3735 N N . LEU B 1 133 ? 2.098 -20.359 -5.691 1 98.81 133 LEU B N 1
ATOM 3736 C CA . LEU B 1 133 ? 1.634 -19.688 -4.488 1 98.81 133 LEU B CA 1
ATOM 3737 C C . LEU B 1 133 ? 0.515 -18.703 -4.816 1 98.81 133 LEU B C 1
ATOM 3739 O O . LEU B 1 133 ? 0.72 -17.75 -5.578 1 98.81 133 LEU B O 1
ATOM 3743 N N . PHE B 1 134 ? -0.672 -18.969 -4.289 1 98.81 134 PHE B N 1
ATOM 3744 C CA . PHE B 1 134 ? -1.773 -18.016 -4.355 1 98.81 134 PHE B CA 1
ATOM 3745 C C . PHE B 1 134 ? -1.931 -17.281 -3.027 1 98.81 134 PHE B C 1
ATOM 3747 O O . PHE B 1 134 ? -2.445 -17.828 -2.059 1 98.81 134 PHE B O 1
ATOM 3754 N N . ASN B 1 135 ? -1.471 -16.062 -2.984 1 98.56 135 ASN B N 1
ATOM 3755 C CA . ASN B 1 135 ? -1.813 -15.156 -1.9 1 98.56 135 ASN B CA 1
ATOM 3756 C C . ASN B 1 135 ? -3.215 -14.578 -2.076 1 98.56 135 ASN B C 1
ATOM 3758 O O . ASN B 1 135 ? -3.375 -13.484 -2.625 1 98.56 135 ASN B O 1
ATOM 3762 N N . ASN B 1 136 ? -4.191 -15.289 -1.543 1 97.38 136 ASN B N 1
ATOM 3763 C CA . ASN B 1 136 ? -5.582 -14.961 -1.852 1 97.38 136 ASN B CA 1
ATOM 3764 C C . ASN B 1 136 ? -6.348 -14.547 -0.601 1 97.38 136 ASN B C 1
ATOM 3766 O O . ASN B 1 136 ? -7.43 -13.961 -0.697 1 97.38 136 ASN B O 1
ATOM 3770 N N . VAL B 1 137 ? -5.781 -14.789 0.563 1 93.5 137 VAL B N 1
ATOM 3771 C CA . VAL B 1 137 ? -6.504 -14.516 1.803 1 93.5 137 VAL B CA 1
ATOM 3772 C C . VAL B 1 137 ? -6.809 -13.023 1.901 1 93.5 137 VAL B C 1
ATOM 3774 O O . VAL B 1 137 ? -6 -12.188 1.489 1 93.5 137 VAL B O 1
ATOM 3777 N N . GLY B 1 138 ? -7.934 -12.734 2.369 1 90.44 138 GLY B N 1
ATOM 3778 C CA . GLY B 1 138 ? -8.336 -11.359 2.613 1 90.44 138 GLY B CA 1
ATOM 3779 C C . GLY B 1 138 ? -9.297 -11.219 3.777 1 90.44 138 GLY B C 1
ATOM 3780 O O . GLY B 1 138 ? -10.078 -12.133 4.059 1 90.44 138 GLY B O 1
ATOM 3781 N N . TYR B 1 139 ? -9.211 -10.195 4.43 1 86.69 139 TYR B N 1
ATOM 3782 C CA . TYR B 1 139 ? -10.062 -9.82 5.555 1 86.69 139 TYR B CA 1
ATOM 3783 C C . TYR B 1 139 ? -10.445 -8.344 5.48 1 86.69 139 TYR B C 1
ATOM 3785 O O . TYR B 1 139 ? -9.578 -7.477 5.359 1 86.69 139 TYR B O 1
ATOM 3793 N N . VAL B 1 140 ? -11.789 -8.07 5.414 1 85.19 140 VAL B N 1
ATOM 3794 C CA . VAL B 1 140 ? -12.227 -6.684 5.32 1 85.19 140 VAL B CA 1
ATOM 3795 C C . VAL B 1 140 ? -13.289 -6.402 6.383 1 85.19 140 VAL B C 1
ATOM 3797 O O . VAL B 1 140 ? -14.141 -7.246 6.648 1 85.19 140 VAL B O 1
ATOM 3800 N N . THR B 1 141 ? -13.078 -5.391 7.07 1 78.56 141 THR B N 1
ATOM 3801 C CA . THR B 1 141 ? -14.133 -4.797 7.887 1 78.56 141 THR B CA 1
ATOM 3802 C C . THR B 1 141 ? -14.508 -3.414 7.363 1 78.56 141 THR B C 1
ATOM 3804 O O . THR B 1 141 ? -13.641 -2.643 6.953 1 78.56 141 THR B O 1
ATOM 3807 N N . MET B 1 142 ? -15.766 -3.242 7.188 1 79.06 142 MET B N 1
ATOM 3808 C CA . MET B 1 142 ? -16.234 -1.923 6.773 1 79.06 142 MET B CA 1
ATOM 3809 C C . MET B 1 142 ? -16.641 -1.087 7.977 1 79.06 142 MET B C 1
ATOM 3811 O O . MET B 1 142 ? -17.625 -1.417 8.664 1 79.06 142 MET B O 1
ATOM 3815 N N . GLU B 1 143 ? -15.898 -0.196 8.297 1 81.12 143 GLU B N 1
ATOM 3816 C CA . GLU B 1 143 ? -16.125 0.722 9.406 1 81.12 143 GLU B CA 1
ATOM 3817 C C . GLU B 1 143 ? -15.375 2.031 9.219 1 81.12 143 GLU B C 1
ATOM 3819 O O . GLU B 1 143 ? -14.391 2.078 8.477 1 81.12 143 GLU B O 1
ATOM 3824 N N . GLY B 1 144 ? -15.945 3.066 9.844 1 85.06 144 GLY B N 1
ATOM 3825 C CA . GLY B 1 144 ? -15.195 4.312 9.859 1 85.06 144 GLY B CA 1
ATOM 3826 C C . GLY B 1 144 ? -13.828 4.168 10.5 1 85.06 144 GLY B C 1
ATOM 3827 O O . GLY B 1 144 ? -13.641 3.365 11.414 1 85.06 144 GLY B O 1
ATOM 3828 N N . PHE B 1 145 ? -12.883 4.953 9.992 1 90.56 145 PHE B N 1
ATOM 3829 C CA . PHE B 1 145 ? -11.508 4.871 10.477 1 90.56 145 PHE B CA 1
ATOM 3830 C C . PHE B 1 145 ? -11.453 5.102 11.984 1 90.56 145 PHE B C 1
ATOM 3832 O O . PHE B 1 145 ? -10.664 4.469 12.688 1 90.56 145 PHE B O 1
ATOM 3839 N N . ASN B 1 146 ? -12.32 5.91 12.43 1 88.25 146 ASN B N 1
ATOM 3840 C CA . ASN B 1 146 ? -12.336 6.246 13.852 1 88.25 146 ASN B CA 1
ATOM 3841 C C . ASN B 1 146 ? -13.086 5.199 14.672 1 88.25 146 ASN B C 1
ATOM 3843 O O . ASN B 1 146 ? -13.039 5.215 15.898 1 88.25 146 ASN B O 1
ATOM 3847 N N . GLN B 1 147 ? -13.727 4.285 14.023 1 85.44 147 GLN B N 1
ATOM 3848 C CA . GLN B 1 147 ? -14.578 3.318 14.719 1 85.44 147 GLN B CA 1
ATOM 3849 C C . GLN B 1 147 ? -13.797 2.049 15.055 1 85.44 147 GLN B C 1
ATOM 3851 O O . GLN B 1 147 ? -14.312 1.158 15.734 1 85.44 147 GLN B O 1
ATOM 3856 N N . THR B 1 148 ? -12.648 2.012 14.547 1 83.81 148 THR B N 1
ATOM 3857 C CA . THR B 1 148 ? -11.789 0.865 14.82 1 83.81 148 THR B CA 1
ATOM 3858 C C . THR B 1 148 ? -10.477 1.314 15.461 1 83.81 148 THR B C 1
ATOM 3860 O O . THR B 1 148 ? -10.031 2.441 15.242 1 83.81 148 THR B O 1
ATOM 3863 N N . SER B 1 149 ? -10.023 0.407 16.266 1 85.88 149 SER B N 1
ATOM 3864 C CA . SER B 1 149 ? -8.75 0.719 16.906 1 85.88 149 SER B CA 1
ATOM 3865 C C . SER B 1 149 ? -7.586 0.06 16.172 1 85.88 149 SER B C 1
ATOM 3867 O O . SER B 1 149 ? -7.777 -0.913 15.445 1 85.88 149 SER B O 1
ATOM 3869 N N . TYR B 1 150 ? -6.445 0.593 16.375 1 91.19 150 TYR B N 1
ATOM 3870 C CA . TYR B 1 150 ? -5.25 0.086 15.711 1 91.19 150 TYR B CA 1
ATOM 3871 C C . TYR B 1 150 ? -4.969 -1.355 16.125 1 91.19 150 TYR B C 1
ATOM 3873 O O . TYR B 1 150 ? -4.875 -2.24 15.266 1 91.19 150 TYR B O 1
ATOM 3881 N N . ASP B 1 151 ? -4.941 -1.655 17.438 1 86 151 ASP B N 1
ATOM 3882 C CA . ASP B 1 151 ? -4.477 -2.936 17.953 1 86 151 ASP B CA 1
ATOM 3883 C C . ASP B 1 151 ? -5.484 -4.047 17.672 1 86 151 ASP B C 1
ATOM 3885 O O . ASP B 1 151 ? -5.102 -5.184 17.391 1 86 151 ASP B O 1
ATOM 3889 N N . ASN B 1 152 ? -6.695 -3.734 17.625 1 80 152 ASN B N 1
ATOM 3890 C CA . ASN B 1 152 ? -7.711 -4.781 17.578 1 80 152 ASN B CA 1
ATOM 3891 C C . ASN B 1 152 ? -8.172 -5.039 16.141 1 80 152 ASN B C 1
ATOM 3893 O O . ASN B 1 152 ? -8.531 -6.164 15.797 1 80 152 ASN B O 1
ATOM 3897 N N . ASP B 1 153 ? -8.117 -4.012 15.336 1 89.25 153 ASP B N 1
ATOM 3898 C CA . ASP B 1 153 ? -8.781 -4.148 14.047 1 89.25 153 ASP B CA 1
ATOM 3899 C C . ASP B 1 153 ? -7.809 -3.859 12.898 1 89.25 153 ASP B C 1
ATOM 3901 O O . ASP B 1 153 ? -7.578 -4.715 12.039 1 89.25 153 ASP B O 1
ATOM 3905 N N . LYS B 1 154 ? -7.242 -2.783 12.977 1 94.19 154 LYS B N 1
ATOM 3906 C CA . LYS B 1 154 ? -6.453 -2.318 11.844 1 94.19 154 LYS B CA 1
ATOM 3907 C C . LYS B 1 154 ? -5.207 -3.184 11.648 1 94.19 154 LYS B C 1
ATOM 3909 O O . LYS B 1 154 ? -4.871 -3.549 10.516 1 94.19 154 LYS B O 1
ATOM 3914 N N . LEU B 1 155 ? -4.574 -3.529 12.781 1 93.88 155 LEU B N 1
ATOM 3915 C CA . LEU B 1 155 ? -3.387 -4.375 12.703 1 93.88 155 LEU B CA 1
ATOM 3916 C C . LEU B 1 155 ? -3.742 -5.762 12.18 1 93.88 155 LEU B C 1
ATOM 3918 O O . LEU B 1 155 ? -2.971 -6.363 11.43 1 93.88 155 LEU B O 1
ATOM 3922 N N . LYS B 1 156 ? -4.906 -6.281 12.555 1 93.81 156 LYS B N 1
ATOM 3923 C CA . LYS B 1 156 ? -5.371 -7.574 12.062 1 93.81 156 LYS B CA 1
ATOM 3924 C C . LYS B 1 156 ? -5.562 -7.551 10.547 1 93.81 156 LYS B C 1
ATOM 3926 O O . LYS B 1 156 ? -5.203 -8.508 9.859 1 93.81 156 LYS B O 1
ATOM 3931 N N . MET B 1 157 ? -6.094 -6.496 10.094 1 94.62 157 MET B N 1
ATOM 3932 C CA . MET B 1 157 ? -6.312 -6.332 8.656 1 94.62 157 MET B CA 1
ATOM 3933 C C . MET B 1 157 ? -4.988 -6.27 7.906 1 94.62 157 MET B C 1
ATOM 3935 O O . MET B 1 157 ? -4.832 -6.898 6.859 1 94.62 157 MET B O 1
ATOM 3939 N N . ILE B 1 158 ? -4.047 -5.523 8.492 1 96.94 158 ILE B N 1
ATOM 3940 C CA . ILE B 1 158 ? -2.742 -5.379 7.852 1 96.94 158 ILE B CA 1
ATOM 3941 C C . ILE B 1 158 ? -2.002 -6.715 7.883 1 96.94 158 ILE B C 1
ATOM 3943 O O . ILE B 1 158 ? -1.376 -7.109 6.898 1 96.94 158 ILE B O 1
ATOM 3947 N N . GLN B 1 159 ? -2.145 -7.41 8.992 1 96.31 159 GLN B N 1
ATOM 3948 C CA . GLN B 1 159 ? -1.527 -8.727 9.141 1 96.31 159 GLN B CA 1
ATOM 3949 C C . GLN B 1 159 ? -2.049 -9.695 8.086 1 96.31 159 GLN B C 1
ATOM 3951 O O . GLN B 1 159 ? -1.264 -10.328 7.375 1 96.31 159 GLN B O 1
ATOM 3956 N N . CYS B 1 160 ? -3.258 -9.773 7.934 1 96.38 160 CYS B N 1
ATOM 3957 C CA . CYS B 1 160 ? -3.9 -10.75 7.066 1 96.38 160 CYS B CA 1
ATOM 3958 C C . CYS B 1 160 ? -3.711 -10.398 5.598 1 96.38 160 CYS B C 1
ATOM 3960 O O . CYS B 1 160 ? -3.359 -11.25 4.785 1 96.38 160 CYS B O 1
ATOM 3962 N N . ASN B 1 161 ? -3.867 -9.133 5.324 1 96.5 161 ASN B N 1
ATOM 3963 C CA . ASN B 1 161 ? -3.949 -8.734 3.924 1 96.5 161 ASN B CA 1
ATOM 3964 C C . ASN B 1 161 ? -2.574 -8.398 3.355 1 96.5 161 ASN B C 1
ATOM 3966 O O . ASN B 1 161 ? -2.395 -8.359 2.137 1 96.5 161 ASN B O 1
ATOM 3970 N N . THR B 1 162 ? -1.61 -8.117 4.219 1 97.31 162 THR B N 1
ATOM 3971 C CA . THR B 1 162 ? -0.328 -7.648 3.709 1 97.31 162 THR B CA 1
ATOM 3972 C C . THR B 1 162 ? 0.816 -8.5 4.254 1 97.31 162 THR B C 1
ATOM 3974 O O . THR B 1 162 ? 1.506 -9.18 3.49 1 97.31 162 THR B O 1
ATOM 3977 N N . LEU B 1 163 ? 0.976 -8.539 5.555 1 97.31 163 LEU B N 1
ATOM 3978 C CA . LEU B 1 163 ? 2.154 -9.156 6.156 1 97.31 163 LEU B CA 1
ATOM 3979 C C . LEU B 1 163 ? 2.209 -10.648 5.84 1 97.31 163 LEU B C 1
ATOM 3981 O O . LEU B 1 163 ? 3.287 -11.195 5.605 1 97.31 163 LEU B O 1
ATOM 3985 N N . THR B 1 164 ? 1.047 -11.266 5.797 1 98 164 THR B N 1
ATOM 3986 C CA . THR B 1 164 ? 0.977 -12.68 5.469 1 98 164 THR B CA 1
ATOM 3987 C C . THR B 1 164 ? 1.524 -12.938 4.066 1 98 164 THR B C 1
ATOM 3989 O O . THR B 1 164 ? 2.355 -13.828 3.875 1 98 164 THR B O 1
ATOM 3992 N N . SER B 1 165 ? 1.132 -12.156 3.117 1 98.06 165 SER B N 1
ATOM 3993 C CA . SER B 1 165 ? 1.568 -12.32 1.734 1 98.06 165 SER B CA 1
ATOM 3994 C C . SER B 1 165 ? 3.062 -12.047 1.59 1 98.06 165 SER B C 1
ATOM 3996 O O . SER B 1 165 ? 3.758 -12.758 0.858 1 98.06 165 SER B O 1
ATOM 3998 N N . VAL B 1 166 ? 3.572 -11.039 2.275 1 98 166 VAL B N 1
ATOM 3999 C CA . VAL B 1 166 ? 4.988 -10.703 2.193 1 98 166 VAL B CA 1
ATOM 4000 C C . VAL B 1 166 ? 5.828 -11.836 2.766 1 98 166 VAL B C 1
ATOM 4002 O O . VAL B 1 166 ? 6.812 -12.266 2.15 1 98 166 VAL B O 1
ATOM 4005 N N . GLN B 1 167 ? 5.434 -12.32 3.908 1 97.69 167 GLN B N 1
ATOM 4006 C CA . GLN B 1 167 ? 6.207 -13.344 4.605 1 97.69 167 GLN B CA 1
ATOM 4007 C C . GLN B 1 167 ? 6.207 -14.664 3.83 1 97.69 167 GLN B C 1
ATOM 4009 O O . GLN B 1 167 ? 7.246 -15.312 3.691 1 97.69 167 GLN B O 1
ATOM 4014 N N . LEU B 1 168 ? 5.059 -15.047 3.297 1 97.88 168 LEU B N 1
ATOM 4015 C CA . LEU B 1 168 ? 4.973 -16.266 2.504 1 97.88 168 LEU B CA 1
ATOM 4016 C C . LEU B 1 168 ? 5.785 -16.141 1.219 1 97.88 168 LEU B C 1
ATOM 4018 O O . LEU B 1 168 ? 6.492 -17.078 0.829 1 97.88 168 LEU B O 1
ATOM 4022 N N . THR B 1 169 ? 5.629 -14.992 0.575 1 98.25 169 THR B N 1
ATOM 4023 C CA . THR B 1 169 ? 6.391 -14.742 -0.644 1 98.25 169 THR B CA 1
ATOM 4024 C C . THR B 1 169 ? 7.891 -14.789 -0.364 1 98.25 169 THR B C 1
ATOM 4026 O O . THR B 1 169 ? 8.648 -15.383 -1.127 1 98.25 169 THR B O 1
ATOM 4029 N N . ASP B 1 170 ? 8.273 -14.172 0.762 1 96.88 170 ASP B N 1
ATOM 4030 C CA . ASP B 1 170 ? 9.68 -14.188 1.141 1 96.88 170 ASP B CA 1
ATOM 4031 C C . ASP B 1 170 ? 10.195 -15.617 1.307 1 96.88 170 ASP B C 1
ATOM 4033 O O . ASP B 1 170 ? 11.258 -15.961 0.794 1 96.88 170 ASP B O 1
ATOM 4037 N N . TYR B 1 171 ? 9.445 -16.422 1.98 1 96.69 171 TYR B N 1
ATOM 4038 C CA . TYR B 1 171 ? 9.828 -17.812 2.273 1 96.69 171 TYR B CA 1
ATOM 4039 C C . TYR B 1 171 ? 10 -18.609 0.989 1 96.69 171 TYR B C 1
ATOM 4041 O O . TYR B 1 171 ? 11.055 -19.203 0.752 1 96.69 171 TYR B O 1
ATOM 4049 N N . PHE B 1 172 ? 9.062 -18.578 0.104 1 97.06 172 PHE B N 1
ATOM 4050 C CA . PHE B 1 172 ? 9.078 -19.406 -1.093 1 97.06 172 PHE B CA 1
ATOM 4051 C C . PHE B 1 172 ? 10.039 -18.828 -2.135 1 97.06 172 PHE B C 1
ATOM 4053 O O . PHE B 1 172 ? 10.727 -19.578 -2.83 1 97.06 172 PHE B O 1
ATOM 4060 N N . TYR B 1 173 ? 10.008 -17.5 -2.262 1 95.88 173 TYR B N 1
ATOM 4061 C CA . TYR B 1 173 ? 10.922 -16.859 -3.203 1 95.88 173 TYR B CA 1
ATOM 4062 C C . TYR B 1 173 ? 12.367 -17.266 -2.928 1 95.88 173 TYR B C 1
ATOM 4064 O O . TYR B 1 173 ? 13.102 -17.609 -3.85 1 95.88 173 TYR B O 1
ATOM 4072 N N . ARG B 1 174 ? 12.75 -17.328 -1.673 1 93.31 174 ARG B N 1
ATOM 4073 C CA . ARG B 1 174 ? 14.102 -17.703 -1.288 1 93.31 174 ARG B CA 1
ATOM 4074 C C . ARG B 1 174 ? 14.375 -19.172 -1.6 1 93.31 174 ARG B C 1
ATOM 4076 O O . ARG B 1 174 ? 15.422 -19.516 -2.152 1 93.31 174 ARG B O 1
ATOM 4083 N N . ILE B 1 175 ? 13.445 -19.984 -1.293 1 94.19 175 ILE B N 1
ATOM 4084 C CA . ILE B 1 175 ? 13.57 -21.422 -1.539 1 94.19 175 ILE B CA 1
ATOM 4085 C C . ILE B 1 175 ? 13.719 -21.672 -3.037 1 94.19 175 ILE B C 1
ATOM 4087 O O . ILE B 1 175 ? 14.547 -22.5 -3.455 1 94.19 175 ILE B O 1
ATOM 4091 N N . TRP B 1 176 ? 12.961 -20.922 -3.842 1 94.81 176 TRP B N 1
ATOM 4092 C CA . TRP B 1 176 ? 12.961 -21.125 -5.285 1 94.81 176 TRP B CA 1
ATOM 4093 C C . TRP B 1 176 ? 14.281 -20.672 -5.906 1 94.81 176 TRP B C 1
ATOM 4095 O O . TRP B 1 176 ? 14.781 -21.297 -6.844 1 94.81 176 TRP B O 1
ATOM 4105 N N . ILE B 1 177 ? 14.805 -19.578 -5.363 1 90.81 177 ILE B N 1
ATOM 4106 C CA . ILE B 1 177 ? 16.062 -19.047 -5.871 1 90.81 177 ILE B CA 1
ATOM 4107 C C . ILE B 1 177 ? 17.203 -20 -5.512 1 90.81 177 ILE B C 1
ATOM 4109 O O . ILE B 1 177 ? 18.094 -20.266 -6.328 1 90.81 177 ILE B O 1
ATOM 4113 N N . GLU B 1 178 ? 17.156 -20.547 -4.297 1 89.94 178 GLU B N 1
ATOM 4114 C CA . GLU B 1 178 ? 18.188 -21.453 -3.826 1 89.94 178 GLU B CA 1
ATOM 4115 C C . GLU B 1 178 ? 18.109 -22.797 -4.547 1 89.94 178 GLU B C 1
ATOM 4117 O O . GLU B 1 178 ? 19.109 -23.516 -4.648 1 89.94 178 GLU B O 1
ATOM 4122 N N . ASN B 1 179 ? 16.906 -23.109 -5.047 1 89.81 179 ASN B N 1
ATOM 4123 C CA . ASN B 1 179 ? 16.672 -24.375 -5.719 1 89.81 179 ASN B CA 1
ATOM 4124 C C . ASN B 1 179 ? 16.141 -24.172 -7.137 1 89.81 179 ASN B C 1
ATOM 4126 O O . ASN B 1 179 ? 15.133 -24.766 -7.516 1 89.81 179 ASN B O 1
ATOM 4130 N N . LYS B 1 180 ? 16.875 -23.391 -7.859 1 85.81 180 LYS B N 1
ATOM 4131 C CA . LYS B 1 180 ? 16.422 -23.062 -9.203 1 85.81 180 LYS B CA 1
ATOM 4132 C C . LYS B 1 180 ? 16.312 -24.312 -10.078 1 85.81 180 LYS B C 1
ATOM 4134 O O . LYS B 1 180 ? 17.188 -25.172 -10.023 1 85.81 180 LYS B O 1
ATOM 4139 N N . ILE B 1 181 ? 15.289 -24.297 -10.75 1 75.62 181 ILE B N 1
ATOM 4140 C CA . ILE B 1 181 ? 15.102 -25.453 -11.617 1 75.62 181 ILE B CA 1
ATOM 4141 C C . ILE B 1 181 ? 15.859 -25.25 -12.93 1 75.62 181 ILE B C 1
ATOM 4143 O O . ILE B 1 181 ? 16.125 -24.109 -13.32 1 75.62 181 ILE B O 1
ATOM 4147 N N . ASN B 1 182 ? 16.359 -26.25 -13.445 1 67.56 182 ASN B N 1
ATOM 4148 C CA . ASN B 1 182 ? 16.969 -26.234 -14.773 1 67.56 182 ASN B CA 1
ATOM 4149 C C . ASN B 1 182 ? 15.938 -26.453 -15.875 1 67.56 182 ASN B C 1
ATOM 4151 O O . ASN B 1 182 ? 15.445 -27.562 -16.062 1 67.56 182 ASN B O 1
ATOM 4155 N N . ILE B 1 183 ? 15.562 -25.391 -16.469 1 63.34 183 ILE B N 1
ATOM 4156 C CA . ILE B 1 183 ? 14.492 -25.359 -17.453 1 63.34 183 ILE B CA 1
ATOM 4157 C C . ILE B 1 183 ? 14.797 -26.359 -18.562 1 63.34 183 ILE B C 1
ATOM 4159 O O . ILE B 1 183 ? 13.883 -26.953 -19.156 1 63.34 183 ILE B O 1
ATOM 4163 N N . ASN B 1 184 ? 15.977 -26.5 -18.875 1 58.69 184 ASN B N 1
ATOM 4164 C CA . ASN B 1 184 ? 16.375 -27.422 -19.938 1 58.69 184 ASN B CA 1
ATOM 4165 C C . ASN B 1 184 ? 16.234 -28.875 -19.5 1 58.69 184 ASN B C 1
ATOM 4167 O O . ASN B 1 184 ? 16.094 -29.766 -20.344 1 58.69 184 ASN B O 1
ATOM 4171 N N . ASN B 1 185 ? 16.234 -29.062 -18.297 1 51.5 185 ASN B N 1
ATOM 4172 C CA . ASN B 1 185 ? 16.266 -30.438 -17.812 1 51.5 185 ASN B CA 1
ATOM 4173 C C . ASN B 1 185 ? 15 -30.797 -17.031 1 51.5 185 ASN B C 1
ATOM 4175 O O . ASN B 1 185 ? 14.68 -31.969 -16.859 1 51.5 185 ASN B O 1
ATOM 4179 N N . ASP B 1 186 ? 14.531 -29.656 -16.594 1 59.03 186 ASP B N 1
ATOM 4180 C CA . ASP B 1 186 ? 13.383 -29.938 -15.742 1 59.03 186 ASP B CA 1
ATOM 4181 C C . ASP B 1 186 ? 12.07 -29.812 -16.516 1 59.03 186 ASP B C 1
ATOM 4183 O O . ASP B 1 186 ? 12.047 -29.234 -17.609 1 59.03 186 ASP B O 1
ATOM 4187 N N . ASP B 1 187 ? 11.148 -30.469 -16.062 1 62.88 187 ASP B N 1
ATOM 4188 C CA . ASP B 1 187 ? 9.844 -30.594 -16.703 1 62.88 187 ASP B CA 1
ATOM 4189 C C . ASP B 1 187 ? 9.086 -29.281 -16.703 1 62.88 187 ASP B C 1
ATOM 4191 O O . ASP B 1 187 ? 8.133 -29.094 -17.453 1 62.88 187 ASP B O 1
ATOM 4195 N N . TYR B 1 188 ? 9.781 -28.406 -15.906 1 72.31 188 TYR B N 1
ATOM 4196 C CA . TYR B 1 188 ? 8.992 -27.188 -15.789 1 72.31 188 TYR B CA 1
ATOM 4197 C C . TYR B 1 188 ? 9.633 -26.047 -16.578 1 72.31 188 TYR B C 1
ATOM 4199 O O . TYR B 1 188 ? 10.828 -26.094 -16.891 1 72.31 188 TYR B O 1
ATOM 4207 N N . LYS B 1 189 ? 8.828 -25.016 -16.859 1 78.25 189 LYS B N 1
ATOM 4208 C CA . LYS B 1 189 ? 9.281 -23.938 -17.734 1 78.25 189 LYS B CA 1
ATOM 4209 C C . LYS B 1 189 ? 9.602 -22.688 -16.922 1 78.25 189 LYS B C 1
ATOM 4211 O O . LYS B 1 189 ? 10.227 -21.75 -17.438 1 78.25 189 LYS B O 1
ATOM 4216 N N . LYS B 1 190 ? 9.172 -22.719 -15.695 1 90.25 190 LYS B N 1
ATOM 4217 C CA . LYS B 1 190 ? 9.383 -21.578 -14.805 1 90.25 190 LYS B CA 1
ATOM 4218 C C . LYS B 1 190 ? 9.766 -22.047 -13.406 1 90.25 190 LYS B C 1
ATOM 4220 O O . LYS B 1 190 ? 9.422 -23.172 -13 1 90.25 190 LYS B O 1
ATOM 4225 N N . ASN B 1 191 ? 10.445 -21.234 -12.695 1 92.38 191 ASN B N 1
ATOM 4226 C CA . ASN B 1 191 ? 10.883 -21.516 -11.336 1 92.38 191 ASN B CA 1
ATOM 4227 C C . ASN B 1 191 ? 9.727 -21.406 -10.344 1 92.38 191 ASN B C 1
ATOM 4229 O O . ASN B 1 191 ? 9.828 -21.891 -9.211 1 92.38 191 ASN B O 1
ATOM 4233 N N . GLY B 1 192 ? 8.648 -20.781 -10.789 1 96.25 192 GLY B N 1
ATOM 4234 C CA . GLY B 1 192 ? 7.469 -20.672 -9.945 1 96.25 192 GLY B CA 1
ATOM 4235 C C . GLY B 1 192 ? 6.57 -19.5 -10.32 1 96.25 192 GLY B C 1
ATOM 4236 O O . GLY B 1 192 ? 6.875 -18.75 -11.25 1 96.25 192 GLY B O 1
ATOM 4237 N N . VAL B 1 193 ? 5.383 -19.469 -9.672 1 98.38 193 VAL B N 1
ATOM 4238 C CA . VAL B 1 193 ? 4.441 -18.375 -9.891 1 98.38 193 VAL B CA 1
ATOM 4239 C C . VAL B 1 193 ? 3.832 -17.938 -8.562 1 98.38 193 VAL B C 1
ATOM 4241 O O . VAL B 1 193 ? 3.529 -18.781 -7.707 1 98.38 193 VAL B O 1
ATOM 4244 N N . ILE B 1 194 ? 3.826 -16.688 -8.352 1 98.75 194 ILE B N 1
ATOM 4245 C CA . ILE B 1 194 ? 3.16 -16.062 -7.211 1 98.75 194 ILE B CA 1
ATOM 4246 C C . ILE B 1 194 ? 2.014 -15.18 -7.695 1 98.75 194 ILE B C 1
ATOM 4248 O O . ILE B 1 194 ? 2.227 -14.258 -8.484 1 98.75 194 ILE B O 1
ATOM 4252 N N . ILE B 1 195 ? 0.796 -15.461 -7.273 1 98.88 195 ILE B N 1
ATOM 4253 C CA . ILE B 1 195 ? -0.385 -14.719 -7.695 1 98.88 195 ILE B CA 1
ATOM 4254 C C . ILE B 1 195 ? -1.036 -14.055 -6.48 1 98.88 195 ILE B C 1
ATOM 4256 O O . ILE B 1 195 ? -1.248 -14.703 -5.453 1 98.88 195 ILE B O 1
ATOM 4260 N N . PHE B 1 196 ? -1.282 -12.789 -6.574 1 98.62 196 PHE B N 1
ATOM 4261 C CA . PHE B 1 196 ? -1.918 -12 -5.523 1 98.62 196 PHE B CA 1
ATOM 4262 C C . PHE B 1 196 ? -3.355 -11.656 -5.895 1 98.62 196 PHE B C 1
ATOM 4264 O O . PHE B 1 196 ? -3.641 -11.328 -7.047 1 98.62 196 PHE B O 1
ATOM 4271 N N . THR B 1 197 ? -4.258 -11.789 -4.941 1 97.31 197 THR B N 1
ATOM 4272 C CA . THR B 1 197 ? -5.602 -11.234 -5.082 1 97.31 197 THR B CA 1
ATOM 4273 C C . THR B 1 197 ? -5.68 -9.852 -4.449 1 97.31 197 THR B C 1
ATOM 4275 O O . THR B 1 197 ? -5.867 -9.727 -3.238 1 97.31 197 THR B O 1
ATOM 4278 N N . SER B 1 198 ? -5.551 -8.906 -5.254 1 96.06 198 SER B N 1
ATOM 4279 C CA . SER B 1 198 ? -5.684 -7.516 -4.812 1 96.06 198 SER B CA 1
ATOM 4280 C C . SER B 1 198 ? -7.125 -7.035 -4.934 1 96.06 198 SER B C 1
ATOM 4282 O O . SER B 1 198 ? -8.055 -7.75 -4.555 1 96.06 198 SER B O 1
ATOM 4284 N N . SER B 1 199 ? -7.297 -5.805 -5.25 1 90.25 199 SER B N 1
ATOM 4285 C CA . SER B 1 199 ? -8.617 -5.195 -5.363 1 90.25 199 SER B CA 1
ATOM 4286 C C . SER B 1 199 ? -8.562 -3.889 -6.145 1 90.25 199 SER B C 1
ATOM 4288 O O . SER B 1 199 ? -7.508 -3.256 -6.23 1 90.25 199 SER B O 1
ATOM 4290 N N . ILE B 1 200 ? -9.695 -3.574 -6.676 1 89.06 200 ILE B N 1
ATOM 4291 C CA . ILE B 1 200 ? -9.797 -2.256 -7.293 1 89.06 200 ILE B CA 1
ATOM 4292 C C . ILE B 1 200 ? -9.586 -1.175 -6.234 1 89.06 200 ILE B C 1
ATOM 4294 O O . ILE B 1 200 ? -9.234 -0.04 -6.562 1 89.06 200 ILE B O 1
ATOM 4298 N N . GLY B 1 201 ? -9.773 -1.533 -5.016 1 90.62 201 GLY B N 1
ATOM 4299 C CA . GLY B 1 201 ? -9.484 -0.627 -3.914 1 90.62 201 GLY B CA 1
ATOM 4300 C C . GLY B 1 201 ? -8.031 -0.219 -3.84 1 90.62 201 GLY B C 1
ATOM 4301 O O . GLY B 1 201 ? -7.684 0.749 -3.158 1 90.62 201 GLY B O 1
ATOM 4302 N N . ALA B 1 202 ? -7.184 -0.923 -4.555 1 92.19 202 ALA B N 1
ATOM 4303 C CA . ALA B 1 202 ? -5.762 -0.596 -4.582 1 92.19 202 ALA B CA 1
ATOM 4304 C C . ALA B 1 202 ? -5.52 0.734 -5.293 1 92.19 202 ALA B C 1
ATOM 4306 O O . ALA B 1 202 ? -4.504 1.395 -5.055 1 92.19 202 ALA B O 1
ATOM 4307 N N . ILE B 1 203 ? -6.461 1.102 -6.156 1 88.56 203 ILE B N 1
ATOM 4308 C CA . ILE B 1 203 ? -6.234 2.303 -6.949 1 88.56 203 ILE B CA 1
ATOM 4309 C C . ILE B 1 203 ? -7.336 3.322 -6.672 1 88.56 203 ILE B C 1
ATOM 4311 O O . ILE B 1 203 ? -7.148 4.523 -6.875 1 88.56 203 ILE B O 1
ATOM 4315 N N . LEU B 1 204 ? -8.453 2.842 -6.184 1 89.56 204 LEU B N 1
ATOM 4316 C CA . LEU B 1 204 ? -9.57 3.736 -5.922 1 89.56 204 LEU B CA 1
ATOM 4317 C C . LEU B 1 204 ? -9.641 4.098 -4.441 1 89.56 204 LEU B C 1
ATOM 4319 O O . LEU B 1 204 ? -9.578 3.221 -3.578 1 89.56 204 LEU B O 1
ATOM 4323 N N . PRO B 1 205 ? -9.758 5.383 -4.203 1 89.44 205 PRO B N 1
ATOM 4324 C CA . PRO B 1 205 ? -10.039 5.758 -2.816 1 89.44 205 PRO B CA 1
ATOM 4325 C C . PRO B 1 205 ? -11.305 5.102 -2.27 1 89.44 205 PRO B C 1
ATOM 4327 O O . PRO B 1 205 ? -12.352 5.129 -2.924 1 89.44 205 PRO B O 1
ATOM 4330 N N . THR B 1 206 ? -11.227 4.527 -1.085 1 86.69 206 THR B N 1
ATOM 4331 C CA . THR B 1 206 ? -12.336 3.744 -0.551 1 86.69 206 THR B CA 1
ATOM 4332 C C . THR B 1 206 ? -12.648 4.152 0.886 1 86.69 206 THR B C 1
ATOM 4334 O O . THR B 1 206 ? -11.984 3.693 1.822 1 86.69 206 THR B O 1
ATOM 4337 N N . PRO B 1 207 ? -13.695 4.91 1.042 1 84 207 PRO B N 1
ATOM 4338 C CA . PRO B 1 207 ? -14.102 5.227 2.414 1 84 207 PRO B CA 1
ATOM 4339 C C . PRO B 1 207 ? -14.625 4.004 3.17 1 84 207 PRO B C 1
ATOM 4341 O O . PRO B 1 207 ? -15.07 3.037 2.551 1 84 207 PRO B O 1
ATOM 4344 N N . PHE B 1 208 ? -14.461 3.938 4.512 1 83.81 208 PHE B N 1
ATOM 4345 C CA . PHE B 1 208 ? -14.977 2.914 5.414 1 83.81 208 PHE B CA 1
ATOM 4346 C C . PHE B 1 208 ? -14.25 1.591 5.207 1 83.81 208 PHE B C 1
ATOM 4348 O O . PHE B 1 208 ? -14.719 0.543 5.656 1 83.81 208 PHE B O 1
ATOM 4355 N N . SER B 1 209 ? -13.273 1.615 4.445 1 89.06 209 SER B N 1
ATOM 4356 C CA . SER B 1 209 ? -12.367 0.488 4.25 1 89.06 209 SER B CA 1
ATOM 4357 C C . SER B 1 209 ? -10.945 0.962 3.969 1 89.06 209 SER B C 1
ATOM 4359 O O . SER B 1 209 ? -10.281 0.446 3.07 1 89.06 209 SER B O 1
ATOM 4361 N N . VAL B 1 210 ? -10.617 1.933 4.719 1 93.88 210 VAL B N 1
ATOM 4362 C CA . VAL B 1 210 ? -9.391 2.682 4.496 1 93.88 210 VAL B CA 1
ATOM 4363 C C . VAL B 1 210 ? -8.188 1.746 4.605 1 93.88 210 VAL B C 1
ATOM 4365 O O . VAL B 1 210 ? -7.332 1.717 3.717 1 93.88 210 VAL B O 1
ATOM 4368 N N . ILE B 1 211 ? -8.148 0.902 5.629 1 95.44 211 ILE B N 1
ATOM 4369 C CA . ILE B 1 211 ? -7.008 0.027 5.867 1 95.44 211 ILE B CA 1
ATOM 4370 C C . ILE B 1 211 ? -6.973 -1.074 4.812 1 95.44 211 ILE B C 1
ATOM 4372 O O . ILE B 1 211 ? -5.906 -1.4 4.281 1 95.44 211 ILE B O 1
ATOM 4376 N N . TYR B 1 212 ? -8.109 -1.608 4.48 1 93 212 TYR B N 1
ATOM 4377 C CA . TYR B 1 212 ? -8.188 -2.67 3.48 1 93 212 TYR B CA 1
ATOM 4378 C C . TYR B 1 212 ? -7.648 -2.191 2.137 1 93 212 TYR B C 1
ATOM 4380 O O . TYR B 1 212 ? -6.781 -2.836 1.541 1 93 212 TYR B O 1
ATOM 4388 N N . SER B 1 213 ? -8.18 -1.065 1.66 1 95.25 213 SER B N 1
ATOM 4389 C CA . SER B 1 213 ? -7.754 -0.529 0.373 1 95.25 213 SER B CA 1
ATOM 4390 C C . SER B 1 213 ? -6.262 -0.202 0.378 1 95.25 213 SER B C 1
ATOM 4392 O O . SER B 1 213 ? -5.574 -0.412 -0.621 1 95.25 213 SER B O 1
ATOM 4394 N N . SER B 1 214 ? -5.777 0.31 1.514 1 97.62 214 SER B N 1
ATOM 4395 C CA . SER B 1 214 ? -4.352 0.592 1.641 1 97.62 214 SER B CA 1
ATOM 4396 C C . SER B 1 214 ? -3.523 -0.684 1.533 1 97.62 214 SER B C 1
ATOM 4398 O O . SER B 1 214 ? -2.48 -0.699 0.879 1 97.62 214 SER B O 1
ATOM 4400 N N . CYS B 1 215 ? -3.99 -1.76 2.145 1 97.62 215 CYS B N 1
ATOM 4401 C CA . CYS B 1 215 ? -3.316 -3.051 2.078 1 97.62 215 CYS B CA 1
ATOM 4402 C C . CYS B 1 215 ? -3.254 -3.562 0.645 1 97.62 215 CYS B C 1
ATOM 4404 O O . CYS B 1 215 ? -2.223 -4.074 0.207 1 97.62 215 CYS B O 1
ATOM 4406 N N . LYS B 1 216 ? -4.328 -3.406 -0.004 1 97.44 216 LYS B N 1
ATOM 4407 C CA . LYS B 1 216 ? -4.383 -3.906 -1.374 1 97.44 216 LYS B CA 1
ATOM 4408 C C . LYS B 1 216 ? -3.502 -3.074 -2.301 1 97.44 216 LYS B C 1
ATOM 4410 O O . LYS B 1 216 ? -2.924 -3.6 -3.254 1 97.44 216 LYS B O 1
ATOM 4415 N N . SER B 1 217 ? -3.404 -1.804 -2.021 1 97.88 217 SER B N 1
ATOM 4416 C CA . SER B 1 217 ? -2.453 -0.971 -2.75 1 97.88 217 SER B CA 1
ATOM 4417 C C . SER B 1 217 ? -1.021 -1.436 -2.518 1 97.88 217 SER B C 1
ATOM 4419 O O . SER B 1 217 ? -0.221 -1.491 -3.455 1 97.88 217 SER B O 1
ATOM 4421 N N . PHE B 1 218 ? -0.703 -1.764 -1.258 1 98.25 218 PHE B N 1
ATOM 4422 C CA . PHE B 1 218 ? 0.595 -2.348 -0.939 1 98.25 218 PHE B CA 1
ATOM 4423 C C . PHE B 1 218 ? 0.86 -3.578 -1.798 1 98.25 218 PHE B C 1
ATOM 4425 O O . PHE B 1 218 ? 1.918 -3.691 -2.422 1 98.25 218 PHE B O 1
ATOM 4432 N N . LEU B 1 219 ? -0.071 -4.441 -1.944 1 98.12 219 LEU B N 1
ATOM 4433 C CA . LEU B 1 219 ? 0.091 -5.711 -2.645 1 98.12 219 LEU B CA 1
ATOM 4434 C C . LEU B 1 219 ? 0.331 -5.484 -4.133 1 98.12 219 LEU B C 1
ATOM 4436 O O . LEU B 1 219 ? 1.136 -6.188 -4.75 1 98.12 219 LEU B O 1
ATOM 4440 N N . SER B 1 220 ? -0.392 -4.566 -4.68 1 97.5 220 SER B N 1
ATOM 4441 C CA . SER B 1 220 ? -0.244 -4.297 -6.105 1 97.5 220 SER B CA 1
ATOM 4442 C C . SER B 1 220 ? 1.145 -3.754 -6.426 1 97.5 220 SER B C 1
ATOM 4444 O O . SER B 1 220 ? 1.772 -4.176 -7.398 1 97.5 220 SER B O 1
ATOM 4446 N N . ASN B 1 221 ? 1.612 -2.812 -5.617 1 97.94 221 ASN B N 1
ATOM 4447 C CA . ASN B 1 221 ? 2.965 -2.307 -5.82 1 97.94 221 ASN B CA 1
ATOM 4448 C C . ASN B 1 221 ? 4.012 -3.385 -5.551 1 97.94 221 ASN B C 1
ATOM 4450 O O . ASN B 1 221 ? 5.012 -3.479 -6.266 1 97.94 221 ASN B O 1
ATOM 4454 N N . PHE B 1 222 ? 3.758 -4.211 -4.5 1 98.31 222 PHE B N 1
ATOM 4455 C CA . PHE B 1 222 ? 4.625 -5.336 -4.168 1 98.31 222 PHE B CA 1
ATOM 4456 C C . PHE B 1 222 ? 4.781 -6.27 -5.363 1 98.31 222 PHE B C 1
ATOM 4458 O O . PHE B 1 222 ? 5.895 -6.66 -5.715 1 98.31 222 PHE B O 1
ATOM 4465 N N . ALA B 1 223 ? 3.699 -6.508 -6.047 1 98.31 223 ALA B N 1
ATOM 4466 C CA . ALA B 1 223 ? 3.693 -7.398 -7.207 1 98.31 223 ALA B CA 1
ATOM 4467 C C . ALA B 1 223 ? 4.5 -6.801 -8.359 1 98.31 223 ALA B C 1
ATOM 4469 O O . ALA B 1 223 ? 5.363 -7.473 -8.93 1 98.31 223 ALA B O 1
ATOM 4470 N N . THR B 1 224 ? 4.277 -5.559 -8.672 1 96.94 224 THR B N 1
ATOM 4471 C CA . THR B 1 224 ? 4.949 -4.934 -9.805 1 96.94 224 THR B CA 1
ATOM 4472 C C . THR B 1 224 ? 6.445 -4.785 -9.539 1 96.94 224 THR B C 1
ATOM 4474 O O . THR B 1 224 ? 7.273 -5.113 -10.383 1 96.94 224 THR B O 1
ATOM 4477 N N . SER B 1 225 ? 6.77 -4.348 -8.344 1 96.19 225 SER B N 1
ATOM 4478 C CA . SER B 1 225 ? 8.172 -4.141 -8.008 1 96.19 225 SER B CA 1
ATOM 4479 C C . SER B 1 225 ? 8.922 -5.465 -7.934 1 96.19 225 SER B C 1
ATOM 4481 O O . SER B 1 225 ? 10.031 -5.59 -8.461 1 96.19 225 SER B O 1
ATOM 4483 N N . LEU B 1 226 ? 8.32 -6.445 -7.32 1 96.75 226 LEU B N 1
ATOM 4484 C CA . LEU B 1 226 ? 8.961 -7.746 -7.191 1 96.75 226 LEU B CA 1
ATOM 4485 C C . LEU B 1 226 ? 9.117 -8.414 -8.555 1 96.75 226 LEU B C 1
ATOM 4487 O O . LEU B 1 226 ? 10.086 -9.141 -8.789 1 96.75 226 LEU B O 1
ATOM 4491 N N . SER B 1 227 ? 8.156 -8.18 -9.461 1 96.75 227 SER B N 1
ATOM 4492 C CA . SER B 1 227 ? 8.18 -8.82 -10.773 1 96.75 227 SER B CA 1
ATOM 4493 C C . SER B 1 227 ? 9.445 -8.461 -11.547 1 96.75 227 SER B C 1
ATOM 4495 O O . SER B 1 227 ? 9.922 -9.25 -12.367 1 96.75 227 SER B O 1
ATOM 4497 N N . LEU B 1 228 ? 9.961 -7.289 -11.289 1 92.94 228 LEU B N 1
ATOM 4498 C CA . LEU B 1 228 ? 11.172 -6.848 -11.969 1 92.94 228 LEU B CA 1
ATOM 4499 C C . LEU B 1 228 ? 12.352 -7.75 -11.617 1 92.94 228 LEU B C 1
ATOM 4501 O O . LEU B 1 228 ? 13.117 -8.148 -12.5 1 92.94 228 LEU B O 1
ATOM 4505 N N . GLU B 1 229 ? 12.438 -8.086 -10.359 1 90.69 229 GLU B N 1
ATOM 4506 C CA . GLU B 1 229 ? 13.5 -8.969 -9.914 1 90.69 229 GLU B CA 1
ATOM 4507 C C . GLU B 1 229 ? 13.188 -10.43 -10.242 1 90.69 229 GLU B C 1
ATOM 4509 O O . GLU B 1 229 ? 14.086 -11.203 -10.586 1 90.69 229 GLU B O 1
ATOM 4514 N N . ALA B 1 230 ? 11.938 -10.766 -10.164 1 93.75 230 ALA B N 1
ATOM 4515 C CA . ALA B 1 230 ? 11.477 -12.141 -10.359 1 93.75 230 ALA B CA 1
ATOM 4516 C C . ALA B 1 230 ? 11.711 -12.602 -11.797 1 93.75 230 ALA B C 1
ATOM 4518 O O . ALA B 1 230 ? 11.977 -13.781 -12.039 1 93.75 230 ALA B O 1
ATOM 4519 N N . LYS B 1 231 ? 11.594 -11.688 -12.688 1 89.69 231 LYS B N 1
ATOM 4520 C CA . LYS B 1 231 ? 11.781 -12.008 -14.102 1 89.69 231 LYS B CA 1
ATOM 4521 C C . LYS B 1 231 ? 13.172 -12.594 -14.344 1 89.69 231 LYS B C 1
ATOM 4523 O O . LYS B 1 231 ? 13.328 -13.539 -15.117 1 89.69 231 LYS B O 1
ATOM 4528 N N . SER B 1 232 ? 14.133 -12.102 -13.617 1 84.44 232 SER B N 1
ATOM 4529 C CA . SER B 1 232 ? 15.508 -12.578 -13.773 1 84.44 232 SER B CA 1
ATOM 4530 C C . SER B 1 232 ? 15.688 -13.953 -13.148 1 84.44 232 SER B C 1
ATOM 4532 O O . SER B 1 232 ? 16.688 -14.633 -13.398 1 84.44 232 SER B O 1
ATOM 4534 N N . ASN B 1 233 ? 14.75 -14.375 -12.406 1 89.06 233 ASN B N 1
ATOM 4535 C CA . ASN B 1 233 ? 14.82 -15.664 -11.727 1 89.06 233 ASN B CA 1
ATOM 4536 C C . ASN B 1 233 ? 13.75 -16.625 -12.242 1 89.06 233 ASN B C 1
ATOM 4538 O O . ASN B 1 233 ? 13.469 -17.641 -11.609 1 89.06 233 ASN B O 1
ATOM 4542 N N . ASP B 1 234 ? 13.102 -16.25 -13.328 1 91.81 234 ASP B N 1
ATOM 4543 C CA . ASP B 1 234 ? 12.094 -17.062 -13.992 1 91.81 234 ASP B CA 1
ATOM 4544 C C . ASP B 1 234 ? 10.922 -17.359 -13.07 1 91.81 234 ASP B C 1
ATOM 4546 O O . ASP B 1 234 ? 10.453 -18.5 -12.992 1 91.81 234 ASP B O 1
ATOM 4550 N N . ILE B 1 235 ? 10.633 -16.469 -12.273 1 95.62 235 ILE B N 1
ATOM 4551 C CA . ILE B 1 235 ? 9.445 -16.531 -11.422 1 95.62 235 ILE B CA 1
ATOM 4552 C C . ILE B 1 235 ? 8.391 -15.555 -11.945 1 95.62 235 ILE B C 1
ATOM 4554 O O . ILE B 1 235 ? 8.68 -14.375 -12.172 1 95.62 235 ILE B O 1
ATOM 4558 N N . ASP B 1 236 ? 7.199 -16.031 -12.227 1 97.62 236 ASP B N 1
ATOM 4559 C CA . ASP B 1 236 ? 6.121 -15.18 -12.711 1 97.62 236 ASP B CA 1
ATOM 4560 C C . ASP B 1 236 ? 5.34 -14.562 -11.555 1 97.62 236 ASP B C 1
ATOM 4562 O O . ASP B 1 236 ? 5.09 -15.227 -10.547 1 97.62 236 ASP B O 1
ATOM 4566 N N . ILE B 1 237 ? 5 -13.305 -11.695 1 98.38 237 ILE B N 1
ATOM 4567 C CA . ILE B 1 237 ? 4.215 -12.578 -10.703 1 98.38 237 ILE B CA 1
ATOM 4568 C C . ILE B 1 237 ? 2.957 -12.008 -11.359 1 98.38 237 ILE B C 1
ATOM 4570 O O . ILE B 1 237 ? 3.018 -11.461 -12.461 1 98.38 237 ILE B O 1
ATOM 4574 N N . LEU B 1 238 ? 1.814 -12.18 -10.711 1 98.31 238 LEU B N 1
ATOM 4575 C CA . LEU B 1 238 ? 0.562 -11.586 -11.172 1 98.31 238 LEU B CA 1
ATOM 4576 C C . LEU B 1 238 ? -0.274 -11.102 -9.992 1 98.31 238 LEU B C 1
ATOM 4578 O O . LEU B 1 238 ? -0.375 -11.781 -8.969 1 98.31 238 LEU B O 1
ATOM 4582 N N . ALA B 1 239 ? -0.799 -9.938 -10.094 1 98.25 239 ALA B N 1
ATOM 4583 C CA . ALA B 1 239 ? -1.827 -9.453 -9.18 1 98.25 239 ALA B CA 1
ATOM 4584 C C . ALA B 1 239 ? -3.121 -9.133 -9.922 1 98.25 239 ALA B C 1
ATOM 4586 O O . ALA B 1 239 ? -3.113 -8.383 -10.898 1 98.25 239 ALA B O 1
ATOM 4587 N N . VAL B 1 240 ? -4.18 -9.727 -9.5 1 96.75 240 VAL B N 1
ATOM 4588 C CA . VAL B 1 240 ? -5.492 -9.438 -10.062 1 96.75 240 VAL B CA 1
ATOM 4589 C C . VAL B 1 240 ? -6.242 -8.469 -9.148 1 96.75 240 VAL B C 1
ATOM 4591 O O . VAL B 1 240 ? -6.227 -8.617 -7.926 1 96.75 240 VAL B O 1
ATOM 4594 N N . GLN B 1 241 ? -6.809 -7.473 -9.719 1 94.88 241 GLN B N 1
ATOM 4595 C CA . GLN B 1 241 ? -7.578 -6.453 -9.016 1 94.88 241 GLN B CA 1
ATOM 4596 C C . GLN B 1 241 ? -9.062 -6.527 -9.375 1 94.88 241 GLN B C 1
ATOM 4598 O O . GLN B 1 241 ? -9.523 -5.801 -10.258 1 94.88 241 GLN B O 1
ATOM 4603 N N . PRO B 1 242 ? -9.75 -7.281 -8.633 1 91.81 242 PRO B N 1
ATOM 4604 C CA . PRO B 1 242 ? -11.18 -7.41 -8.945 1 91.81 242 PRO B CA 1
ATOM 4605 C C . PRO B 1 242 ? -12 -6.223 -8.453 1 91.81 242 PRO B C 1
ATOM 4607 O O . PRO B 1 242 ? -11.656 -5.609 -7.438 1 91.81 242 PRO B O 1
ATOM 4610 N N . GLY B 1 243 ? -12.992 -5.91 -9.164 1 86.31 243 GLY B N 1
ATOM 4611 C CA . GLY B 1 243 ? -14.062 -5.102 -8.602 1 86.31 243 GLY B CA 1
ATOM 4612 C C . GLY B 1 243 ? -14.953 -5.875 -7.652 1 86.31 243 GLY B C 1
ATOM 4613 O O . GLY B 1 243 ? -14.469 -6.68 -6.852 1 86.31 243 GLY B O 1
ATOM 4614 N N . ARG B 1 244 ? -16.219 -5.66 -7.625 1 77.75 244 ARG B N 1
ATOM 4615 C CA . ARG B 1 244 ? -17.141 -6.402 -6.762 1 77.75 244 ARG B CA 1
ATOM 4616 C C . ARG B 1 244 ? -17.297 -7.844 -7.238 1 77.75 244 ARG B C 1
ATOM 4618 O O . ARG B 1 244 ? -17.516 -8.086 -8.422 1 77.75 244 ARG B O 1
ATOM 4625 N N . VAL B 1 245 ? -16.969 -8.656 -6.336 1 78 245 VAL B N 1
ATOM 4626 C CA . VAL B 1 245 ? -17.109 -10.078 -6.617 1 78 245 VAL B CA 1
ATOM 4627 C C . VAL B 1 245 ? -18.188 -10.68 -5.707 1 78 245 VAL B C 1
ATOM 4629 O O . VAL B 1 245 ? -18.281 -10.312 -4.535 1 78 245 VAL B O 1
ATOM 4632 N N . ASP B 1 246 ? -18.969 -11.516 -6.168 1 71.75 246 ASP B N 1
ATOM 4633 C CA . ASP B 1 246 ? -19.984 -12.203 -5.383 1 71.75 246 ASP B CA 1
ATOM 4634 C C . ASP B 1 246 ? -19.359 -13.203 -4.418 1 71.75 246 ASP B C 1
ATOM 4636 O O . ASP B 1 246 ? -19.25 -14.391 -4.73 1 71.75 246 ASP B O 1
ATOM 4640 N N . THR B 1 247 ? -18.844 -12.688 -3.299 1 71.06 247 THR B N 1
ATOM 4641 C CA . THR B 1 247 ? -18.234 -13.508 -2.264 1 71.06 247 THR B CA 1
ATOM 4642 C C . THR B 1 247 ? -18.766 -13.125 -0.884 1 71.06 247 THR B C 1
ATOM 4644 O O . THR B 1 247 ? -19.562 -12.195 -0.757 1 71.06 247 THR B O 1
ATOM 4647 N N . HIS B 1 248 ? -18.344 -13.883 0.019 1 62.59 248 HIS B N 1
ATOM 4648 C CA . HIS B 1 248 ? -18.812 -13.695 1.384 1 62.59 248 HIS B CA 1
ATOM 4649 C C . HIS B 1 248 ? -18.047 -12.578 2.086 1 62.59 248 HIS B C 1
ATOM 4651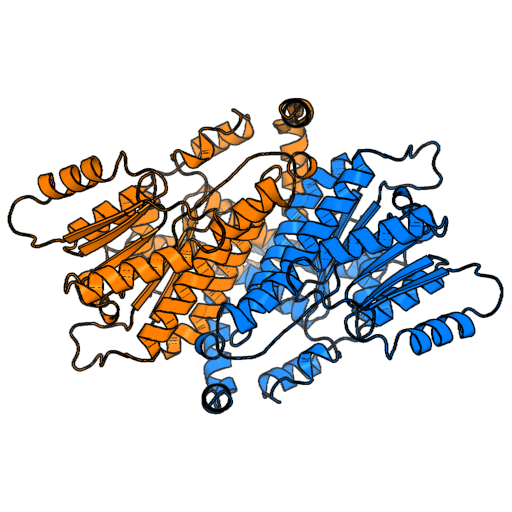 O O . HIS B 1 248 ? -18.406 -12.18 3.197 1 62.59 248 HIS B O 1
ATOM 4657 N N . ILE B 1 249 ? -17.172 -12.039 1.415 1 60.16 249 ILE B N 1
ATOM 4658 C CA . ILE B 1 249 ? -16.297 -11.086 2.094 1 60.16 249 ILE B CA 1
ATOM 4659 C C . ILE B 1 249 ? -17.078 -9.82 2.432 1 60.16 249 ILE B C 1
ATOM 4661 O O . ILE B 1 249 ? -16.797 -9.164 3.439 1 60.16 249 ILE B O 1
ATOM 4665 N N . PHE B 1 250 ? -18.141 -9.625 1.67 1 58.62 250 PHE B N 1
ATOM 4666 C CA . PHE B 1 250 ? -18.859 -8.375 1.862 1 58.62 250 PHE B CA 1
ATOM 4667 C C . PHE B 1 250 ? -20.219 -8.625 2.527 1 58.62 250 PHE B C 1
ATOM 4669 O O . PHE B 1 250 ? -21 -7.695 2.701 1 58.62 250 PHE B O 1
ATOM 4676 N N . ASP B 1 251 ? -20.484 -9.891 2.844 1 58.53 251 ASP B N 1
ATOM 4677 C CA . ASP B 1 251 ? -21.781 -10.258 3.396 1 58.53 251 ASP B CA 1
ATOM 4678 C C . ASP B 1 251 ? -22.078 -9.469 4.672 1 58.53 251 ASP B C 1
ATOM 4680 O O . ASP B 1 251 ? -23.234 -9.172 4.973 1 58.53 251 ASP B O 1
ATOM 4684 N N . LYS B 1 252 ? -21.062 -9.156 5.352 1 53.66 252 LYS B N 1
ATOM 4685 C CA . LYS B 1 252 ? -21.281 -8.477 6.621 1 53.66 252 LYS B CA 1
ATOM 4686 C C . LYS B 1 252 ? -21.344 -6.961 6.43 1 53.66 252 LYS B C 1
ATOM 4688 O O . LYS B 1 252 ? -21.469 -6.211 7.398 1 53.66 252 LYS B O 1
ATOM 4693 N N . LEU B 1 253 ? -21.312 -6.598 5.195 1 58.91 253 LEU B N 1
ATOM 4694 C CA . LEU B 1 253 ? -21.266 -5.156 4.969 1 58.91 253 LEU B CA 1
ATOM 4695 C C . LEU B 1 253 ? -22.672 -4.578 4.852 1 58.91 253 LEU B C 1
ATOM 4697 O O . LEU B 1 253 ? -23.594 -5.258 4.391 1 58.91 253 LEU B O 1
ATOM 4701 N N . PRO B 1 254 ? -22.828 -3.344 5.422 1 55.59 254 PRO B N 1
ATOM 4702 C CA . PRO B 1 254 ? -24.141 -2.703 5.348 1 55.59 254 PRO B CA 1
ATOM 4703 C C . PRO B 1 254 ? -24.641 -2.564 3.914 1 55.59 254 PRO B C 1
ATOM 4705 O O . PRO B 1 254 ? -23.844 -2.512 2.975 1 55.59 254 PRO B O 1
ATOM 4708 N N . ASN B 1 255 ? -25.953 -2.879 3.748 1 53.41 255 ASN B N 1
ATOM 4709 C CA . ASN B 1 255 ? -26.609 -2.738 2.457 1 53.41 255 ASN B CA 1
ATOM 4710 C C . ASN B 1 255 ? -26.625 -1.286 1.99 1 53.41 255 ASN B C 1
ATOM 4712 O O . ASN B 1 255 ? -27.594 -0.563 2.234 1 53.41 255 ASN B O 1
ATOM 4716 N N . LEU B 1 256 ? -25.484 -0.758 1.677 1 55.16 256 LEU B N 1
ATOM 4717 C CA . LEU B 1 256 ? -25.391 0.616 1.195 1 55.16 256 LEU B CA 1
ATOM 4718 C C . LEU B 1 256 ? -25.719 0.693 -0.292 1 55.16 256 LEU B C 1
ATOM 4720 O O . LEU B 1 256 ? -25.438 -0.244 -1.043 1 55.16 256 LEU B O 1
ATOM 4724 N N . LEU B 1 257 ? -26.594 1.712 -0.68 1 51.44 257 LEU B N 1
ATOM 4725 C CA . LEU B 1 257 ? -26.969 1.933 -2.068 1 51.44 257 LEU B CA 1
ATOM 4726 C C . LEU B 1 257 ? -25.781 1.765 -2.998 1 51.44 257 LEU B C 1
ATOM 4728 O O . LEU B 1 257 ? -25.906 1.176 -4.074 1 51.44 257 LEU B O 1
ATOM 4732 N N . ALA B 1 258 ? -24.656 2.314 -2.615 1 57.31 258 ALA B N 1
ATOM 4733 C CA . ALA B 1 258 ? -23.453 2.205 -3.432 1 57.31 258 ALA B CA 1
ATOM 4734 C C . ALA B 1 258 ? -23.062 0.745 -3.648 1 57.31 258 ALA B C 1
ATOM 4736 O O . ALA B 1 258 ? -22.641 0.365 -4.742 1 57.31 258 ALA B O 1
ATOM 4737 N N . LEU B 1 259 ? -23.359 0.035 -2.682 1 58.94 259 LEU B N 1
ATOM 4738 C CA . LEU B 1 259 ? -23.062 -1.387 -2.797 1 58.94 259 LEU B CA 1
ATOM 4739 C C . LEU B 1 259 ? -24.031 -2.082 -3.734 1 58.94 259 LEU B C 1
ATOM 4741 O O . LEU B 1 259 ? -23.688 -3.053 -4.406 1 58.94 259 LEU B O 1
ATOM 4745 N N . LYS B 1 260 ? -25.156 -1.478 -3.814 1 57.62 260 LYS B N 1
ATOM 4746 C CA . LYS B 1 260 ? -26.141 -2.039 -4.73 1 57.62 260 LYS B CA 1
ATOM 4747 C C . LYS B 1 260 ? -25.734 -1.828 -6.184 1 57.62 260 LYS B C 1
ATOM 4749 O O . LYS B 1 260 ? -25.906 -2.717 -7.023 1 57.62 260 LYS B O 1
ATOM 4754 N N . PHE B 1 261 ? -25.297 -0.61 -6.418 1 58.34 261 PHE B N 1
ATOM 4755 C CA . PHE B 1 261 ? -24.828 -0.331 -7.77 1 58.34 261 PHE B CA 1
ATOM 4756 C C . PHE B 1 261 ? -23.641 -1.229 -8.125 1 58.34 261 PHE B C 1
ATOM 4758 O O . PHE B 1 261 ? -23.547 -1.719 -9.25 1 58.34 261 PHE B O 1
ATOM 4765 N N . LEU B 1 262 ? -22.859 -1.425 -7.129 1 60.84 262 LEU B N 1
ATOM 4766 C CA . LEU B 1 262 ? -21.703 -2.287 -7.359 1 60.84 262 LEU B CA 1
ATOM 4767 C C . LEU B 1 262 ? -22.141 -3.729 -7.602 1 60.84 262 LEU B C 1
ATOM 4769 O O . LEU B 1 262 ? -21.484 -4.465 -8.344 1 60.84 262 LEU B O 1
ATOM 4773 N N . LYS B 1 263 ? -23.25 -4.023 -7.113 1 62.03 263 LYS B N 1
ATOM 4774 C CA . LYS B 1 263 ? -23.781 -5.371 -7.293 1 62.03 263 LYS B CA 1
ATOM 4775 C C . LYS B 1 263 ? -24.125 -5.637 -8.758 1 62.03 263 LYS B C 1
ATOM 4777 O O . LYS B 1 263 ? -23.969 -6.758 -9.242 1 62.03 263 LYS B O 1
ATOM 4782 N N . LEU B 1 264 ? -24.469 -4.562 -9.367 1 59.03 264 LEU B N 1
ATOM 4783 C CA . LEU B 1 264 ? -24.844 -4.703 -10.773 1 59.03 264 LEU B CA 1
ATOM 4784 C C . LEU B 1 264 ? -23.641 -5.039 -11.633 1 59.03 264 LEU B C 1
ATOM 4786 O O . LEU B 1 264 ? -23.766 -5.652 -12.688 1 59.03 264 LEU B O 1
ATOM 4790 N N . MET B 1 265 ? -22.594 -4.781 -11.109 1 69.06 265 MET B N 1
ATOM 4791 C CA . MET B 1 265 ? -21.375 -5.008 -11.898 1 69.06 265 MET B CA 1
ATOM 4792 C C . MET B 1 265 ? -20.516 -6.098 -11.266 1 69.06 265 MET B C 1
ATOM 4794 O O . MET B 1 265 ? -19.312 -6.16 -11.508 1 69.06 265 MET B O 1
ATOM 4798 N N . SER B 1 266 ? -21.203 -6.859 -10.484 1 78.62 266 SER B N 1
ATOM 4799 C CA . SER B 1 266 ? -20.484 -7.906 -9.773 1 78.62 266 SER B CA 1
ATOM 4800 C C . SER B 1 266 ? -20.078 -9.031 -10.711 1 78.62 266 SER B C 1
ATOM 4802 O O . SER B 1 266 ? -20.75 -9.297 -11.711 1 78.62 266 SER B O 1
ATOM 4804 N N . GLN B 1 267 ? -18.922 -9.594 -10.484 1 85.25 267 GLN B N 1
ATOM 4805 C CA . GLN B 1 267 ? -18.438 -10.758 -11.227 1 85.25 267 GLN B CA 1
ATOM 4806 C C . GLN B 1 267 ? -18.406 -12 -10.336 1 85.25 267 GLN B C 1
ATOM 4808 O O . GLN B 1 267 ? -18.469 -11.891 -9.109 1 85.25 267 GLN B O 1
ATOM 4813 N N . LYS B 1 268 ? -18.406 -13.18 -11.008 1 91.06 268 LYS B N 1
ATOM 4814 C CA . LYS B 1 268 ? -18.297 -14.438 -10.281 1 91.06 268 LYS B CA 1
ATOM 4815 C C . LYS B 1 268 ? -16.828 -14.75 -9.938 1 91.06 268 LYS B C 1
ATOM 4817 O O . LYS B 1 268 ? -15.922 -14.32 -10.648 1 91.06 268 LYS B O 1
ATOM 4822 N N . PRO B 1 269 ? -16.641 -15.5 -8.883 1 94.25 269 PRO B N 1
ATOM 4823 C CA . PRO B 1 269 ? -15.281 -15.906 -8.539 1 94.25 269 PRO B CA 1
ATOM 4824 C C . PRO B 1 269 ? -14.562 -16.578 -9.703 1 94.25 269 PRO B C 1
ATOM 4826 O O . PRO B 1 269 ? -13.375 -16.328 -9.938 1 94.25 269 PRO B O 1
ATOM 4829 N N . ASP B 1 270 ? -15.242 -17.312 -10.492 1 94.19 270 ASP B N 1
ATOM 4830 C CA . ASP B 1 270 ? -14.648 -18.031 -11.609 1 94.19 270 ASP B CA 1
ATOM 4831 C C . ASP B 1 270 ? -14.086 -17.078 -12.656 1 94.19 270 ASP B C 1
ATOM 4833 O O . ASP B 1 270 ? -13.086 -17.375 -13.312 1 94.19 270 ASP B O 1
ATOM 4837 N N . ASP B 1 271 ? -14.727 -15.914 -12.828 1 92.75 271 ASP B N 1
ATOM 4838 C CA . ASP B 1 271 ? -14.242 -14.914 -13.781 1 92.75 271 ASP B CA 1
ATOM 4839 C C . ASP B 1 271 ? -12.859 -14.406 -13.383 1 92.75 271 ASP B C 1
ATOM 4841 O O . ASP B 1 271 ? -11.992 -14.219 -14.242 1 92.75 271 ASP B O 1
ATOM 4845 N N . VAL B 1 272 ? -12.664 -14.227 -12.125 1 94.94 272 VAL B N 1
ATOM 4846 C CA . VAL B 1 272 ? -11.383 -13.766 -11.609 1 94.94 272 VAL B CA 1
ATOM 4847 C C . VAL B 1 272 ? -10.32 -14.852 -11.805 1 94.94 272 VAL B C 1
ATOM 4849 O O . VAL B 1 272 ? -9.203 -14.562 -12.242 1 94.94 272 VAL B O 1
ATOM 4852 N N . VAL B 1 273 ? -10.711 -16.094 -11.555 1 96.94 273 VAL B N 1
ATOM 4853 C CA . VAL B 1 273 ? -9.789 -17.219 -11.617 1 96.94 273 VAL 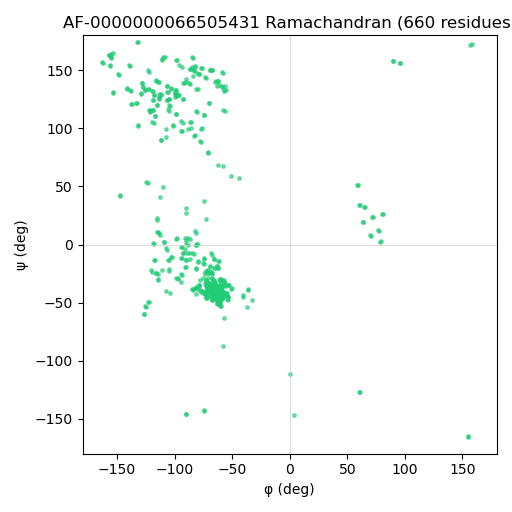B CA 1
ATOM 4854 C C . VAL B 1 273 ? -9.391 -17.484 -13.07 1 96.94 273 VAL B C 1
ATOM 4856 O O . VAL B 1 273 ? -8.242 -17.828 -13.352 1 96.94 273 VAL B O 1
ATOM 4859 N N . ASP B 1 274 ? -10.344 -17.25 -14.008 1 95.94 274 ASP B N 1
ATOM 4860 C CA . ASP B 1 274 ? -10.016 -17.344 -15.43 1 95.94 274 ASP B CA 1
ATOM 4861 C C . ASP B 1 274 ? -8.828 -16.438 -15.781 1 95.94 274 ASP B C 1
ATOM 4863 O O . ASP B 1 274 ? -7.906 -16.859 -16.484 1 95.94 274 ASP B O 1
ATOM 4867 N N . ILE B 1 275 ? -8.898 -15.281 -15.258 1 95.12 275 ILE B N 1
ATOM 4868 C CA . ILE B 1 275 ? -7.844 -14.312 -15.539 1 95.12 275 ILE B CA 1
ATOM 4869 C C . ILE B 1 275 ? -6.52 -14.805 -14.961 1 95.12 275 ILE B C 1
ATOM 4871 O O . ILE B 1 275 ? -5.477 -14.719 -15.625 1 95.12 275 ILE B O 1
ATOM 4875 N N . MET B 1 276 ? -6.516 -15.359 -13.797 1 97.62 276 MET B N 1
ATOM 4876 C CA . MET B 1 276 ? -5.301 -15.82 -13.141 1 97.62 276 MET B CA 1
ATOM 4877 C C . MET B 1 276 ? -4.605 -16.891 -13.969 1 97.62 276 MET B C 1
ATOM 4879 O O . MET B 1 276 ? -3.398 -16.812 -14.211 1 97.62 276 MET B O 1
ATOM 4883 N N . PHE B 1 277 ? -5.312 -17.828 -14.492 1 97.81 277 PHE B N 1
ATOM 4884 C CA . PHE B 1 277 ? -4.746 -18.969 -15.195 1 97.81 277 PHE B CA 1
ATOM 4885 C C . PHE B 1 277 ? -4.398 -18.594 -16.625 1 97.81 277 PHE B C 1
ATOM 4887 O O . PHE B 1 277 ? -3.564 -19.25 -17.266 1 97.81 277 PHE B O 1
ATOM 4894 N N . ARG B 1 278 ? -5.027 -17.531 -17.125 1 97.12 278 ARG B N 1
ATOM 4895 C CA . ARG B 1 278 ? -4.781 -17.141 -18.5 1 97.12 278 ARG B CA 1
ATOM 4896 C C . ARG B 1 278 ? -3.672 -16.094 -18.578 1 97.12 278 ARG B C 1
ATOM 4898 O O . ARG B 1 278 ? -2.941 -16.031 -19.578 1 97.12 278 ARG B O 1
ATOM 4905 N N . ALA B 1 279 ? -3.479 -15.336 -17.516 1 96.38 279 ALA B N 1
ATOM 4906 C CA . ALA B 1 279 ? -2.646 -14.141 -17.625 1 96.38 279 ALA B CA 1
ATOM 4907 C C . ALA B 1 279 ? -1.276 -14.359 -16.984 1 96.38 279 ALA B C 1
ATOM 4909 O O . ALA B 1 279 ? -0.308 -13.68 -17.344 1 96.38 279 ALA B O 1
ATOM 4910 N N . ALA B 1 280 ? -1.113 -15.297 -16.094 1 97 280 ALA B N 1
ATOM 4911 C CA . ALA B 1 280 ? 0.124 -15.445 -15.328 1 97 280 ALA B CA 1
ATOM 4912 C C . ALA B 1 280 ? 1.319 -15.641 -16.25 1 97 280 ALA B C 1
ATOM 4914 O O . ALA B 1 280 ? 1.389 -16.625 -16.984 1 97 280 ALA B O 1
ATOM 4915 N N . GLY B 1 281 ? 2.262 -14.633 -16.203 1 94.88 281 GLY B N 1
ATOM 4916 C CA . GLY B 1 281 ? 3.496 -14.742 -16.969 1 94.88 281 GLY B CA 1
ATOM 4917 C C . GLY B 1 281 ? 3.309 -14.469 -18.453 1 94.88 281 GLY B C 1
ATOM 4918 O O . GLY B 1 281 ? 4.195 -14.758 -19.266 1 94.88 281 GLY B O 1
ATOM 4919 N N . ARG B 1 282 ? 2.16 -13.93 -18.828 1 92.56 282 ARG B N 1
ATOM 4920 C CA . ARG B 1 282 ? 1.908 -13.719 -20.25 1 92.56 282 ARG B CA 1
ATOM 4921 C C . ARG B 1 282 ? 1.777 -12.234 -20.562 1 92.56 282 ARG B C 1
ATOM 4923 O O . ARG B 1 282 ? 1.267 -11.461 -19.75 1 92.56 282 ARG B O 1
ATOM 4930 N N . TYR B 1 283 ? 2.318 -11.828 -21.703 1 88.75 283 TYR B N 1
ATOM 4931 C CA . TYR B 1 283 ? 2.119 -10.547 -22.359 1 88.75 283 TYR B CA 1
ATOM 4932 C C . TYR B 1 283 ? 2.639 -9.398 -21.5 1 88.75 283 TYR B C 1
ATOM 4934 O O . TYR B 1 283 ? 2.105 -8.289 -21.547 1 88.75 283 TYR B O 1
ATOM 4942 N N . GLY B 1 284 ? 3.48 -9.719 -20.578 1 89.88 284 GLY B N 1
ATOM 4943 C CA . GLY B 1 284 ? 4.07 -8.68 -19.75 1 89.88 284 GLY B CA 1
ATOM 4944 C C . GLY B 1 284 ? 3.092 -8.078 -18.766 1 89.88 284 GLY B C 1
ATOM 4945 O O . GLY B 1 284 ? 3.299 -6.961 -18.281 1 89.88 284 GLY B O 1
ATOM 4946 N N . ILE B 1 285 ? 2.064 -8.867 -18.453 1 93.19 285 ILE B N 1
ATOM 4947 C CA . ILE B 1 285 ? 1.03 -8.383 -17.547 1 93.19 285 ILE B CA 1
ATOM 4948 C C . ILE B 1 285 ? 1.37 -8.789 -16.109 1 93.19 285 ILE B C 1
ATOM 4950 O O . ILE B 1 285 ? 1.572 -9.969 -15.828 1 93.19 285 ILE B O 1
ATOM 4954 N N . VAL B 1 286 ? 1.418 -7.793 -15.25 1 95.94 286 VAL B N 1
ATOM 4955 C CA . VAL B 1 286 ? 1.659 -8.055 -13.836 1 95.94 286 VAL B CA 1
ATOM 4956 C C . VAL B 1 286 ? 0.423 -7.676 -13.023 1 95.94 286 VAL B C 1
ATOM 4958 O O . VAL B 1 286 ? 0.142 -8.289 -11.984 1 95.94 286 VAL B O 1
ATOM 4961 N N . ILE B 1 287 ? -0.325 -6.684 -13.508 1 95.31 287 ILE B N 1
ATOM 4962 C CA . ILE B 1 287 ? -1.574 -6.254 -12.883 1 95.31 287 ILE B CA 1
ATOM 4963 C C . ILE B 1 287 ? -2.727 -6.426 -13.875 1 95.31 287 ILE B C 1
ATOM 4965 O O . ILE B 1 287 ? -2.621 -6.031 -15.039 1 95.31 287 ILE B O 1
ATOM 4969 N N . PHE B 1 288 ? -3.754 -7.008 -13.414 1 94.38 288 PHE B N 1
ATOM 4970 C CA . PHE B 1 288 ? -4.93 -7.129 -14.266 1 94.38 288 PHE B CA 1
ATOM 4971 C C . PHE B 1 288 ? -6.191 -6.734 -13.508 1 94.38 288 PHE B C 1
ATOM 4973 O O . PHE B 1 288 ? -6.492 -7.297 -12.453 1 94.38 288 PHE B O 1
ATOM 4980 N N . ASN B 1 289 ? -6.906 -5.766 -14.008 1 91.19 289 ASN B N 1
ATOM 4981 C CA . ASN B 1 289 ? -8.195 -5.367 -13.453 1 91.19 289 ASN B CA 1
ATOM 4982 C C . ASN B 1 289 ? -9.32 -6.281 -13.938 1 91.19 289 ASN B C 1
ATOM 4984 O O . ASN B 1 289 ? -9.648 -6.293 -15.125 1 91.19 289 ASN B O 1
ATOM 4988 N N . SER B 1 290 ? -9.898 -6.984 -13.039 1 90.12 290 SER B N 1
ATOM 4989 C CA . SER B 1 290 ? -10.938 -7.941 -13.406 1 90.12 290 SER B CA 1
ATOM 4990 C C . SER B 1 290 ? -12.328 -7.344 -13.227 1 90.12 290 SER B C 1
ATOM 4992 O O . SER B 1 290 ? -12.656 -6.84 -12.148 1 90.12 290 SER B O 1
ATOM 4994 N N . GLY B 1 291 ? -13.172 -7.438 -14.273 1 86.81 291 GLY B N 1
ATOM 4995 C CA . GLY B 1 291 ? -14.523 -6.914 -14.25 1 86.81 291 GLY B CA 1
ATOM 4996 C C . GLY B 1 291 ? -14.641 -5.527 -14.852 1 86.81 291 GLY B C 1
ATOM 4997 O O . GLY B 1 291 ? -13.695 -4.742 -14.797 1 86.81 291 GLY B O 1
ATOM 4998 N N . LEU B 1 292 ? -15.812 -5.176 -15.305 1 82.75 292 LEU B N 1
ATOM 4999 C CA . LEU B 1 292 ? -16.047 -3.928 -16.031 1 82.75 292 LEU B CA 1
ATOM 5000 C C . LEU B 1 292 ? -15.859 -2.725 -15.109 1 82.75 292 LEU B C 1
ATOM 5002 O O . LEU B 1 292 ? -15.273 -1.72 -15.508 1 82.75 292 LEU B O 1
ATOM 5006 N N . PHE B 1 293 ? -16.312 -2.873 -13.938 1 84.44 293 PHE B N 1
ATOM 5007 C CA . PHE B 1 293 ? -16.203 -1.761 -13 1 84.44 293 PHE B CA 1
ATOM 5008 C C . PHE B 1 293 ? -14.734 -1.441 -12.719 1 84.44 293 PHE B C 1
ATOM 5010 O O . PHE B 1 293 ? -14.344 -0.273 -12.703 1 84.44 293 PHE B O 1
ATOM 5017 N N . ALA B 1 294 ? -13.984 -2.494 -12.461 1 88.19 294 ALA B N 1
ATOM 5018 C CA . ALA B 1 294 ? -12.562 -2.291 -12.172 1 88.19 294 ALA B CA 1
ATOM 5019 C C . ALA B 1 294 ? -11.844 -1.672 -13.367 1 88.19 294 ALA B C 1
ATOM 5021 O O . ALA B 1 294 ? -11.039 -0.754 -13.203 1 88.19 294 ALA B O 1
ATOM 5022 N N . GLN B 1 295 ? -12.18 -2.131 -14.508 1 85.31 295 GLN B N 1
ATOM 5023 C CA . GLN B 1 295 ? -11.547 -1.632 -15.727 1 85.31 295 GLN B CA 1
ATOM 5024 C C . GLN B 1 295 ? -11.891 -0.165 -15.961 1 85.31 295 GLN B C 1
ATOM 5026 O O . GLN B 1 295 ? -11.008 0.648 -16.25 1 85.31 295 GLN B O 1
ATOM 5031 N N . LEU B 1 296 ? -13.133 0.17 -15.781 1 83.06 296 LEU B N 1
ATOM 5032 C CA . LEU B 1 296 ? -13.578 1.535 -16.031 1 83.06 296 LEU B CA 1
ATOM 5033 C C . LEU B 1 296 ? -13.062 2.486 -14.961 1 83.06 296 LEU B C 1
ATOM 5035 O O . LEU B 1 296 ? -12.695 3.627 -15.266 1 83.06 296 LEU B O 1
ATOM 5039 N N . SER B 1 297 ? -13.062 1.998 -13.766 1 85.5 297 SER B N 1
ATOM 5040 C CA . SER B 1 297 ? -12.578 2.836 -12.672 1 85.5 297 SER B CA 1
ATOM 5041 C C . SER B 1 297 ? -11.086 3.129 -12.812 1 85.5 297 SER B C 1
ATOM 5043 O O . SER B 1 297 ? -10.648 4.254 -12.562 1 85.5 297 SER B O 1
ATOM 5045 N N . CYS B 1 298 ? -10.375 2.098 -13.18 1 86.12 298 CYS B N 1
ATOM 5046 C CA . CYS B 1 298 ? -8.945 2.287 -13.406 1 86.12 298 CYS B CA 1
ATOM 5047 C C . CYS B 1 298 ? -8.695 3.279 -14.531 1 86.12 298 CYS B C 1
ATOM 5049 O O . CYS B 1 298 ? -7.863 4.176 -14.406 1 86.12 298 CYS B O 1
ATOM 5051 N N . LEU B 1 299 ? -9.414 3.117 -15.57 1 80.81 299 LEU B N 1
ATOM 5052 C CA . LEU B 1 299 ? -9.289 4.027 -16.703 1 80.81 299 LEU B CA 1
ATOM 5053 C C . LEU B 1 299 ? -9.625 5.457 -16.297 1 80.81 299 LEU B C 1
ATOM 5055 O O . LEU B 1 299 ? -8.914 6.395 -16.656 1 80.81 299 LEU B O 1
ATOM 5059 N N . PHE B 1 300 ? -10.68 5.559 -15.562 1 81.44 300 PHE B N 1
ATOM 5060 C CA . PHE B 1 300 ? -11.109 6.879 -15.117 1 81.44 300 PHE B CA 1
ATOM 5061 C C . PHE B 1 300 ? -10.047 7.527 -14.234 1 81.44 300 PHE B C 1
ATOM 5063 O O . PHE B 1 300 ? -9.68 8.688 -14.438 1 81.44 300 PHE B O 1
ATOM 5070 N N . SER B 1 301 ? -9.594 6.785 -13.297 1 85.5 301 SER B N 1
ATOM 5071 C CA . SER B 1 301 ? -8.594 7.32 -12.375 1 85.5 301 SER B CA 1
ATOM 5072 C C . SER B 1 301 ? -7.312 7.707 -13.102 1 85.5 301 SER B C 1
ATOM 5074 O O . SER B 1 301 ? -6.68 8.711 -12.766 1 85.5 301 SER B O 1
ATOM 5076 N N . ASN B 1 302 ? -6.918 6.883 -14.031 1 82.31 302 ASN B N 1
ATOM 5077 C CA . ASN B 1 302 ? -5.707 7.18 -14.797 1 82.31 302 ASN B CA 1
ATOM 5078 C C . ASN B 1 302 ? -5.883 8.422 -15.664 1 82.31 302 ASN B C 1
ATOM 5080 O O . ASN B 1 302 ? -4.969 9.242 -15.766 1 82.31 302 ASN B O 1
ATOM 5084 N N . LEU B 1 303 ? -7.039 8.547 -16.219 1 77.19 303 LEU B N 1
ATOM 5085 C CA . LEU B 1 303 ? -7.277 9.641 -17.156 1 77.19 303 LEU B CA 1
ATOM 5086 C C . LEU B 1 303 ? -7.465 10.961 -16.406 1 77.19 303 LEU B C 1
ATOM 5088 O O . LEU B 1 303 ? -6.957 12 -16.828 1 77.19 303 LEU B O 1
ATOM 5092 N N . PHE B 1 304 ? -8.18 10.875 -15.289 1 79.38 304 PHE B N 1
ATOM 5093 C CA . PHE B 1 304 ? -8.578 12.125 -14.656 1 79.38 304 PHE B CA 1
ATOM 5094 C C . PHE B 1 304 ? -7.703 12.43 -13.445 1 79.38 304 PHE B C 1
ATOM 5096 O O . PHE B 1 304 ? -7.688 13.555 -12.953 1 79.38 304 PHE B O 1
ATOM 5103 N N . GLY B 1 305 ? -6.945 11.453 -13.086 1 83.75 305 GLY B N 1
ATOM 5104 C CA . GLY B 1 305 ? -6.047 11.664 -11.961 1 83.75 305 GLY B CA 1
ATOM 5105 C C . GLY B 1 305 ? -6.668 11.312 -10.625 1 83.75 305 GLY B C 1
ATOM 5106 O O . GLY B 1 305 ? -7.887 11.359 -10.469 1 83.75 305 GLY B O 1
ATOM 5107 N N . ILE B 1 306 ? -5.859 11.062 -9.734 1 89.38 306 ILE B N 1
ATOM 5108 C CA . ILE B 1 306 ? -6.285 10.5 -8.453 1 89.38 306 ILE B CA 1
ATOM 5109 C C . ILE B 1 306 ? -7.008 11.57 -7.641 1 89.38 306 ILE B C 1
ATOM 5111 O O . ILE B 1 306 ? -7.953 11.266 -6.906 1 89.38 306 ILE B O 1
ATOM 5115 N N . ASN B 1 307 ? -6.602 12.867 -7.727 1 91.56 307 ASN B N 1
ATOM 5116 C CA . ASN B 1 307 ? -7.234 13.922 -6.934 1 91.56 307 ASN B CA 1
ATOM 5117 C C . ASN B 1 307 ? -8.672 14.172 -7.383 1 91.56 307 ASN B C 1
ATOM 5119 O O . ASN B 1 307 ? -9.57 14.305 -6.555 1 91.56 307 ASN B O 1
ATOM 5123 N N . LEU B 1 308 ? -8.859 14.211 -8.688 1 87.31 308 LEU B N 1
ATOM 5124 C CA . LEU B 1 308 ? -10.227 14.359 -9.172 1 87.31 308 LEU B CA 1
ATOM 5125 C C . LEU B 1 308 ? -11.07 13.141 -8.82 1 87.31 308 LEU B C 1
ATOM 5127 O O . LEU B 1 308 ? -12.227 13.273 -8.422 1 87.31 308 LEU B O 1
ATOM 5131 N N . THR B 1 309 ? -10.492 12 -9.039 1 89.12 309 THR B N 1
ATOM 5132 C CA . THR B 1 309 ? -11.188 10.773 -8.656 1 89.12 309 THR B CA 1
ATOM 5133 C C . THR B 1 309 ? -11.602 10.82 -7.188 1 89.12 309 THR B C 1
ATOM 5135 O O . THR B 1 309 ? -12.742 10.5 -6.848 1 89.12 309 THR B O 1
ATOM 5138 N N . ASN B 1 310 ? -10.672 11.203 -6.371 1 92.12 310 ASN B N 1
ATOM 5139 C CA . ASN B 1 310 ? -10.922 11.312 -4.941 1 92.12 310 ASN B CA 1
ATOM 5140 C C . ASN B 1 310 ? -12.07 12.273 -4.645 1 92.12 310 ASN B C 1
ATOM 5142 O O . ASN B 1 310 ? -12.945 11.969 -3.826 1 92.12 310 ASN B O 1
ATOM 5146 N N . ASN B 1 311 ? -12.125 13.398 -5.246 1 90.12 311 ASN B N 1
ATOM 5147 C CA . ASN B 1 311 ? -13.18 14.383 -5.039 1 90.12 311 ASN B CA 1
ATOM 5148 C C . ASN B 1 311 ? -14.531 13.867 -5.523 1 90.12 311 ASN B C 1
ATOM 5150 O O . ASN B 1 311 ? -15.562 14.117 -4.891 1 90.12 311 ASN B O 1
ATOM 5154 N N . ILE B 1 312 ? -14.531 13.148 -6.613 1 87.25 312 ILE B N 1
ATOM 5155 C CA . ILE B 1 312 ? -15.766 12.578 -7.145 1 87.25 312 ILE B CA 1
ATOM 5156 C C . ILE B 1 312 ? -16.297 11.5 -6.195 1 87.25 312 ILE B C 1
ATOM 5158 O O . ILE B 1 312 ? -17.484 11.461 -5.895 1 87.25 312 ILE B O 1
ATOM 5162 N N . VAL B 1 313 ? -15.375 10.641 -5.75 1 87.88 313 VAL B N 1
ATOM 5163 C CA . VAL B 1 313 ? -15.773 9.602 -4.812 1 87.88 313 VAL B CA 1
ATOM 5164 C C . VAL B 1 313 ? -16.344 10.227 -3.543 1 87.88 313 VAL B C 1
ATOM 5166 O O . VAL B 1 313 ? -17.312 9.734 -2.979 1 87.88 313 VAL B O 1
ATOM 5169 N N . TYR B 1 314 ? -15.734 11.297 -3.119 1 87.69 314 TYR B N 1
ATOM 5170 C CA . TYR B 1 314 ? -16.234 12.016 -1.953 1 87.69 314 TYR B CA 1
ATOM 5171 C C . TYR B 1 314 ? -17.672 12.484 -2.186 1 87.69 314 TYR B C 1
ATOM 5173 O O . TYR B 1 314 ? -18.547 12.289 -1.334 1 87.69 314 TYR B O 1
ATOM 5181 N N . LEU B 1 315 ? -17.938 13.086 -3.35 1 83.94 315 LEU B N 1
ATOM 5182 C CA . LEU B 1 315 ? -19.266 13.609 -3.672 1 83.94 315 LEU B CA 1
ATOM 5183 C C . LEU B 1 315 ? -20.297 12.484 -3.717 1 83.94 315 LEU B C 1
ATOM 5185 O O . LEU B 1 315 ? -21.406 12.641 -3.209 1 83.94 315 LEU B O 1
ATOM 5189 N N . ILE B 1 316 ? -19.844 11.367 -4.25 1 77.62 316 ILE B N 1
ATOM 5190 C CA . ILE B 1 316 ? -20.75 10.219 -4.359 1 77.62 316 ILE B CA 1
ATOM 5191 C C . ILE B 1 316 ? -21 9.633 -2.973 1 77.62 316 ILE B C 1
ATOM 5193 O O . ILE B 1 316 ? -22.125 9.273 -2.645 1 77.62 316 ILE B O 1
ATOM 5197 N N . SER B 1 317 ? -19.969 9.578 -2.219 1 75.94 317 SER B N 1
ATOM 5198 C CA . SER B 1 317 ? -20.078 8.969 -0.898 1 75.94 317 SER B CA 1
ATOM 5199 C C . SER B 1 317 ? -20.906 9.836 0.042 1 75.94 317 SER B C 1
ATOM 5201 O O . SER B 1 317 ? -21.656 9.312 0.881 1 75.94 317 SER B O 1
ATOM 5203 N N . LYS B 1 318 ? -20.766 11.102 -0.028 1 71.19 318 LYS B N 1
ATOM 5204 C CA . LYS B 1 318 ? -21.531 12.031 0.797 1 71.19 318 LYS B CA 1
ATOM 5205 C C . LYS B 1 318 ? -23.031 11.914 0.518 1 71.19 318 LYS B C 1
ATOM 5207 O O . LYS B 1 318 ? -23.844 12.016 1.434 1 71.19 318 LYS B O 1
ATOM 5212 N N . TYR B 1 319 ? -23.328 11.727 -0.736 1 63.16 319 TYR B N 1
ATOM 5213 C CA . TYR B 1 319 ? -24.734 11.672 -1.133 1 63.16 319 TYR B CA 1
ATOM 5214 C C . TYR B 1 319 ? -25.328 10.289 -0.883 1 63.16 319 TYR B C 1
ATOM 5216 O O . TYR B 1 319 ? -26.484 10.156 -0.485 1 63.16 319 TYR B O 1
ATOM 5224 N N . ILE B 1 320 ? -24.5 9.414 -1.238 1 59.81 320 ILE B N 1
ATOM 5225 C CA . ILE B 1 320 ? -25 8.055 -1.154 1 59.81 320 ILE B CA 1
ATOM 5226 C C . ILE B 1 320 ? -24.953 7.566 0.294 1 59.81 320 ILE B C 1
ATOM 5228 O O . ILE B 1 320 ? -25.812 6.812 0.736 1 59.81 320 ILE B O 1
ATOM 5232 N N . LEU B 1 321 ? -23.859 7.984 0.938 1 55.03 321 LEU B N 1
ATOM 5233 C CA . LEU B 1 321 ? -23.703 7.461 2.289 1 55.03 321 LEU B CA 1
ATOM 5234 C C . LEU B 1 321 ? -24.375 8.367 3.311 1 55.03 321 LEU B C 1
ATOM 5236 O O . LEU B 1 321 ? -23.703 9.023 4.109 1 55.03 321 LEU B O 1
ATOM 5240 N N . THR B 1 322 ? -25.375 9.086 2.896 1 50 322 THR B N 1
ATOM 5241 C CA . THR B 1 322 ? -26.094 9.883 3.883 1 50 322 THR B CA 1
ATOM 5242 C C . THR B 1 322 ? -26.109 9.18 5.238 1 50 322 THR B C 1
ATOM 5244 O O . THR B 1 322 ? -26.172 9.836 6.281 1 50 322 THR B O 1
ATOM 5247 N N . ASP B 1 323 ? -26.453 7.832 5.25 1 45.66 323 ASP B N 1
ATOM 5248 C CA . ASP B 1 323 ? -26.484 7.27 6.598 1 45.66 323 ASP B CA 1
ATOM 5249 C C . ASP B 1 323 ? -25.062 7.098 7.148 1 45.66 323 ASP B C 1
ATOM 5251 O O . ASP B 1 323 ? -24.641 5.98 7.445 1 45.66 323 ASP B O 1
ATOM 5255 N N . TYR B 1 324 ? -24.188 7.758 6.672 1 48.34 324 TYR B N 1
ATOM 5256 C CA . TYR B 1 324 ? -22.859 7.887 7.281 1 48.34 324 TYR B CA 1
ATOM 5257 C C . TYR B 1 324 ? -22.969 7.914 8.805 1 48.34 324 TYR B C 1
ATOM 5259 O O . TYR B 1 324 ? -22.109 7.375 9.5 1 48.34 324 TYR B O 1
ATOM 5267 N N . SER B 1 325 ? -24.016 8.594 9.234 1 45.94 325 SER B N 1
ATOM 5268 C CA . SER B 1 325 ? -24.344 8.594 10.664 1 45.94 325 SER B CA 1
ATOM 5269 C C . SER B 1 325 ? -24.562 7.168 11.172 1 45.94 325 SER B C 1
ATOM 5271 O O . SER B 1 325 ? -24.25 6.867 12.328 1 45.94 325 SER B O 1
ATOM 5273 N N . GLN B 1 326 ? -25.172 6.438 10.398 1 44.41 326 GLN B N 1
ATOM 5274 C CA . GLN B 1 326 ? -25.453 5.07 10.828 1 44.41 326 GLN B CA 1
ATOM 5275 C C . GLN B 1 326 ? -24.172 4.25 10.922 1 44.41 326 GLN B C 1
ATOM 5277 O O . GLN B 1 326 ? -24.062 3.348 11.758 1 44.41 326 GLN B O 1
ATOM 5282 N N . TYR B 1 327 ? -23.281 4.414 10.102 1 47.84 327 TYR B N 1
ATOM 5283 C CA . TYR B 1 327 ? -22.016 3.713 10.258 1 47.84 327 TYR B CA 1
ATOM 5284 C C . TYR B 1 327 ? -21.219 4.281 11.43 1 47.84 327 TYR B C 1
ATOM 5286 O O . TYR B 1 327 ? -20.484 3.555 12.094 1 47.84 327 TYR B O 1
ATOM 5294 N N . ARG B 1 328 ? -21.438 5.543 11.688 1 47.12 328 ARG B N 1
ATOM 5295 C CA . ARG B 1 328 ? -20.922 6.172 12.906 1 47.12 328 ARG B CA 1
ATOM 5296 C C . ARG B 1 328 ? -21.5 5.488 14.141 1 47.12 328 ARG B C 1
ATOM 5298 O O . ARG B 1 328 ? -20.797 5.355 15.156 1 47.12 328 ARG B O 1
ATOM 5305 N N . LYS B 1 329 ? -22.906 5.199 14.227 1 38.88 329 LYS B N 1
ATOM 5306 C CA . LYS B 1 329 ? -23.688 4.711 15.367 1 38.88 329 LYS B CA 1
ATOM 5307 C C . LYS B 1 329 ? -23.5 3.209 15.555 1 38.88 329 LYS B C 1
ATOM 5309 O O . LYS B 1 329 ? -23.844 2.66 16.594 1 38.88 329 LYS B O 1
ATOM 5314 N N . ILE B 1 330 ? -23.375 2.471 14.633 1 36.03 330 ILE B N 1
ATOM 5315 C CA . ILE B 1 330 ? -23.359 1.035 14.898 1 36.03 330 ILE B CA 1
ATOM 5316 C C . ILE B 1 330 ? -22.203 0.7 15.852 1 36.03 330 ILE B C 1
ATOM 5318 O O . ILE B 1 330 ? -22.203 -0.365 16.469 1 36.03 330 ILE B O 1
ATOM 5322 N N . ASN B 1 331 ? -21.062 1.245 15.891 1 31.72 331 ASN B N 1
ATOM 5323 C CA . ASN B 1 331 ? -20.094 0.829 16.891 1 31.72 331 ASN B CA 1
ATOM 5324 C C . ASN B 1 331 ? -20.328 1.516 18.234 1 31.72 331 ASN B C 1
ATOM 5326 O O . ASN B 1 331 ? -19.422 1.588 19.062 1 31.72 331 ASN B O 1
ATOM 5330 N N . LYS B 1 332 ? -21.484 2.219 18.453 1 28.05 332 LYS B N 1
ATOM 5331 C CA . LYS B 1 332 ? -21.875 2.334 19.859 1 28.05 332 LYS B CA 1
ATOM 5332 C C . LYS B 1 332 ? -22.625 1.082 20.328 1 28.05 332 LYS B C 1
ATOM 5334 O O . LYS B 1 332 ? -23.5 0.581 19.625 1 28.05 332 LYS B O 1
#

InterPro domains:
  IPR002347 Short-chain dehydrogenase/reductase SDR [PF00106] (41-252)
  IPR002347 Short-chain dehydrogenase/reductase SDR [PR00081] (42-59)
  IPR002347 Short-chain dehydrogenase/reductase SDR [PR00081] (128-139)
  IPR002347 Short-chain dehydrogenase/reductase SDR [PR00081] (186-202)
  IPR002347 Short-chain dehydrogenase/reductase SDR [PR00081] (212-231)
  IPR002347 Short-chain dehydrogenase/reductase SDR [PR00081] (233-250)
  IPR020904 Short-chain dehydrogenase/reductase, conserved site [PS00061] (199-227)
  IPR036291 NAD(P)-binding domain superfamily [SSF51735] (39-287)

Organism: Dictyostelium discoideum (NCBI:txid44689)

Solvent-accessible surface area (backbone atoms only — not comparable to full-atom values): 33216 Å² total; per-residue (Å²): 109,64,63,59,25,25,51,45,13,48,48,44,50,49,33,47,38,57,52,64,42,43,56,51,52,55,39,70,71,44,63,73,56,61,55,38,54,38,34,34,52,27,31,39,31,32,34,26,64,46,44,50,24,32,43,43,52,51,55,40,46,74,59,62,25,20,39,38,37,28,20,65,60,58,83,43,48,60,56,50,51,49,50,48,46,62,72,59,63,81,82,64,94,58,51,79,45,78,42,74,43,56,51,48,43,88,64,34,61,59,54,51,51,50,52,52,50,49,37,31,73,68,68,72,47,56,72,88,48,53,19,33,38,35,44,42,37,73,54,71,67,78,40,40,76,75,68,50,48,52,82,78,41,50,48,31,36,42,30,27,41,34,51,42,47,52,46,51,48,51,55,49,53,40,52,34,65,78,56,57,66,48,54,91,76,39,84,28,75,34,44,18,37,43,37,37,55,44,27,35,38,32,79,40,63,31,66,36,26,30,64,48,20,10,27,22,16,19,48,48,36,33,37,45,7,43,33,51,57,26,55,79,60,42,28,33,32,28,23,38,18,37,40,49,55,72,43,70,74,54,65,84,43,78,92,42,66,66,55,52,60,40,52,75,46,42,38,54,34,58,62,52,44,51,48,53,48,31,32,61,66,35,92,65,38,33,66,44,58,34,48,66,55,19,43,50,49,50,50,47,32,41,65,49,26,62,37,54,44,43,52,51,49,36,57,50,42,58,66,60,44,58,67,47,58,56,55,64,51,63,77,104,111,64,64,58,28,23,52,47,12,48,50,45,50,50,35,46,40,54,53,64,41,43,56,50,52,53,38,71,71,44,65,74,56,61,55,38,55,36,34,34,52,28,32,39,32,32,36,27,63,47,44,51,24,33,42,44,52,49,54,41,46,73,60,62,24,22,38,37,38,28,20,66,61,58,82,43,49,60,55,49,50,47,49,47,48,61,71,58,52,89,83,61,94,60,52,78,44,77,42,73,45,54,50,47,43,88,63,35,62,59,54,49,51,52,51,52,51,49,38,32,74,68,67,72,47,57,71,87,47,53,19,33,38,36,43,43,36,73,55,68,67,76,43,42,76,77,71,48,49,52,84,78,41,48,48,30,34,42,29,27,42,34,52,42,46,53,47,52,48,52,55,49,54,42,52,34,65,77,55,58,65,50,54,90,76,38,82,27,74,34,44,19,38,43,38,36,57,44,28,37,38,32,79,41,63,31,67,37,27,30,66,49,22,10,27,24,14,19,49,48,37,34,37,45,8,41,32,51,58,26,54,80,60,41,28,32,32,28,25,39,17,36,40,48,55,71,41,70,73,57,67,83,44,77,93,41,64,65,54,52,59,41,54,74,46,44,36,54,33,59,61,53,44,51,47,53,49,31,33,61,66,35,94,66,37,34,67,43,59,34,49,66,55,19,43,51,48,50,49,46,30,41,63,48,24,64,38,53,44,42,53,50,49,35,56,50,43,56,65,58,40,58,61,49,59,52,58,65,49,64,79,103

Secondary structure (DSSP, 8-state):
-HHHHHHHHHHHHHHHIIIIIHHHHHHHHSPPP-HHHHT-SEEEEES-SSHHHHHHHHHHHHTT-EEEEEES--TTHHHHHHHHHHHT-SS----EEEEE--TTSTTHHHHHHHHHHHHHHTTS--GGGEEEEEE---------GGGS-IIIIIHHHHIIIIIHHHHHHHHHHHHHHHT---TTTSS-SSSEEEEEE--GGGTS--TT-HHHHHHHHHHHHHHHHHHHHHHTTTEEEEEEEESSBSSGGGTTS---HHHHHHHHT-B-HHHHHHHHHHHTTSTT-SEEEESHHHHHHHHHHHHH-HHHHHHHHHHHHHHH--THHHHHHTT-/-HHHHHHHHHHHHHHHIIIIIHHHHHHHHSPPP-HHHHT-SEEEEES-SSHHHHHHHHHHHHTT-EEEEEES--TTHHHHHHHHHHHT-TT----EEEEE--TTSTTHHHHHHHHHHHHHHTTS--GGGEEEEEE---------GGGS-IIIIIHHHHIIIIIHHHHHHHHHHHHHHHT---TTTSS-SSSEEEEEE--GGGTS--TT-HHHHHHHHHHHHHHHHHHHHHHTTTEEEEEEEESSBSSGGGTTS---HHHHHHHHT-B-HHHHHHHHHHHTTSTT-SEEEESHHHHHHHHHHHHH-HHHHHHHHHHHHHHHTTTHHHHHHTT-

Foldseek 3Di:
DVVVVVVVVVVVVVVCCVPQPVVVVQLVPFDFDLCCQAWHAEEEFEPLQWFLNVLLVLVSLLSLHAYEYEDQDCVRVVVSVVVSCVVSPDDRPHHYHYDNFLQLDPCRLVVVVVVVVVCVVVVVDDLQRHFEYELEWAAFFQFAPVLDDCPPPLSSRLRGLAVNLVVVCVVNVVSLLVVPDDCVPDSHNASHEYEYEAALLLQAPDGSGRSRSVSSVNVLVVQVVVCVVRVVRRYWAAYEHEQAEPICNCVPPPPFPVVVVSVVFYHGSNQRSSSVRRPTPPPPHRYHYTTPVSSVLVVVCVVVHRVVSNVVVVVVCVVRVVVSVVSVPPSD/DVVVVVVVVVVVVVVCCVPQPVVVVQLVPFDFDLCCQAWHAEEEFEPLQWFLNVLLVLVSVLSLHAYEYEEQDCPRVVVSVVVSPVVNDDPRPHHYHYDNFLQLDPCRLVVVVVVVVVCVVVVVDDLQRHFEYELEWAAFDQFAPVLDDCPPPLSSRLRGLAVNLVVVCVVNVVSLLVVPDDCVPDSHNASHEYEYEAALLLQAPDGSGRSRSVSSVNVLVVQVVVCVVRVVRRYWAAYEHEQAEPICNCVPPPPFPVVVVSVVFYDGSNQRSSSVRRPTPPPPHRYHYTTPVSSVLVVCCVVVHRVVSNVVVVVCCVVRVVVVVVSVPVSD

Radius of gyration: 25.02 Å; Cα contacts (8 Å, |Δi|>4): 1267; chains: 2; bounding box: 54×79×71 Å

pLDDT: mean 84.25, std 15.61, range [27.48, 98.88]

Nearest PDB structures (foldseek):
  8cbk-assembly1_B  TM=8.061E-01  e=3.104E-14  Homo sapiens
  3tpc-assembly1_D  TM=7.790E-01  e=5.476E-12  Sinorhizobium meliloti
  1w0c-assembly2_E  TM=7.786E-01  e=3.612E-11  Leishmania major
  3h4v-assembly1_C  TM=7.588E-01  e=3.399E-11  Leishmania major
  2bfo-assembly1_A  TM=7.765E-01  e=5.530E-11  Leishmania major

Sequence (664 aa):
MNLIITLIGIKFIIFLILNYILPNILIMGSRDQDFKKKYGKWALVTGSSSGIGKSISHRLASQGISLILVAKDDQYFNEMVNEIKNKYKSNINLKFLSIKLDLTKPESVKELILKLKEFESNKILKINEIRILFNNVGYVTMEGFNQTSYDNDKLKMIQCNTLTSVQLTDYFYRIWIENKININNDDYKKNGVIIFTSSIGAILPTPFSVIYSSCKSFLSNFATSLSLEAKSNDIDILAVQPGRVDTHIFDKLPNLLALKFLKLMSQKPDDVVDIMFRAAGRYGIVIFNSGLFAQLSCLFSNLFGINLTNNIVYLISKYILTDYSQYRKINKMNLIITLIGIKFIIFLILNYILPNILIMGSRDQDFKKKYGKWALVTGSSSGIGKSISHRLASQGISLILVAKDDQYFNEMVNEIKNKYKSNINLKFLSIKLDLTKPESVKELILKLKEFESNKILKINEIRILFNNVGYVTMEGFNQTSYDNDKLKMIQCNTLTSVQLTDYFYRIWIENKININNDDYKKNGVIIFTSSIGAILPTPFSVIYSSCKSFLSNFATSLSLEAKSNDIDILAVQPGRVDTHIFDKLPNLLALKFLKLMSQKPDDVVDIMFRAAGRYGIVIFNSGLFAQLSCLFSNLFGINLTNNIVYLISKYILTDYSQYRKINK